Protein AF-0000000073406444 (afdb_homodimer)

Structure (mmCIF, N/CA/C/O backbone):
data_AF-0000000073406444-model_v1
#
loop_
_entity.id
_entity.type
_entity.pdbx_description
1 polymer 'S-formylglutathione hydrolase'
#
loop_
_atom_site.group_PDB
_atom_site.id
_atom_site.type_symbol
_atom_site.label_atom_id
_atom_site.label_alt_id
_atom_site.label_comp_id
_atom_site.label_asym_id
_atom_site.label_entity_id
_atom_site.label_seq_id
_atom_site.pdbx_PDB_ins_code
_atom_site.Cartn_x
_atom_site.Cartn_y
_atom_site.Cartn_z
_atom_site.occupancy
_atom_site.B_iso_or_equiv
_atom_site.auth_seq_id
_atom_site.auth_comp_id
_atom_site.auth_asym_id
_atom_site.auth_atom_id
_atom_site.pdbx_PDB_model_num
ATOM 1 N N . MET A 1 1 ? -14.93 -16.562 14.695 1 77.62 1 MET A N 1
ATOM 2 C CA . MET A 1 1 ? -13.734 -15.719 14.617 1 77.62 1 MET A CA 1
ATOM 3 C C . MET A 1 1 ? -12.586 -16.469 13.953 1 77.62 1 MET A C 1
ATOM 5 O O . MET A 1 1 ? -12.461 -17.688 14.102 1 77.62 1 MET A O 1
ATOM 9 N N . VAL A 1 2 ? -11.898 -15.82 13.023 1 91.31 2 VAL A N 1
ATOM 10 C CA . VAL A 1 2 ? -10.742 -16.391 12.336 1 91.31 2 VAL A CA 1
ATOM 11 C C . VAL A 1 2 ? -9.523 -16.375 13.258 1 91.31 2 VAL A C 1
ATOM 13 O O . VAL A 1 2 ? -9.234 -15.352 13.883 1 91.31 2 VAL A O 1
ATOM 16 N N . VAL A 1 3 ? -8.945 -17.469 13.469 1 94.38 3 VAL A N 1
ATOM 17 C CA . VAL A 1 3 ? -7.73 -17.578 14.273 1 94.38 3 VAL A CA 1
ATOM 18 C C . VAL A 1 3 ? -6.5 -17.406 13.391 1 94.38 3 VAL A C 1
ATOM 20 O O . VAL A 1 3 ? -6.363 -18.078 12.367 1 94.38 3 VAL A O 1
ATOM 23 N N . VAL A 1 4 ? -5.648 -16.531 13.695 1 96.12 4 VAL A N 1
ATOM 24 C CA . VAL A 1 4 ? -4.41 -16.297 12.953 1 96.12 4 VAL A CA 1
ATOM 25 C C . VAL A 1 4 ? -3.221 -16.797 13.766 1 96.12 4 VAL A C 1
ATOM 27 O O . VAL A 1 4 ? -3.057 -16.438 14.93 1 96.12 4 VAL A O 1
ATOM 30 N N . LYS A 1 5 ? -2.439 -17.656 13.188 1 97.81 5 LYS A N 1
ATOM 31 C CA . LYS A 1 5 ? -1.203 -18.172 13.758 1 97.81 5 LYS A CA 1
ATOM 32 C C . LYS A 1 5 ? -0.02 -17.938 12.828 1 97.81 5 LYS A C 1
ATOM 34 O O . LYS A 1 5 ? -0.199 -17.516 11.68 1 97.81 5 LYS A O 1
ATOM 39 N N . SER A 1 6 ? 1.121 -18.031 13.375 1 98.12 6 SER A N 1
ATOM 40 C CA . SER A 1 6 ? 2.316 -18 12.539 1 98.12 6 SER A CA 1
ATOM 41 C C . SER A 1 6 ? 3.348 -19.031 13.008 1 98.12 6 SER A C 1
ATOM 43 O O . SER A 1 6 ? 3.389 -19.375 14.188 1 98.12 6 SER A O 1
ATOM 45 N N . GLU A 1 7 ? 4.047 -19.547 12.148 1 98.38 7 GLU A N 1
ATOM 46 C CA . GLU A 1 7 ? 5.176 -20.422 12.43 1 98.38 7 GLU A CA 1
ATOM 47 C C . GLU A 1 7 ? 6.258 -20.297 11.359 1 98.38 7 GLU A C 1
ATOM 49 O O . GLU A 1 7 ? 6.059 -19.625 10.344 1 98.38 7 GLU A O 1
ATOM 54 N N . VAL A 1 8 ? 7.414 -20.812 11.648 1 98.44 8 VAL A N 1
ATOM 55 C CA . VAL A 1 8 ? 8.555 -20.766 10.742 1 98.44 8 VAL A CA 1
ATOM 56 C C . VAL A 1 8 ? 8.852 -22.156 10.203 1 98.44 8 VAL A C 1
ATOM 58 O O . VAL A 1 8 ? 8.891 -23.125 10.969 1 98.44 8 VAL A O 1
ATOM 61 N N . ILE A 1 9 ? 8.977 -22.25 8.891 1 98.31 9 ILE A N 1
ATOM 62 C CA . ILE A 1 9 ? 9.383 -23.484 8.25 1 98.31 9 ILE A CA 1
ATOM 63 C C . ILE A 1 9 ? 10.844 -23.391 7.812 1 98.31 9 ILE A C 1
ATOM 65 O O . ILE A 1 9 ? 11.203 -22.516 7.023 1 98.31 9 ILE A O 1
ATOM 69 N N . ASP A 1 10 ? 11.664 -24.297 8.336 1 98.25 10 ASP A N 1
ATOM 70 C CA . ASP A 1 10 ? 13.047 -24.406 7.879 1 98.25 10 ASP A CA 1
ATOM 71 C C . ASP A 1 10 ? 13.148 -25.297 6.645 1 98.25 10 ASP A C 1
ATOM 73 O O . ASP A 1 10 ? 13.125 -26.516 6.758 1 98.25 10 ASP A O 1
ATOM 77 N N . SER A 1 11 ? 13.344 -24.688 5.539 1 98.62 11 SER A N 1
ATOM 78 C CA . SER A 1 11 ? 13.258 -25.422 4.277 1 98.62 11 SER A CA 1
ATOM 79 C C . SER A 1 11 ? 14.594 -26.062 3.922 1 98.62 11 SER A C 1
ATOM 81 O O . SER A 1 11 ? 15.633 -25.391 3.949 1 98.62 11 SER A O 1
ATOM 83 N N . GLN A 1 12 ? 14.57 -27.312 3.5 1 98.31 12 GLN A N 1
ATOM 84 C CA . GLN A 1 12 ? 15.75 -28 2.986 1 98.31 12 GLN A CA 1
ATOM 85 C C . GLN A 1 12 ? 16.016 -27.625 1.534 1 98.31 12 GLN A C 1
ATOM 87 O O . GLN A 1 12 ? 17.172 -27.625 1.09 1 98.31 12 GLN A O 1
ATOM 92 N N . TYR A 1 13 ? 15 -27.234 0.868 1 98.44 13 TYR A N 1
ATOM 93 C CA . TYR A 1 13 ? 15.109 -26.922 -0.553 1 98.44 13 TYR A CA 1
ATOM 94 C C . TYR A 1 13 ? 15.664 -25.516 -0.764 1 98.44 13 TYR A C 1
ATOM 96 O O . TYR A 1 13 ? 16.25 -25.219 -1.806 1 98.44 13 TYR A O 1
ATOM 104 N N . LEU A 1 14 ? 15.477 -24.625 0.234 1 98.62 14 LEU A N 1
ATOM 105 C CA . LEU A 1 14 ? 15.898 -23.234 0.061 1 98.62 14 LEU A CA 1
ATOM 106 C C . LEU A 1 14 ? 17.266 -23 0.697 1 98.62 14 LEU A C 1
ATOM 108 O O . LEU A 1 14 ? 17.797 -21.891 0.628 1 98.62 14 LEU A O 1
ATOM 112 N N . LYS A 1 15 ? 17.781 -24.078 1.28 1 98.06 15 LYS A N 1
ATOM 113 C CA . LYS A 1 15 ? 19.125 -23.953 1.827 1 98.06 15 LYS A CA 1
ATOM 114 C C . LYS A 1 15 ? 20.141 -23.688 0.726 1 98.06 15 LYS A C 1
ATOM 116 O O . LYS A 1 15 ? 20.062 -24.25 -0.363 1 98.06 15 LYS A O 1
ATOM 121 N N . ASN A 1 16 ? 21.062 -22.828 1.026 1 96.56 16 ASN A N 1
ATOM 122 C CA . ASN A 1 16 ? 22.188 -22.516 0.149 1 96.56 16 ASN A CA 1
ATOM 123 C C . ASN A 1 16 ? 21.719 -22.016 -1.214 1 96.56 16 ASN A C 1
ATOM 125 O O . ASN A 1 16 ? 22.344 -22.312 -2.236 1 96.56 16 ASN A O 1
ATOM 129 N N . ASN A 1 17 ? 20.547 -21.375 -1.275 1 97.38 17 ASN A N 1
ATOM 130 C CA . ASN A 1 17 ? 20.109 -20.797 -2.543 1 97.38 17 ASN A CA 1
ATOM 131 C C . ASN A 1 17 ? 21.078 -19.734 -3.043 1 97.38 17 ASN A C 1
ATOM 133 O O . ASN A 1 17 ? 21.812 -19.141 -2.254 1 97.38 17 ASN A O 1
ATOM 137 N N . PRO A 1 18 ? 21.109 -19.5 -4.312 1 96.81 18 PRO A N 1
ATOM 138 C CA . PRO A 1 18 ? 22.141 -18.656 -4.93 1 96.81 18 PRO A CA 1
ATOM 139 C C . PRO A 1 18 ? 22.062 -17.203 -4.469 1 96.81 18 PRO A C 1
ATOM 141 O O . PRO A 1 18 ? 23.062 -16.469 -4.57 1 96.81 18 PRO A O 1
ATOM 144 N N . LEU A 1 19 ? 20.922 -16.766 -3.979 1 96.75 19 LEU A N 1
ATOM 145 C CA . LEU A 1 19 ? 20.75 -15.383 -3.549 1 96.75 19 LEU A CA 1
ATOM 146 C C . LEU A 1 19 ? 21.109 -15.219 -2.074 1 96.75 19 LEU A C 1
ATOM 148 O O . LEU A 1 19 ? 21.156 -14.102 -1.56 1 96.75 19 LEU A O 1
ATOM 152 N N . ASN A 1 20 ? 21.312 -16.328 -1.391 1 97.06 20 ASN A N 1
ATOM 153 C CA . ASN A 1 20 ? 21.562 -16.375 0.047 1 97.06 20 ASN A CA 1
ATOM 154 C C . ASN A 1 20 ? 20.375 -15.82 0.832 1 97.06 20 ASN A C 1
ATOM 156 O O . ASN A 1 20 ? 20.547 -15.133 1.84 1 97.06 20 ASN A O 1
ATOM 160 N N . ASP A 1 21 ? 19.172 -15.977 0.24 1 98.06 21 ASP A N 1
ATOM 161 C CA . ASP A 1 21 ? 17.969 -15.664 1 1 98.06 21 ASP A CA 1
ATOM 162 C C . ASP A 1 21 ? 17.797 -16.625 2.17 1 98.06 21 ASP A C 1
ATOM 164 O O . ASP A 1 21 ? 18.219 -17.781 2.104 1 98.06 21 ASP A O 1
ATOM 168 N N . PRO A 1 22 ? 17.156 -16.203 3.271 1 97.75 22 PRO A N 1
ATOM 169 C CA . PRO A 1 22 ? 16.953 -17.094 4.41 1 97.75 22 PRO A CA 1
ATOM 170 C C . PRO A 1 22 ? 16.172 -18.359 4.043 1 97.75 22 PRO A C 1
ATOM 172 O O . PRO A 1 22 ? 15.117 -18.266 3.414 1 97.75 22 PRO A O 1
ATOM 175 N N . PRO A 1 23 ? 16.672 -19.5 4.41 1 98.19 23 PRO A N 1
ATOM 176 C CA . PRO A 1 23 ? 15.914 -20.734 4.141 1 98.19 23 PRO A CA 1
ATOM 177 C C . PRO A 1 23 ? 14.695 -20.875 5.043 1 98.19 23 PRO A C 1
ATOM 179 O O . PRO A 1 23 ? 13.781 -21.641 4.723 1 98.19 23 PRO A O 1
ATOM 182 N N . SER A 1 24 ? 14.75 -20.234 6.262 1 98.31 24 SER A N 1
ATOM 183 C CA . SER A 1 24 ? 13.602 -20.219 7.156 1 98.31 24 SER A CA 1
ATOM 184 C C . SER A 1 24 ? 12.539 -19.219 6.68 1 98.31 24 SER A C 1
ATOM 186 O O . SER A 1 24 ? 12.828 -18.047 6.496 1 98.31 24 SER A O 1
ATOM 188 N N . ARG A 1 25 ? 11.398 -19.719 6.457 1 98.5 25 ARG A N 1
ATOM 189 C CA . ARG A 1 25 ? 10.32 -18.875 5.934 1 98.5 25 ARG A CA 1
ATOM 190 C C . ARG A 1 25 ? 9.141 -18.844 6.895 1 98.5 25 ARG A C 1
ATOM 192 O O . ARG A 1 25 ? 8.672 -19.891 7.355 1 98.5 25 ARG A O 1
ATOM 199 N N . LYS A 1 26 ? 8.703 -17.656 7.242 1 98.44 26 LYS A N 1
ATOM 200 C CA . LYS A 1 26 ? 7.504 -17.469 8.055 1 98.44 26 LYS A CA 1
ATOM 201 C C . LYS A 1 26 ? 6.242 -17.812 7.266 1 98.44 26 LYS A C 1
ATOM 203 O O . LYS A 1 26 ? 6.129 -17.469 6.09 1 98.44 26 LYS A O 1
ATOM 208 N N . VAL A 1 27 ? 5.277 -18.5 7.891 1 98.81 27 VAL A N 1
ATOM 209 C CA . VAL A 1 27 ? 3.973 -18.797 7.32 1 98.81 27 VAL A CA 1
ATOM 210 C C . VAL A 1 27 ? 2.871 -18.391 8.289 1 98.81 27 VAL A C 1
ATOM 212 O O . VAL A 1 27 ? 2.85 -18.844 9.438 1 98.81 27 VAL A O 1
ATOM 215 N N . TYR A 1 28 ? 2.039 -17.5 7.871 1 98.81 28 TYR A N 1
ATOM 216 C CA . TYR A 1 28 ? 0.815 -17.25 8.617 1 98.81 28 TYR A CA 1
ATOM 217 C C . TYR A 1 28 ? -0.28 -18.234 8.234 1 98.81 28 TYR A C 1
ATOM 219 O O . TYR A 1 28 ? -0.429 -18.578 7.055 1 98.81 28 TYR A O 1
ATOM 227 N N . THR A 1 29 ? -0.994 -18.703 9.203 1 98.75 29 THR A N 1
ATOM 228 C CA . THR A 1 29 ? -2.117 -19.609 9.016 1 98.75 29 THR A CA 1
ATOM 229 C C . THR A 1 29 ? -3.412 -18.984 9.531 1 98.75 29 THR A C 1
ATOM 231 O O . THR A 1 29 ? -3.486 -18.562 10.688 1 98.75 29 THR A O 1
ATOM 234 N N . LEU A 1 30 ? -4.352 -18.891 8.672 1 98.81 30 LEU A N 1
ATOM 235 C CA . LEU A 1 30 ? -5.684 -18.406 9.039 1 98.81 30 LEU A CA 1
ATOM 236 C C . LEU A 1 30 ? -6.691 -19.562 9.016 1 98.81 30 LEU A C 1
ATOM 238 O O . LEU A 1 30 ? -6.988 -20.109 7.957 1 98.81 30 LEU A O 1
ATOM 242 N N . GLU A 1 31 ? -7.242 -19.859 10.164 1 98.5 31 GLU A N 1
ATOM 243 C CA . GLU A 1 31 ? -8.156 -21 10.312 1 98.5 31 GLU A CA 1
ATOM 244 C C . GLU A 1 31 ? -9.609 -20.531 10.328 1 98.5 31 GLU A C 1
ATOM 246 O O . GLU A 1 31 ? -9.992 -19.688 11.156 1 98.5 31 GLU A O 1
ATOM 251 N N . VAL A 1 32 ? -10.352 -21 9.391 1 97.88 32 VAL A N 1
ATOM 252 C CA . VAL A 1 32 ? -11.781 -20.719 9.312 1 97.88 32 VAL A CA 1
ATOM 253 C C . VAL A 1 32 ? -12.586 -21.953 9.68 1 97.88 32 VAL A C 1
ATOM 255 O O . VAL A 1 32 ? -12.953 -22.75 8.805 1 97.88 32 VAL A O 1
ATOM 258 N N . ASN A 1 33 ? -12.922 -22.25 10.891 1 95.44 33 ASN A N 1
ATOM 259 C CA . ASN A 1 33 ? -13.719 -23.344 11.422 1 95.44 33 ASN A CA 1
ATOM 260 C C . ASN A 1 33 ? -13.219 -24.703 10.914 1 95.44 33 ASN A C 1
ATOM 262 O O . ASN A 1 33 ? -14 -25.5 10.398 1 95.44 33 ASN A O 1
ATOM 266 N N . PRO A 1 34 ? -11.898 -24.891 11.102 1 94 34 PRO A N 1
ATOM 267 C CA . PRO A 1 34 ? -11.414 -26.156 10.562 1 94 34 PRO A CA 1
ATOM 268 C C . PRO A 1 34 ? -12.016 -27.375 11.266 1 94 34 PRO A C 1
ATOM 270 O O . PRO A 1 34 ? -12.141 -27.375 12.492 1 94 34 PRO A O 1
ATOM 273 N N . SER A 1 35 ? -12.43 -28.344 10.461 1 89.06 35 SER A N 1
ATOM 274 C CA . SER A 1 35 ? -12.961 -29.609 10.93 1 89.06 35 SER A CA 1
ATOM 275 C C . SER A 1 35 ? -12.039 -30.766 10.562 1 89.06 35 SER A C 1
ATOM 277 O O . SER A 1 35 ? -10.836 -30.578 10.398 1 89.06 35 SER A O 1
ATOM 279 N N . SER A 1 36 ? -12.531 -31.969 10.391 1 87.25 36 SER A N 1
ATOM 280 C CA . SER A 1 36 ? -11.703 -33.156 10.258 1 87.25 36 SER A CA 1
ATOM 281 C C . SER A 1 36 ? -10.82 -33.094 9.016 1 87.25 36 SER A C 1
ATOM 283 O O . SER A 1 36 ? -9.648 -33.469 9.055 1 87.25 36 SER A O 1
ATOM 285 N N . SER A 1 37 ? -11.281 -32.562 7.891 1 95 37 SER A N 1
ATOM 286 C CA . SER A 1 37 ? -10.492 -32.469 6.668 1 95 37 SER A CA 1
ATOM 287 C C . SER A 1 37 ? -10.734 -31.141 5.945 1 95 37 SER A C 1
ATOM 289 O O . SER A 1 37 ? -11.375 -31.109 4.895 1 95 37 SER A O 1
ATOM 291 N N . PRO A 1 38 ? -10.102 -30.094 6.477 1 98 38 PRO A N 1
ATOM 292 C CA . PRO A 1 38 ? -10.336 -28.781 5.844 1 98 38 PRO A CA 1
ATOM 293 C C . PRO A 1 38 ? -9.648 -28.656 4.488 1 98 38 PRO A C 1
ATOM 295 O O . PRO A 1 38 ? -8.695 -29.391 4.199 1 98 38 PRO A O 1
ATOM 298 N N . THR A 1 39 ? -10.188 -27.797 3.67 1 98.31 39 THR A N 1
ATOM 299 C CA . THR A 1 39 ? -9.492 -27.406 2.445 1 98.31 39 THR A CA 1
ATOM 300 C C . THR A 1 39 ? -8.305 -26.5 2.758 1 98.31 39 THR A C 1
ATOM 302 O O . THR A 1 39 ? -8.453 -25.484 3.43 1 98.31 39 THR A O 1
ATOM 305 N N . LEU A 1 40 ? -7.152 -26.922 2.344 1 98.62 40 LEU A N 1
ATOM 306 C CA . LEU A 1 40 ? -5.953 -26.109 2.488 1 98.62 40 LEU A CA 1
ATOM 307 C C . LEU A 1 40 ? -5.797 -25.156 1.308 1 98.62 40 LEU A C 1
ATOM 309 O O . LEU A 1 40 ? -5.762 -25.594 0.155 1 98.62 40 LEU A O 1
ATOM 313 N N . ILE A 1 41 ? -5.793 -23.859 1.564 1 98.88 41 ILE A N 1
ATOM 314 C CA . ILE A 1 41 ? -5.578 -22.859 0.532 1 98.88 41 ILE A CA 1
ATOM 315 C C . ILE A 1 41 ? -4.223 -22.172 0.741 1 98.88 41 ILE A C 1
ATOM 317 O O . ILE A 1 41 ? -3.939 -21.672 1.827 1 98.88 41 ILE A O 1
ATOM 321 N N . ILE A 1 42 ? -3.385 -22.203 -0.206 1 98.94 42 ILE A N 1
ATOM 322 C CA . ILE A 1 42 ? -2.111 -21.5 -0.164 1 98.94 42 ILE A CA 1
ATOM 323 C C . ILE A 1 42 ? -2.182 -20.266 -1.053 1 98.94 42 ILE A C 1
ATOM 325 O O . ILE A 1 42 ? -2.395 -20.359 -2.264 1 98.94 42 ILE A O 1
ATOM 329 N N . TYR A 1 43 ? -2.004 -19.109 -0.464 1 98.94 43 TYR A N 1
ATOM 330 C CA . TYR A 1 43 ? -2.006 -17.875 -1.239 1 98.94 43 TYR A CA 1
ATOM 331 C C . TYR A 1 43 ? -0.601 -17.531 -1.714 1 98.94 43 TYR A C 1
ATOM 333 O O . TYR A 1 43 ? 0.32 -17.406 -0.904 1 98.94 43 TYR A O 1
ATOM 341 N N . LEU A 1 44 ? -0.468 -17.422 -2.994 1 98.88 44 LEU A N 1
ATOM 342 C CA . LEU A 1 44 ? 0.77 -16.984 -3.629 1 98.88 44 LEU A CA 1
ATOM 343 C C . LEU A 1 44 ? 0.685 -15.516 -4.023 1 98.88 44 LEU A C 1
ATOM 345 O O . LEU A 1 44 ? -0.142 -15.141 -4.859 1 98.88 44 LEU A O 1
ATOM 349 N N . SER A 1 45 ? 1.55 -14.766 -3.516 1 98.5 45 SER A N 1
ATOM 350 C CA . SER A 1 45 ? 1.479 -13.312 -3.621 1 98.5 45 SER A CA 1
ATOM 351 C C . SER A 1 45 ? 1.893 -12.844 -5.012 1 98.5 45 SER A C 1
ATOM 353 O O . SER A 1 45 ? 2.641 -13.531 -5.711 1 98.5 45 SER A O 1
ATOM 355 N N . GLY A 1 46 ? 1.375 -11.688 -5.355 1 98.38 46 GLY A N 1
ATOM 356 C CA . GLY A 1 46 ? 1.882 -11 -6.531 1 98.38 46 GLY A CA 1
ATOM 357 C C . GLY A 1 46 ? 3.32 -10.539 -6.383 1 98.38 46 GLY A C 1
ATOM 358 O O . GLY A 1 46 ? 3.857 -10.523 -5.273 1 98.38 46 GLY A O 1
ATOM 359 N N . PHE A 1 47 ? 3.898 -10.141 -7.484 1 98.19 47 PHE A N 1
ATOM 360 C CA . PHE A 1 47 ? 5.297 -9.727 -7.5 1 98.19 47 PHE A CA 1
ATOM 361 C C . PHE A 1 47 ? 5.488 -8.43 -6.715 1 98.19 47 PHE A C 1
ATOM 363 O O . PHE A 1 47 ? 4.547 -7.652 -6.559 1 98.19 47 PHE A O 1
ATOM 370 N N . LEU A 1 48 ? 6.719 -8.242 -6.109 1 97.94 48 LEU A N 1
ATOM 371 C CA . LEU A 1 48 ? 7.137 -7.094 -5.309 1 97.94 48 LEU A CA 1
ATOM 372 C C . LEU A 1 48 ? 6.414 -7.082 -3.965 1 97.94 48 LEU A C 1
ATOM 374 O O . LEU A 1 48 ? 6.32 -6.035 -3.316 1 97.94 48 LEU A O 1
ATOM 378 N N . SER A 1 49 ? 5.824 -8.227 -3.607 1 97.56 49 SER A N 1
ATOM 379 C CA . SER A 1 49 ? 5.086 -8.312 -2.354 1 97.56 49 SER A CA 1
ATOM 380 C C . SER A 1 49 ? 5.262 -9.68 -1.703 1 97.56 49 SER A C 1
ATOM 382 O O . SER A 1 49 ? 5.992 -10.531 -2.221 1 97.56 49 SER A O 1
ATOM 384 N N . SER A 1 50 ? 4.723 -9.828 -0.526 1 97.94 50 SER A N 1
ATOM 385 C CA . SER A 1 50 ? 4.602 -11.078 0.222 1 97.94 50 SER A CA 1
ATOM 386 C C . SER A 1 50 ? 3.156 -11.344 0.633 1 97.94 50 SER A C 1
ATOM 388 O O . SER A 1 50 ? 2.361 -10.406 0.755 1 97.94 50 SER A O 1
ATOM 390 N N . SER A 1 51 ? 2.863 -12.586 0.838 1 98.38 51 SER A N 1
ATOM 391 C CA . SER A 1 51 ? 1.508 -12.93 1.254 1 98.38 51 SER A CA 1
ATOM 392 C C . SER A 1 51 ? 1.175 -12.328 2.613 1 98.38 51 SER A C 1
ATOM 394 O O . SER A 1 51 ? 0.004 -12.125 2.939 1 98.38 51 SER A O 1
ATOM 396 N N . ILE A 1 52 ? 2.166 -11.992 3.375 1 98 52 ILE A N 1
ATOM 397 C CA . ILE A 1 52 ? 2 -11.398 4.695 1 98 52 ILE A CA 1
ATOM 398 C C . ILE A 1 52 ? 1.284 -10.055 4.562 1 98 52 ILE A C 1
ATOM 400 O O . ILE A 1 52 ? 0.514 -9.664 5.445 1 98 52 ILE A O 1
ATOM 404 N N . SER A 1 53 ? 1.478 -9.414 3.449 1 98 53 SER A N 1
ATOM 405 C CA . SER A 1 53 ? 0.92 -8.078 3.24 1 98 53 SER A CA 1
ATOM 406 C C . SER A 1 53 ? -0.604 -8.117 3.205 1 98 53 SER A C 1
ATOM 408 O O . SER A 1 53 ? -1.258 -7.078 3.32 1 98 53 SER A O 1
ATOM 410 N N . LEU A 1 54 ? -1.207 -9.297 3.033 1 98.31 54 LEU A N 1
ATOM 411 C CA . LEU A 1 54 ? -2.66 -9.43 3.045 1 98.31 54 LEU A CA 1
ATOM 412 C C . LEU A 1 54 ? -3.225 -9.086 4.422 1 98.31 54 LEU A C 1
ATOM 414 O O . LEU A 1 54 ? -4.422 -8.828 4.559 1 98.31 54 LEU A O 1
ATOM 418 N N . LEU A 1 55 ? -2.355 -9.062 5.422 1 98.12 55 LEU A N 1
ATOM 419 C CA . LEU A 1 55 ? -2.795 -8.805 6.789 1 98.12 55 LEU A CA 1
ATOM 420 C C . LEU A 1 55 ? -2.627 -7.332 7.148 1 98.12 55 LEU A C 1
ATOM 422 O O . LEU A 1 55 ? -2.984 -6.914 8.25 1 98.12 55 LEU A O 1
ATOM 426 N N . ASN A 1 56 ? -2.127 -6.535 6.23 1 98 56 ASN A N 1
ATOM 427 C CA . ASN A 1 56 ? -1.882 -5.121 6.48 1 98 56 ASN A CA 1
ATOM 428 C C . ASN A 1 56 ? -3.182 -4.363 6.738 1 98 56 ASN A C 1
ATOM 430 O O . ASN A 1 56 ? -4.207 -4.656 6.121 1 98 56 ASN A O 1
ATOM 434 N N . TYR A 1 57 ? -3.08 -3.281 7.559 1 97 57 TYR A N 1
ATOM 435 C CA . TYR A 1 57 ? -4.188 -2.377 7.855 1 97 57 TYR A CA 1
ATOM 436 C C . TYR A 1 57 ? -4.48 -1.472 6.664 1 97 57 TYR A C 1
ATOM 438 O O . TYR A 1 57 ? -3.562 -0.93 6.047 1 97 57 TYR A O 1
ATOM 446 N N . ASP A 1 58 ? -5.699 -1.39 6.312 1 96.69 58 ASP A N 1
ATOM 447 C CA . ASP A 1 58 ? -6.215 -0.441 5.328 1 96.69 58 ASP A CA 1
ATOM 448 C C . ASP A 1 58 ? -7.562 0.126 5.77 1 96.69 58 ASP A C 1
ATOM 450 O O . ASP A 1 58 ? -8.523 -0.623 5.965 1 96.69 58 ASP A O 1
ATOM 454 N N . PRO A 1 59 ? -7.652 1.401 5.895 1 96.25 59 PRO A N 1
ATOM 455 C CA . PRO A 1 59 ? -8.898 1.943 6.434 1 96.25 59 PRO A CA 1
ATOM 456 C C . PRO A 1 59 ? -10.023 1.973 5.395 1 96.25 59 PRO A C 1
ATOM 458 O O . PRO A 1 59 ? -11.188 2.205 5.746 1 96.25 59 PRO A O 1
ATOM 461 N N . LEU A 1 60 ? -9.727 1.746 4.125 1 96.75 60 LEU A N 1
ATOM 462 C CA . LEU A 1 60 ? -10.727 1.849 3.072 1 96.75 60 LEU A CA 1
ATOM 463 C C . LEU A 1 60 ? -11.336 0.485 2.77 1 96.75 60 LEU A C 1
ATOM 465 O O . LEU A 1 60 ? -12.453 0.402 2.24 1 96.75 60 LEU A O 1
ATOM 469 N N . VAL A 1 61 ? -10.5 -0.539 3.006 1 95.5 61 VAL A N 1
ATOM 470 C CA . VAL A 1 61 ? -10.969 -1.886 2.703 1 95.5 61 VAL A CA 1
ATOM 471 C C . VAL A 1 61 ? -10.57 -2.838 3.828 1 95.5 61 VAL A C 1
ATOM 473 O O . VAL A 1 61 ? -9.602 -2.586 4.547 1 95.5 61 VAL A O 1
ATOM 476 N N . GLU A 1 62 ? -11.234 -3.986 3.932 1 94.19 62 GLU A N 1
ATOM 477 C CA . GLU A 1 62 ? -10.938 -5.027 4.91 1 94.19 62 GLU A CA 1
ATOM 478 C C . GLU A 1 62 ? -9.617 -5.723 4.59 1 94.19 62 GLU A C 1
ATOM 480 O O . GLU A 1 62 ? -9.312 -5.977 3.424 1 94.19 62 GLU A O 1
ATOM 485 N N . ASN A 1 63 ? -8.852 -5.949 5.66 1 95.12 63 ASN A N 1
ATOM 486 C CA . ASN A 1 63 ? -7.734 -6.859 5.438 1 95.12 63 ASN A CA 1
ATOM 487 C C . ASN A 1 63 ? -8.203 -8.305 5.344 1 95.12 63 ASN A C 1
ATOM 489 O O . ASN A 1 63 ? -9.391 -8.594 5.516 1 95.12 63 ASN A O 1
ATOM 493 N N . PHE A 1 64 ? -7.332 -9.156 5.023 1 97.94 64 PHE A N 1
ATOM 494 C CA . PHE A 1 64 ? -7.695 -10.5 4.605 1 97.94 64 PHE A CA 1
ATOM 495 C C . PHE A 1 64 ? -8.336 -11.273 5.758 1 97.94 64 PHE A C 1
ATOM 497 O O . PHE A 1 64 ? -9.312 -12 5.559 1 97.94 64 PHE A O 1
ATOM 504 N N . ASP A 1 65 ? -7.801 -11.188 7.047 1 97.88 65 ASP A N 1
ATOM 505 C CA . ASP A 1 65 ? -8.398 -11.883 8.188 1 97.88 65 ASP A CA 1
ATOM 506 C C . ASP A 1 65 ? -9.805 -11.359 8.469 1 97.88 65 ASP A C 1
ATOM 508 O O . ASP A 1 65 ? -10.703 -12.133 8.812 1 97.88 65 ASP A O 1
ATOM 512 N N . GLN A 1 66 ? -10.031 -10.062 8.289 1 97.12 66 GLN A N 1
ATOM 513 C CA . GLN A 1 66 ? -11.367 -9.477 8.445 1 97.12 66 GLN A CA 1
ATOM 514 C C . GLN A 1 66 ? -12.32 -10.008 7.379 1 97.12 66 GLN A C 1
ATOM 516 O O . GLN A 1 66 ? -13.484 -10.297 7.672 1 97.12 66 GLN A O 1
ATOM 521 N N . LYS A 1 67 ? -11.828 -10.109 6.188 1 97.75 67 LYS A N 1
ATOM 522 C CA . LYS A 1 67 ? -12.625 -10.633 5.086 1 97.75 67 LYS A CA 1
ATOM 523 C C . LYS A 1 67 ? -13.07 -12.07 5.359 1 97.75 67 LYS A C 1
ATOM 525 O O . LYS A 1 67 ? -14.242 -12.406 5.191 1 97.75 67 LYS A O 1
ATOM 530 N N . LEU A 1 68 ? -12.133 -12.906 5.758 1 98.62 68 LEU A N 1
ATOM 531 C CA . LEU A 1 68 ? -12.461 -14.289 6.082 1 98.62 68 LEU A CA 1
ATOM 532 C C . LEU A 1 68 ? -13.484 -14.359 7.211 1 98.62 68 LEU A C 1
ATOM 534 O O . LEU A 1 68 ? -14.414 -15.172 7.164 1 98.62 68 LEU A O 1
ATOM 538 N N . THR A 1 69 ? -13.289 -13.484 8.211 1 98.19 69 THR A N 1
ATOM 539 C CA . THR A 1 69 ? -14.219 -13.453 9.336 1 98.19 69 THR A CA 1
ATOM 540 C C . THR A 1 69 ? -15.625 -13.086 8.867 1 98.19 69 THR A C 1
ATOM 542 O O . THR A 1 69 ? -16.594 -13.742 9.234 1 98.19 69 THR A O 1
ATOM 545 N N . ARG A 1 70 ? -15.688 -12.055 8.047 1 97.75 70 ARG A N 1
ATOM 546 C CA . ARG A 1 70 ? -16.984 -11.617 7.543 1 97.75 70 ARG A CA 1
ATOM 547 C C . ARG A 1 70 ? -17.641 -12.711 6.711 1 97.75 70 ARG A C 1
ATOM 549 O O . ARG A 1 70 ? -18.812 -13.039 6.922 1 97.75 70 ARG A O 1
ATOM 556 N N . LEU A 1 71 ? -16.922 -13.273 5.758 1 98.38 71 LEU A N 1
ATOM 557 C CA . LEU A 1 71 ? -17.453 -14.305 4.883 1 98.38 71 LEU A CA 1
ATOM 558 C C . LEU A 1 71 ? -17.922 -15.516 5.688 1 98.38 71 LEU A C 1
ATOM 560 O O . LEU A 1 71 ? -18.938 -16.141 5.355 1 98.38 71 LEU A O 1
ATOM 564 N N . SER A 1 72 ? -17.172 -15.891 6.719 1 98.06 72 SER A N 1
ATOM 565 C CA . SER A 1 72 ? -17.562 -17 7.594 1 98.06 72 SER A CA 1
ATOM 566 C C . SER A 1 72 ? -18.859 -16.688 8.328 1 98.06 72 SER A C 1
ATOM 568 O O . SER A 1 72 ? -19.766 -17.531 8.359 1 98.06 72 SER A O 1
ATOM 570 N N . LYS A 1 73 ? -18.969 -15.477 8.914 1 97.94 73 LYS A N 1
ATOM 571 C CA . LYS A 1 73 ? -20.172 -15.062 9.617 1 97.94 73 LYS A CA 1
ATOM 572 C C . LYS A 1 73 ? -21.391 -15.078 8.688 1 97.94 73 LYS A C 1
ATOM 574 O O . LYS A 1 73 ? -22.5 -15.383 9.117 1 97.94 73 LYS A O 1
ATOM 579 N N . GLU A 1 74 ? -21.188 -14.812 7.41 1 97.81 74 GLU A N 1
ATOM 580 C CA . GLU A 1 74 ? -22.234 -14.781 6.41 1 97.81 74 GLU A CA 1
ATOM 581 C C . GLU A 1 74 ? -22.578 -16.188 5.922 1 97.81 74 GLU A C 1
ATOM 583 O O . GLU A 1 74 ? -23.5 -16.359 5.121 1 97.81 74 GLU A O 1
ATOM 588 N N . GLY A 1 75 ? -21.812 -17.188 6.297 1 97.06 75 GLY A N 1
ATOM 589 C CA . GLY A 1 75 ? -22.047 -18.562 5.898 1 97.06 75 GLY A CA 1
ATOM 590 C C . GLY A 1 75 ? -21.531 -18.891 4.504 1 97.06 75 GLY A C 1
ATOM 591 O O . GLY A 1 75 ? -21.906 -19.906 3.924 1 97.06 75 GLY A O 1
ATOM 592 N N . LYS A 1 76 ? -20.625 -18.031 4.027 1 98.06 76 LYS A N 1
ATOM 593 C CA . LYS A 1 76 ? -20.172 -18.172 2.648 1 98.06 76 LYS A CA 1
ATOM 594 C C . LYS A 1 76 ? -18.922 -19.047 2.572 1 98.06 76 LYS A C 1
ATOM 596 O O . LYS A 1 76 ? -18.625 -19.625 1.523 1 98.06 76 LYS A O 1
ATOM 601 N N . ILE A 1 77 ? -18.203 -19.109 3.668 1 98.06 77 ILE A N 1
ATOM 602 C CA . ILE A 1 77 ? -17.031 -19.984 3.701 1 98.06 77 ILE A CA 1
ATOM 603 C C . ILE A 1 77 ? -17.016 -20.781 5.004 1 98.06 77 ILE A C 1
ATOM 605 O O . ILE A 1 77 ? -17.547 -20.328 6.02 1 98.06 77 ILE A O 1
ATOM 609 N N . ASP A 1 78 ? -16.438 -21.953 4.934 1 96.31 78 ASP A N 1
ATOM 610 C CA . ASP A 1 78 ? -16.297 -22.844 6.086 1 96.31 78 ASP A CA 1
ATOM 611 C C . ASP A 1 78 ? -15.227 -23.891 5.84 1 96.31 78 ASP A C 1
ATOM 613 O O . ASP A 1 78 ? -14.805 -24.109 4.699 1 96.31 78 ASP A O 1
ATOM 617 N N . ASN A 1 79 ? -14.711 -24.453 6.949 1 97.25 79 ASN A N 1
ATOM 618 C CA . ASN A 1 79 ? -13.828 -25.609 6.922 1 97.25 79 ASN A CA 1
ATOM 619 C C . ASN A 1 79 ? -12.648 -25.391 5.977 1 97.25 79 ASN A C 1
ATOM 621 O O . ASN A 1 79 ? -12.414 -26.203 5.07 1 97.25 79 ASN A O 1
ATOM 625 N N . MET A 1 80 ? -11.883 -24.312 6.156 1 97.88 80 MET A N 1
ATOM 626 C CA . MET A 1 80 ? -10.711 -24.031 5.332 1 97.88 80 MET A CA 1
ATOM 627 C C . MET A 1 80 ? -9.562 -23.5 6.184 1 97.88 80 MET A C 1
ATOM 629 O O . MET A 1 80 ? -9.789 -22.938 7.258 1 97.88 80 MET A O 1
ATOM 633 N N . VAL A 1 81 ? -8.375 -23.719 5.812 1 98.62 81 VAL A N 1
ATOM 634 C CA . VAL A 1 81 ? -7.133 -23.172 6.348 1 98.62 81 VAL A CA 1
ATOM 635 C C . VAL A 1 81 ? -6.359 -22.453 5.242 1 98.62 81 VAL A C 1
ATOM 637 O O . VAL A 1 81 ? -6 -23.078 4.234 1 98.62 81 VAL A O 1
ATOM 640 N N . VAL A 1 82 ? -6.164 -21.156 5.426 1 98.88 82 VAL A N 1
ATOM 641 C CA . VAL A 1 82 ? -5.441 -20.375 4.426 1 98.88 82 VAL A CA 1
ATOM 642 C C . VAL A 1 82 ? -4.008 -20.141 4.898 1 98.88 82 VAL A C 1
ATOM 644 O O . VAL A 1 82 ? -3.787 -19.672 6.02 1 98.88 82 VAL A O 1
ATOM 647 N N . LEU A 1 83 ? -3.078 -20.5 4.102 1 98.88 83 LEU A N 1
ATOM 648 C CA . LEU A 1 83 ? -1.66 -20.281 4.363 1 98.88 83 LEU A CA 1
ATOM 649 C C . LEU A 1 83 ? -1.147 -19.062 3.613 1 98.88 83 LEU A C 1
ATOM 651 O O . LEU A 1 83 ? -1.393 -18.906 2.414 1 98.88 83 LEU A O 1
ATOM 655 N N . LEU A 1 84 ? -0.462 -18.188 4.316 1 98.88 84 LEU A N 1
ATOM 656 C CA . LEU A 1 84 ? 0.236 -17.031 3.748 1 98.88 84 LEU A CA 1
ATOM 657 C C . LEU A 1 84 ? 1.744 -17.172 3.93 1 98.88 84 LEU A C 1
ATOM 659 O O . LEU A 1 84 ? 2.324 -16.547 4.816 1 98.88 84 LEU A O 1
ATOM 663 N N . PRO A 1 85 ? 2.385 -17.922 3.066 1 98.81 85 PRO A N 1
ATOM 664 C CA . PRO A 1 85 ? 3.832 -18.109 3.197 1 98.81 85 PRO A CA 1
ATOM 665 C C . PRO A 1 85 ? 4.629 -16.922 2.676 1 98.81 85 PRO A C 1
ATOM 667 O O . PRO A 1 85 ? 4.301 -16.359 1.622 1 98.81 85 PRO A O 1
ATOM 670 N N . ASP A 1 86 ? 5.594 -16.516 3.408 1 98.56 86 ASP A N 1
ATOM 671 C CA . ASP A 1 86 ? 6.531 -15.516 2.908 1 98.56 86 ASP A CA 1
ATOM 672 C C . ASP A 1 86 ? 7.512 -16.125 1.913 1 98.56 86 ASP A C 1
ATOM 674 O O . ASP A 1 86 ? 8.461 -16.812 2.311 1 98.56 86 ASP A O 1
ATOM 678 N N . THR A 1 87 ? 7.312 -15.844 0.648 1 98.5 87 THR A N 1
ATOM 679 C CA . THR A 1 87 ? 8.188 -16.391 -0.386 1 98.5 87 THR A CA 1
ATOM 680 C C . THR A 1 87 ? 8.93 -15.266 -1.107 1 98.5 87 THR A C 1
ATOM 682 O O . THR A 1 87 ? 9.367 -15.438 -2.246 1 98.5 87 THR A O 1
ATOM 685 N N . PHE A 1 88 ? 8.992 -14.094 -0.467 1 98.62 88 PHE A N 1
ATOM 686 C CA . PHE A 1 88 ? 9.711 -12.969 -1.049 1 98.62 88 PHE A CA 1
ATOM 687 C C . PHE A 1 88 ? 11.18 -13.305 -1.245 1 98.62 88 PHE A C 1
ATOM 689 O O . PHE A 1 88 ? 11.773 -14.039 -0.447 1 98.62 88 PHE A O 1
ATOM 696 N N . THR A 1 89 ? 11.805 -12.812 -2.33 1 98.69 89 THR A N 1
ATOM 697 C CA . THR A 1 89 ? 13.211 -13.062 -2.639 1 98.69 89 THR A CA 1
ATOM 698 C C . THR A 1 89 ? 13.961 -11.742 -2.824 1 98.69 89 THR A C 1
ATOM 700 O O . THR A 1 89 ? 13.352 -10.688 -2.99 1 98.69 89 THR A O 1
ATOM 703 N N . SER A 1 90 ? 15.258 -11.875 -2.902 1 97.88 90 SER A N 1
ATOM 704 C CA . SER A 1 90 ? 16.125 -10.711 -3.078 1 97.88 90 SER A CA 1
ATOM 705 C C . SER A 1 90 ? 16.016 -10.156 -4.492 1 97.88 90 SER A C 1
ATOM 707 O O . SER A 1 90 ? 16.5 -9.047 -4.766 1 97.88 90 SER A O 1
ATOM 709 N N . VAL A 1 91 ? 15.32 -10.859 -5.363 1 98.5 91 VAL A N 1
ATOM 710 C CA . VAL A 1 91 ? 15.07 -10.258 -6.672 1 98.5 91 VAL A CA 1
ATOM 711 C C . VAL A 1 91 ? 13.711 -9.555 -6.668 1 98.5 91 VAL A C 1
ATOM 713 O O . VAL A 1 91 ? 13.25 -9.086 -7.711 1 98.5 91 VAL A O 1
ATOM 716 N N . GLY A 1 92 ? 12.984 -9.438 -5.582 1 97.62 92 GLY A N 1
ATOM 717 C CA . GLY A 1 92 ? 11.859 -8.523 -5.449 1 97.62 92 GLY A CA 1
ATOM 718 C C . GLY A 1 92 ? 10.516 -9.227 -5.453 1 97.62 92 GLY A C 1
ATOM 719 O O . GLY A 1 92 ? 9.469 -8.578 -5.465 1 97.62 92 GLY A O 1
ATOM 720 N N . GLY A 1 93 ? 10.438 -10.555 -5.441 1 97.69 93 GLY A N 1
ATOM 721 C CA . GLY A 1 93 ? 9.234 -11.359 -5.488 1 97.69 93 GLY A CA 1
ATOM 722 C C . GLY A 1 93 ? 9.5 -12.812 -5.82 1 97.69 93 GLY A C 1
ATOM 723 O O . GLY A 1 93 ? 10.516 -13.375 -5.402 1 97.69 93 GLY A O 1
ATOM 724 N N . ASN A 1 94 ? 8.492 -13.445 -6.41 1 98.75 94 ASN A N 1
ATOM 725 C CA . ASN A 1 94 ? 8.594 -14.867 -6.715 1 98.75 94 ASN A CA 1
ATOM 726 C C . ASN A 1 94 ? 7.727 -15.25 -7.91 1 98.75 94 ASN A C 1
ATOM 728 O O . ASN A 1 94 ? 6.695 -14.625 -8.156 1 98.75 94 ASN A O 1
ATOM 732 N N . GLN A 1 95 ? 8.219 -16.172 -8.695 1 98.81 95 GLN A N 1
ATOM 733 C CA . GLN A 1 95 ? 7.395 -16.734 -9.766 1 98.81 95 GLN A CA 1
ATOM 734 C C . GLN A 1 95 ? 6.988 -18.172 -9.445 1 98.81 95 GLN A C 1
ATOM 736 O O . GLN A 1 95 ? 6.262 -18.812 -10.219 1 98.81 95 GLN A O 1
ATOM 741 N N . TYR A 1 96 ? 7.52 -18.719 -8.344 1 98.88 96 TYR A N 1
ATOM 742 C CA . TYR A 1 96 ? 7.047 -19.938 -7.715 1 98.88 96 TYR A CA 1
ATOM 743 C C . TYR A 1 96 ? 7.422 -21.156 -8.547 1 98.88 96 TYR A C 1
ATOM 745 O O . TYR A 1 96 ? 6.691 -22.156 -8.562 1 98.88 96 TYR A O 1
ATOM 753 N N . ILE A 1 97 ? 8.461 -21.016 -9.398 1 98.81 97 ILE A N 1
ATOM 754 C CA . ILE A 1 97 ? 9.102 -22.141 -10.078 1 98.81 97 ILE A CA 1
ATOM 755 C C . ILE A 1 97 ? 10.547 -22.281 -9.594 1 98.81 97 ILE A C 1
ATOM 757 O O . ILE A 1 97 ? 11.086 -21.359 -8.961 1 98.81 97 ILE A O 1
ATOM 761 N N . ASN A 1 98 ? 11.141 -23.453 -9.82 1 98.69 98 ASN A N 1
ATOM 762 C CA . ASN A 1 98 ? 12.562 -23.609 -9.508 1 98.69 98 ASN A CA 1
ATOM 763 C C . ASN A 1 98 ? 13.445 -22.797 -10.445 1 98.69 98 ASN A C 1
ATOM 765 O O . ASN A 1 98 ? 13.156 -22.688 -11.641 1 98.69 98 ASN A O 1
ATOM 769 N N . SER A 1 99 ? 14.445 -22.219 -9.938 1 98.69 99 SER A N 1
ATOM 770 C CA . SER A 1 99 ? 15.445 -21.469 -10.688 1 98.69 99 SER A CA 1
ATOM 771 C C . SER A 1 99 ? 16.844 -21.688 -10.117 1 98.69 99 SER A C 1
ATOM 773 O O . SER A 1 99 ? 17.047 -21.578 -8.906 1 98.69 99 SER A O 1
ATOM 775 N N . SER A 1 100 ? 17.812 -21.953 -10.984 1 98.44 100 SER A N 1
ATOM 776 C CA . SER A 1 100 ? 19.188 -22.141 -10.539 1 98.44 100 SER A CA 1
ATOM 777 C C . SER A 1 100 ? 19.797 -20.812 -10.07 1 98.44 100 SER A C 1
ATOM 779 O O . SER A 1 100 ? 20.828 -20.797 -9.391 1 98.44 100 SER A O 1
ATOM 781 N N . ALA A 1 101 ? 19.125 -19.688 -10.406 1 98.44 101 ALA A N 1
ATOM 782 C CA . ALA A 1 101 ? 19.641 -18.375 -10.023 1 98.44 101 ALA A CA 1
ATOM 783 C C . ALA A 1 101 ? 18.953 -17.859 -8.773 1 98.44 101 ALA A C 1
ATOM 785 O O . ALA A 1 101 ? 19.422 -16.906 -8.148 1 98.44 101 ALA A O 1
ATOM 786 N N . VAL A 1 102 ? 17.828 -18.422 -8.367 1 98.56 102 VAL A N 1
ATOM 787 C CA . VAL A 1 102 ? 17.047 -17.844 -7.277 1 98.56 102 VAL A CA 1
ATOM 788 C C . VAL A 1 102 ? 16.891 -18.859 -6.152 1 98.56 102 VAL A C 1
ATOM 790 O O . VAL A 1 102 ? 17.203 -18.578 -4.992 1 98.56 102 VAL A O 1
ATOM 793 N N . GLY A 1 103 ? 16.453 -20.047 -6.504 1 98.5 103 GLY A N 1
ATOM 794 C CA . GLY A 1 103 ? 16.188 -21.109 -5.543 1 98.5 103 GLY A CA 1
ATOM 795 C C . GLY A 1 103 ? 15.102 -22.062 -5.992 1 98.5 103 GLY A C 1
ATOM 796 O O . GLY A 1 103 ? 14.5 -21.875 -7.055 1 98.5 103 GLY A O 1
ATOM 797 N N . LEU A 1 104 ? 14.875 -23.109 -5.156 1 98.69 104 LEU A N 1
ATOM 798 C CA . LEU A 1 104 ? 13.945 -24.188 -5.504 1 98.69 104 LEU A CA 1
ATOM 799 C C . LEU A 1 104 ? 12.586 -23.953 -4.844 1 98.69 104 LEU A C 1
ATOM 801 O O . LEU A 1 104 ? 12.133 -24.797 -4.059 1 98.69 104 LEU A O 1
ATOM 805 N N . TYR A 1 105 ? 11.93 -22.953 -5.301 1 98.81 105 TYR A N 1
ATOM 806 C CA . TYR A 1 105 ? 10.703 -22.531 -4.633 1 98.81 105 TYR A CA 1
ATOM 807 C C . TYR A 1 105 ? 9.539 -23.422 -5.02 1 98.81 105 TYR A C 1
ATOM 809 O O . TYR A 1 105 ? 8.617 -23.641 -4.223 1 98.81 105 TYR A O 1
ATOM 817 N N . GLU A 1 106 ? 9.539 -23.938 -6.289 1 98.81 106 GLU A N 1
ATOM 818 C CA . GLU A 1 106 ? 8.562 -24.953 -6.656 1 98.81 106 GLU A CA 1
ATOM 819 C C . GLU A 1 106 ? 8.633 -26.156 -5.707 1 98.81 106 GLU A C 1
ATOM 821 O O . GLU A 1 106 ? 7.613 -26.578 -5.164 1 98.81 106 GLU A O 1
ATOM 826 N N . ASP A 1 107 ? 9.82 -26.625 -5.512 1 98.81 107 ASP A N 1
ATOM 827 C CA . ASP A 1 107 ? 10.023 -27.766 -4.633 1 98.81 107 ASP A CA 1
ATOM 828 C C . ASP A 1 107 ? 9.656 -27.422 -3.189 1 98.81 107 ASP A C 1
ATOM 830 O O . ASP A 1 107 ? 9.055 -28.234 -2.484 1 98.81 107 ASP A O 1
ATOM 834 N N . PHE A 1 108 ? 10.023 -26.25 -2.689 1 98.88 108 PHE A N 1
ATOM 835 C CA . PHE A 1 108 ? 9.664 -25.812 -1.345 1 98.88 108 PHE A CA 1
ATOM 836 C C . PHE A 1 108 ? 8.156 -25.891 -1.134 1 98.88 108 PHE A C 1
ATOM 838 O O . PHE A 1 108 ? 7.691 -26.422 -0.122 1 98.88 108 PHE A O 1
ATOM 845 N N . ILE A 1 109 ? 7.395 -25.406 -2.139 1 98.88 109 ILE A N 1
ATOM 846 C CA . ILE A 1 109 ? 5.941 -25.344 -2.012 1 98.88 109 ILE A CA 1
ATOM 847 C C . ILE A 1 109 ? 5.359 -26.75 -2.105 1 98.88 109 ILE A C 1
ATOM 849 O O . ILE A 1 109 ? 4.613 -27.188 -1.221 1 98.88 109 ILE A O 1
ATOM 853 N N . VAL A 1 110 ? 5.75 -27.594 -3.092 1 98.62 110 VAL A N 1
ATOM 854 C CA . VAL A 1 110 ? 5.047 -28.812 -3.447 1 98.62 110 VAL A CA 1
ATOM 855 C C . VAL A 1 110 ? 5.57 -29.969 -2.6 1 98.62 110 VAL A C 1
ATOM 857 O O . VAL A 1 110 ? 4.816 -30.875 -2.242 1 98.62 110 VAL A O 1
ATOM 860 N N . ARG A 1 111 ? 6.836 -29.875 -2.182 1 98.38 111 ARG A N 1
ATOM 861 C CA . ARG A 1 111 ? 7.438 -31.047 -1.549 1 98.38 111 ARG A CA 1
ATOM 862 C C . ARG A 1 111 ? 7.637 -30.828 -0.053 1 98.38 111 ARG A C 1
ATOM 864 O O . ARG A 1 111 ? 7.891 -31.766 0.695 1 98.38 111 ARG A O 1
ATOM 871 N N . GLU A 1 112 ? 7.5 -29.594 0.357 1 98.56 112 GLU A N 1
ATOM 872 C CA . GLU A 1 112 ? 7.742 -29.328 1.773 1 98.56 112 GLU A CA 1
ATOM 873 C C . GLU A 1 112 ? 6.547 -28.641 2.424 1 98.56 112 GLU A C 1
ATOM 875 O O . GLU A 1 112 ? 5.93 -29.188 3.34 1 98.56 112 GLU A O 1
ATOM 880 N N . LEU A 1 113 ? 6.133 -27.531 1.919 1 98.75 113 LEU A N 1
ATOM 881 C CA . LEU A 1 113 ? 5.094 -26.719 2.537 1 98.75 113 LEU A CA 1
ATOM 882 C C . LEU A 1 113 ? 3.76 -27.453 2.553 1 98.75 113 LEU A C 1
ATOM 884 O O . LEU A 1 113 ? 3.129 -27.578 3.605 1 98.75 113 LEU A O 1
ATOM 888 N N . ILE A 1 114 ? 3.336 -27.953 1.379 1 98.75 114 ILE A N 1
ATOM 889 C CA . ILE A 1 114 ? 2.027 -28.594 1.24 1 98.75 114 ILE A CA 1
ATOM 890 C C . ILE A 1 114 ? 1.98 -29.875 2.074 1 98.75 114 ILE A C 1
ATOM 892 O O . ILE A 1 114 ? 1.086 -30.047 2.906 1 98.75 114 ILE A O 1
ATOM 896 N N . PRO A 1 115 ? 3.014 -30.781 1.915 1 98.5 115 PRO A N 1
ATOM 897 C CA . PRO A 1 115 ? 2.945 -32 2.729 1 98.5 115 PRO A CA 1
ATOM 898 C C . PRO A 1 115 ? 2.922 -31.719 4.227 1 98.5 115 PRO A C 1
ATOM 900 O O . PRO A 1 115 ? 2.205 -32.375 4.98 1 98.5 115 PRO A O 1
ATOM 903 N N . TYR A 1 116 ? 3.664 -30.703 4.711 1 98.69 116 TYR A N 1
ATOM 904 C CA . TYR A 1 116 ? 3.715 -30.359 6.129 1 98.69 116 TYR A CA 1
ATOM 905 C C . TYR A 1 116 ? 2.336 -29.969 6.641 1 98.69 116 TYR A C 1
ATOM 907 O O . TYR A 1 116 ? 1.872 -30.484 7.66 1 98.69 116 TYR A O 1
ATOM 915 N N . PHE A 1 117 ? 1.663 -29.125 5.961 1 98.62 117 PHE A N 1
ATOM 916 C CA . PHE A 1 117 ? 0.398 -28.594 6.453 1 98.62 117 PHE A CA 1
ATOM 917 C C . PHE A 1 117 ? -0.74 -29.562 6.191 1 98.62 117 PHE A C 1
ATOM 919 O O . PHE A 1 117 ? -1.727 -29.594 6.93 1 98.62 117 PHE A O 1
ATOM 926 N N . LYS A 1 118 ? -0.651 -30.391 5.102 1 98.31 118 LYS A N 1
ATOM 927 C CA . LYS A 1 118 ? -1.632 -31.453 4.918 1 98.31 118 LYS A CA 1
ATOM 928 C C . LYS A 1 118 ? -1.636 -32.406 6.105 1 98.31 118 LYS A C 1
ATOM 930 O O . LYS A 1 118 ? -2.699 -32.812 6.574 1 98.31 118 LYS A O 1
ATOM 935 N N . GLU A 1 119 ? -0.417 -32.75 6.512 1 98.12 119 GLU A N 1
ATOM 936 C CA . GLU A 1 119 ? -0.305 -33.656 7.664 1 98.12 119 GLU A CA 1
ATOM 937 C C . GLU A 1 119 ? -0.824 -32.969 8.93 1 98.12 119 GLU A C 1
ATOM 939 O O . GLU A 1 119 ? -1.603 -33.562 9.68 1 98.12 119 GLU A O 1
ATOM 944 N N . LYS A 1 120 ? -0.496 -31.766 9.141 1 97.62 120 LYS A N 1
ATOM 945 C CA . LYS A 1 120 ? -0.85 -31.016 10.352 1 97.62 120 LYS A CA 1
ATOM 946 C C . LYS A 1 120 ? -2.363 -30.891 10.492 1 97.62 120 LYS A C 1
ATOM 948 O O . LYS A 1 120 ? -2.9 -30.969 11.594 1 97.62 120 LYS A O 1
ATOM 953 N N . TYR A 1 121 ? -3.066 -30.75 9.367 1 97.75 121 TYR A N 1
ATOM 954 C CA . TYR A 1 121 ? -4.496 -30.469 9.43 1 97.75 121 TYR A CA 1
ATOM 955 C C . TYR A 1 121 ? -5.305 -31.641 8.898 1 97.75 121 TYR A C 1
ATOM 957 O O . TYR A 1 121 ? -6.527 -31.547 8.758 1 97.75 121 TYR A O 1
ATOM 965 N N . HIS A 1 122 ? -4.566 -32.75 8.5 1 97.44 122 HIS A N 1
ATOM 966 C CA . HIS A 1 122 ? -5.215 -33.906 7.902 1 97.44 122 HIS A CA 1
ATOM 967 C C . HIS A 1 122 ? -6.047 -33.531 6.688 1 97.44 122 HIS A C 1
ATOM 969 O O . HIS A 1 122 ? -7.184 -33.969 6.535 1 97.44 122 HIS A O 1
ATOM 975 N N . ALA A 1 123 ? -5.457 -32.594 5.961 1 97.62 123 ALA A N 1
ATOM 976 C CA . ALA A 1 123 ? -6.168 -32.094 4.789 1 97.62 123 ALA A CA 1
ATOM 977 C C . ALA A 1 123 ? -5.961 -33 3.586 1 97.62 123 ALA A C 1
ATOM 979 O O . ALA A 1 123 ? -4.871 -33.531 3.389 1 97.62 123 ALA A O 1
ATOM 980 N N . GLN A 1 124 ? -6.961 -33.094 2.795 1 95.88 124 GLN A N 1
ATOM 981 C CA . GLN A 1 124 ? -6.879 -33.906 1.58 1 95.88 124 GLN A CA 1
ATOM 982 C C . GLN A 1 124 ? -6.801 -33.031 0.339 1 95.88 124 GLN A C 1
ATOM 984 O O . GLN A 1 124 ? -6.066 -33.312 -0.604 1 95.88 124 GLN A O 1
ATOM 989 N N . ASN A 1 125 ? -7.578 -31.922 0.362 1 97.56 125 ASN A N 1
ATOM 990 C CA . ASN A 1 125 ? -7.66 -31.047 -0.8 1 97.56 125 ASN A CA 1
ATOM 991 C C . ASN A 1 125 ? -6.801 -29.797 -0.62 1 97.56 125 ASN A C 1
ATOM 993 O O . ASN A 1 125 ? -6.82 -29.172 0.444 1 97.56 125 ASN A O 1
ATOM 997 N N . VAL A 1 126 ? -6.035 -29.469 -1.648 1 98.62 126 VAL A N 1
ATOM 998 C CA . VAL A 1 126 ? -5.172 -28.297 -1.673 1 98.62 126 VAL A CA 1
ATOM 999 C C . VAL A 1 126 ? -5.57 -27.391 -2.836 1 98.62 126 VAL A C 1
ATOM 1001 O O . VAL A 1 126 ? -5.711 -27.859 -3.971 1 98.62 126 VAL A O 1
ATOM 1004 N N . VAL A 1 127 ? -5.797 -26.141 -2.551 1 98.88 127 VAL A N 1
ATOM 1005 C CA . VAL A 1 127 ? -6.07 -25.125 -3.557 1 98.88 127 VAL A CA 1
ATOM 1006 C C . VAL A 1 127 ? -4.938 -24.094 -3.574 1 98.88 127 VAL A C 1
ATOM 1008 O O . VAL A 1 127 ? -4.562 -23.562 -2.531 1 98.88 127 VAL A O 1
ATOM 1011 N N . LEU A 1 128 ? -4.309 -23.875 -4.742 1 98.94 128 LEU A N 1
ATOM 1012 C CA . LEU A 1 128 ? -3.398 -22.75 -4.918 1 98.94 128 LEU A CA 1
ATOM 1013 C C . LEU A 1 128 ? -4.148 -21.516 -5.41 1 98.94 128 LEU A C 1
ATOM 1015 O O . LEU A 1 128 ? -4.844 -21.578 -6.426 1 98.94 128 LEU A O 1
ATOM 1019 N N . MET A 1 129 ? -4.07 -20.469 -4.633 1 98.88 129 MET A N 1
ATOM 1020 C CA . MET A 1 129 ? -4.691 -19.188 -4.949 1 98.88 129 MET A CA 1
ATOM 1021 C C . MET A 1 129 ? -3.639 -18.094 -5.055 1 98.88 129 MET A C 1
ATOM 1023 O O . MET A 1 129 ? -2.721 -18.016 -4.238 1 98.88 129 MET A O 1
ATOM 1027 N N . GLY A 1 130 ? -3.732 -17.297 -6.082 1 98.69 130 GLY A N 1
ATOM 1028 C CA . GLY A 1 130 ? -2.748 -16.219 -6.172 1 98.69 130 GLY A CA 1
ATOM 1029 C C . GLY A 1 130 ? -3.143 -15.125 -7.141 1 98.69 130 GLY A C 1
ATOM 1030 O O . GLY A 1 130 ? -4.141 -15.25 -7.855 1 98.69 130 GLY A O 1
ATOM 1031 N N . LYS A 1 131 ? -2.441 -14.039 -7.102 1 98.56 131 LYS A N 1
ATOM 1032 C CA . LYS A 1 131 ? -2.641 -12.867 -7.953 1 98.56 131 LYS A CA 1
ATOM 1033 C C . LYS A 1 131 ? -1.381 -12.555 -8.758 1 98.56 131 LYS A C 1
ATOM 1035 O O . LYS A 1 131 ? -0.27 -12.602 -8.219 1 98.56 131 LYS A O 1
ATOM 1040 N N . SER A 1 132 ? -1.539 -12.172 -10.055 1 98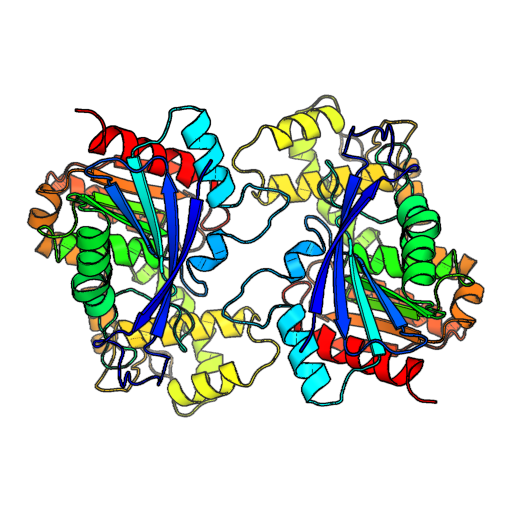.56 132 SER A N 1
ATOM 1041 C CA . SER A 1 132 ? -0.417 -11.766 -10.891 1 98.56 132 SER A CA 1
ATOM 1042 C C . SER A 1 132 ? 0.653 -12.852 -10.945 1 98.56 132 SER A C 1
ATOM 1044 O O . SER A 1 132 ? 0.374 -13.984 -11.344 1 98.56 132 SER A O 1
ATOM 1046 N N . SER A 1 133 ? 1.853 -12.633 -10.359 1 98.81 133 SER A N 1
ATOM 1047 C CA . SER A 1 133 ? 2.885 -13.656 -10.258 1 98.81 133 SER A CA 1
ATOM 1048 C C . SER A 1 133 ? 2.375 -14.875 -9.5 1 98.81 133 SER A C 1
ATOM 1050 O O . SER A 1 133 ? 2.725 -16.016 -9.836 1 98.81 133 SER A O 1
ATOM 1052 N N . GLY A 1 134 ? 1.565 -14.594 -8.5 1 98.88 134 GLY A N 1
ATOM 1053 C CA . GLY A 1 134 ? 0.997 -15.688 -7.738 1 98.88 134 GLY A CA 1
ATOM 1054 C C . GLY A 1 134 ? -0.016 -16.5 -8.523 1 98.88 134 GLY A C 1
ATOM 1055 O O . GLY A 1 134 ? -0.111 -17.719 -8.352 1 98.88 134 GLY A O 1
ATOM 1056 N N . GLY A 1 135 ? -0.796 -15.789 -9.336 1 98.94 135 GLY A N 1
ATOM 1057 C CA . GLY A 1 135 ? -1.681 -16.5 -10.242 1 98.94 135 GLY A CA 1
ATOM 1058 C C . GLY A 1 135 ? -0.936 -17.359 -11.25 1 98.94 135 GLY A C 1
ATOM 1059 O O . GLY A 1 135 ? -1.354 -18.484 -11.547 1 98.94 135 GLY A O 1
ATOM 1060 N N . TYR A 1 136 ? 0.17 -16.844 -11.781 1 98.88 136 TYR A N 1
ATOM 1061 C CA . TYR A 1 136 ? 1.063 -17.609 -12.641 1 98.88 136 TYR A CA 1
ATOM 1062 C C . TYR A 1 136 ? 1.542 -18.875 -11.945 1 98.88 136 TYR A C 1
ATOM 1064 O O . TYR A 1 136 ? 1.444 -19.969 -12.492 1 98.88 136 TYR A O 1
ATOM 1072 N N . GLY A 1 137 ? 2.043 -18.672 -10.711 1 98.88 137 GLY A N 1
ATOM 1073 C CA . GLY A 1 137 ? 2.521 -19.812 -9.945 1 98.88 137 GLY A CA 1
ATOM 1074 C C . GLY A 1 137 ? 1.453 -20.859 -9.703 1 98.88 137 GLY A C 1
ATOM 1075 O O . GLY A 1 137 ? 1.711 -22.062 -9.852 1 98.88 137 GLY A O 1
ATOM 1076 N N . ALA A 1 138 ? 0.263 -20.375 -9.344 1 98.88 138 ALA A N 1
ATOM 1077 C CA . ALA A 1 138 ? -0.845 -21.297 -9.094 1 98.88 138 ALA A CA 1
ATOM 1078 C C . ALA A 1 138 ? -1.155 -22.125 -10.336 1 98.88 138 ALA A C 1
ATOM 1080 O O . ALA A 1 138 ? -1.308 -23.344 -10.258 1 98.88 138 ALA A O 1
ATOM 1081 N N . MET A 1 139 ? -1.192 -21.469 -11.484 1 98.75 139 MET A N 1
ATOM 1082 C CA . MET A 1 139 ? -1.525 -22.141 -12.742 1 98.75 139 MET A CA 1
ATOM 1083 C C . MET A 1 139 ? -0.445 -23.141 -13.125 1 98.75 139 MET A C 1
ATOM 1085 O O . MET A 1 139 ? -0.747 -24.297 -13.43 1 98.75 139 MET A O 1
ATOM 1089 N N . VAL A 1 140 ? 0.79 -22.75 -13.078 1 98.69 140 VAL A N 1
ATOM 1090 C CA . VAL A 1 140 ? 1.903 -23.578 -13.531 1 98.69 140 VAL A CA 1
ATOM 1091 C C . VAL A 1 140 ? 2.061 -24.781 -12.609 1 98.69 140 VAL A C 1
ATOM 1093 O O . VAL A 1 140 ? 2.158 -25.922 -13.078 1 98.69 140 VAL A O 1
ATOM 1096 N N . LEU A 1 141 ? 2.062 -24.547 -11.297 1 98.56 141 LEU A N 1
ATOM 1097 C CA . LEU A 1 141 ? 2.193 -25.641 -10.352 1 98.56 141 LEU A CA 1
ATOM 1098 C C . LEU A 1 141 ? 0.996 -26.594 -10.445 1 98.56 141 LEU A C 1
ATOM 1100 O O . LEU A 1 141 ? 1.147 -27.812 -10.344 1 98.56 141 LEU A O 1
ATOM 1104 N N . GLY A 1 142 ? -0.223 -26.016 -10.641 1 97.81 142 GLY A N 1
ATOM 1105 C CA . GLY A 1 142 ? -1.401 -26.844 -10.812 1 97.81 142 GLY A CA 1
ATOM 1106 C C . GLY A 1 142 ? -1.323 -27.75 -12.031 1 97.81 142 GLY A C 1
ATOM 1107 O O . GLY A 1 142 ? -1.764 -28.891 -11.984 1 97.81 142 GLY A O 1
ATOM 1108 N N . MET A 1 143 ? -0.761 -27.25 -13.102 1 97.56 143 MET A N 1
ATOM 1109 C CA . MET A 1 143 ? -0.583 -28.031 -14.312 1 97.56 143 MET A CA 1
ATOM 1110 C C . MET A 1 143 ? 0.46 -29.125 -14.102 1 97.56 143 MET A C 1
ATOM 1112 O O . MET A 1 143 ? 0.292 -30.25 -14.578 1 97.56 143 MET A O 1
ATOM 1116 N N . LYS A 1 144 ? 1.436 -28.844 -13.359 1 97.31 144 LYS A N 1
ATOM 1117 C CA . LYS A 1 144 ? 2.572 -29.75 -13.211 1 97.31 144 LYS A CA 1
ATOM 1118 C C . LYS A 1 144 ? 2.271 -30.844 -12.195 1 97.31 144 LYS A C 1
ATOM 1120 O O . LYS A 1 144 ? 2.799 -31.953 -12.297 1 97.31 144 LYS A O 1
ATOM 1125 N N . TYR A 1 145 ? 1.427 -30.516 -11.164 1 97.56 145 TYR A N 1
ATOM 1126 C CA . TYR A 1 145 ? 1.258 -31.438 -10.055 1 97.56 145 TYR A CA 1
ATOM 1127 C C . TYR A 1 145 ? -0.218 -31.719 -9.797 1 97.56 145 TYR A C 1
ATOM 1129 O O . TYR A 1 145 ? -0.716 -31.5 -8.688 1 97.56 145 TYR A O 1
ATOM 1137 N N . PRO A 1 146 ? -0.853 -32.344 -10.727 1 94.5 146 PRO A N 1
ATOM 1138 C CA . PRO A 1 146 ? -2.295 -32.594 -10.625 1 94.5 146 PRO A CA 1
ATOM 1139 C C . PRO A 1 146 ? -2.664 -33.531 -9.5 1 94.5 146 PRO A C 1
ATOM 1141 O O . PRO A 1 146 ? -3.807 -33.531 -9.031 1 94.5 146 PRO A O 1
ATOM 1144 N N . ASN A 1 147 ? -1.695 -34.312 -9.047 1 95.5 147 ASN A N 1
ATOM 1145 C CA . ASN A 1 147 ? -1.975 -35.281 -7.98 1 95.5 147 ASN A CA 1
ATOM 1146 C C . ASN A 1 147 ? -1.854 -34.625 -6.602 1 95.5 147 ASN A C 1
ATOM 1148 O O . ASN A 1 147 ? -2.275 -35.219 -5.602 1 95.5 147 ASN A O 1
ATOM 1152 N N . ILE A 1 148 ? -1.339 -33.438 -6.57 1 97.38 148 ILE A N 1
ATOM 1153 C CA . ILE A 1 148 ? -1.133 -32.719 -5.309 1 97.38 148 ILE A CA 1
ATOM 1154 C C . ILE A 1 148 ? -2.141 -31.594 -5.184 1 97.38 148 ILE A C 1
ATOM 1156 O O . ILE A 1 148 ? -2.699 -31.359 -4.105 1 97.38 148 ILE A O 1
ATOM 1160 N N . ILE A 1 149 ? -2.426 -30.938 -6.273 1 98.31 149 ILE A N 1
ATOM 1161 C CA . ILE A 1 149 ? -3.277 -29.75 -6.297 1 98.31 149 ILE A CA 1
ATOM 1162 C C . ILE A 1 149 ? -4.684 -30.141 -6.754 1 98.31 149 ILE A C 1
ATOM 1164 O O . ILE A 1 149 ? -4.852 -30.75 -7.816 1 98.31 149 ILE A O 1
ATOM 1168 N N . SER A 1 150 ? -5.656 -29.766 -5.977 1 97.94 150 SER A N 1
ATOM 1169 C CA . SER A 1 150 ? -7.043 -30.125 -6.277 1 97.94 150 SER A CA 1
ATOM 1170 C C . SER A 1 150 ? -7.781 -28.953 -6.922 1 97.94 150 SER A C 1
ATOM 1172 O O . SER A 1 150 ? -8.836 -29.141 -7.527 1 97.94 150 SER A O 1
ATOM 1174 N N . GLY A 1 151 ? -7.297 -27.766 -6.766 1 98.62 151 GLY A N 1
ATOM 1175 C CA . GLY A 1 151 ? -7.941 -26.578 -7.309 1 98.62 151 GLY A CA 1
ATOM 1176 C C . GLY A 1 151 ? -6.98 -25.422 -7.535 1 98.62 151 GLY A C 1
ATOM 1177 O O . GLY A 1 151 ? -5.922 -25.359 -6.906 1 98.62 151 GLY A O 1
ATOM 1178 N N . ILE A 1 152 ? -7.371 -24.547 -8.445 1 98.88 152 ILE A N 1
ATOM 1179 C CA . ILE A 1 152 ? -6.586 -23.359 -8.789 1 98.88 152 ILE A CA 1
ATOM 1180 C C . ILE A 1 152 ? -7.488 -22.125 -8.805 1 98.88 152 ILE A C 1
ATOM 1182 O O . ILE A 1 152 ? -8.586 -22.156 -9.359 1 98.88 152 ILE A O 1
ATOM 1186 N N . VAL A 1 153 ? -7.078 -21.141 -8.125 1 98.94 153 VAL A N 1
ATOM 1187 C CA . VAL A 1 153 ? -7.664 -19.812 -8.227 1 98.94 153 VAL A CA 1
ATOM 1188 C C . VAL A 1 153 ? -6.625 -18.828 -8.758 1 98.94 153 VAL A C 1
ATOM 1190 O O . VAL A 1 153 ? -5.648 -18.516 -8.07 1 98.94 153 VAL A O 1
ATOM 1193 N N . ASN A 1 154 ? -6.84 -18.375 -9.93 1 98.94 154 ASN A N 1
ATOM 1194 C CA . ASN A 1 154 ? -5.91 -17.516 -10.656 1 98.94 154 ASN A CA 1
ATOM 1195 C C . ASN A 1 154 ? -6.484 -16.125 -10.852 1 98.94 154 ASN A C 1
ATOM 1197 O O . ASN A 1 154 ? -7.285 -15.898 -11.758 1 98.94 154 ASN A O 1
ATOM 1201 N N . HIS A 1 155 ? -6.066 -15.188 -10.023 1 98.88 155 HIS A N 1
ATOM 1202 C CA . HIS A 1 155 ? -6.449 -13.789 -10.18 1 98.88 155 HIS A CA 1
ATOM 1203 C C . HIS A 1 155 ? -5.422 -13.031 -11.008 1 98.88 155 HIS A C 1
ATOM 1205 O O . HIS A 1 155 ? -4.344 -12.688 -10.516 1 98.88 155 HIS A O 1
ATOM 1211 N N . SER A 1 156 ? -5.746 -12.734 -12.242 1 98.81 156 SER A N 1
ATOM 1212 C CA . SER A 1 156 ? -4.902 -11.938 -13.125 1 98.81 156 SER A CA 1
ATOM 1213 C C . SER A 1 156 ? -3.498 -12.523 -13.227 1 98.81 156 SER A C 1
ATOM 1215 O O . SER A 1 156 ? -2.508 -11.797 -13.117 1 98.81 156 SER A O 1
ATOM 1217 N N . GLY A 1 157 ? -3.375 -13.82 -13.367 1 98.88 157 GLY A N 1
ATOM 1218 C CA . GLY A 1 157 ? -2.074 -14.469 -13.453 1 98.88 157 GLY A CA 1
ATOM 1219 C C . GLY A 1 157 ? -1.327 -14.148 -14.734 1 98.88 157 GLY A C 1
ATOM 1220 O O . GLY A 1 157 ? -1.934 -14.031 -15.797 1 98.88 157 GLY A O 1
ATOM 1221 N N . ASP A 1 158 ? -0.032 -13.984 -14.664 1 98.81 158 ASP A N 1
ATOM 1222 C CA . ASP A 1 158 ? 0.799 -13.664 -15.82 1 98.81 158 ASP A CA 1
ATOM 1223 C C . ASP A 1 158 ? 0.604 -14.688 -16.938 1 98.81 158 ASP A C 1
ATOM 1225 O O . ASP A 1 158 ? 0.719 -15.891 -16.703 1 98.81 158 ASP A O 1
ATOM 1229 N N . ALA A 1 159 ? 0.328 -14.266 -18.109 1 98.81 159 ALA A N 1
ATOM 1230 C CA . ALA A 1 159 ? 0.133 -15.086 -19.297 1 98.81 159 ALA A CA 1
ATOM 1231 C C . ALA A 1 159 ? 0.344 -14.273 -20.578 1 98.81 159 ALA A C 1
ATOM 1233 O O . ALA A 1 159 ? 0.003 -13.094 -20.625 1 98.81 159 ALA A O 1
ATOM 1234 N N . TYR A 1 160 ? 0.901 -14.945 -21.547 1 98.75 160 TYR A N 1
ATOM 1235 C CA . TYR A 1 160 ? 1.237 -14.328 -22.828 1 98.75 160 TYR A CA 1
ATOM 1236 C C . TYR A 1 160 ? 2.299 -13.25 -22.641 1 98.75 160 TYR A C 1
ATOM 1238 O O . TYR A 1 160 ? 2.035 -12.07 -22.875 1 98.75 160 TYR A O 1
ATOM 1246 N N . PHE A 1 161 ? 3.479 -13.648 -22.5 1 98.81 161 PHE A N 1
ATOM 1247 C CA . PHE A 1 161 ? 4.605 -12.883 -21.969 1 98.81 161 PHE A CA 1
ATOM 1248 C C . PHE A 1 161 ? 4.973 -11.742 -22.922 1 98.81 161 PHE A C 1
ATOM 1250 O O . PHE A 1 161 ? 5.488 -10.711 -22.484 1 98.81 161 PHE A O 1
ATOM 1257 N N . GLU A 1 162 ? 4.676 -11.844 -24.234 1 98.62 162 GLU A N 1
ATOM 1258 C CA . GLU A 1 162 ? 5.012 -10.797 -25.188 1 98.62 162 GLU A CA 1
ATOM 1259 C C . GLU A 1 162 ? 4.395 -9.461 -24.781 1 98.62 162 GLU A C 1
ATOM 1261 O O . GLU A 1 162 ? 5.078 -8.438 -24.766 1 98.62 162 GLU A O 1
ATOM 1266 N N . TYR A 1 163 ? 3.154 -9.523 -24.406 1 98.25 163 TYR A N 1
ATOM 1267 C CA . TYR A 1 163 ? 2.424 -8.289 -24.141 1 98.25 163 TYR A CA 1
ATOM 1268 C C . TYR A 1 163 ? 2.791 -7.73 -22.766 1 98.25 163 TYR A C 1
ATOM 1270 O O . TYR A 1 163 ? 2.699 -6.52 -22.531 1 98.25 163 TYR A O 1
ATOM 1278 N N . ILE A 1 164 ? 3.244 -8.555 -21.891 1 98.25 164 ILE A N 1
ATOM 1279 C CA . ILE A 1 164 ? 3.59 -8.133 -20.547 1 98.25 164 ILE A CA 1
ATOM 1280 C C . ILE A 1 164 ? 4.984 -7.504 -20.547 1 98.25 164 ILE A C 1
ATOM 1282 O O . ILE A 1 164 ? 5.172 -6.398 -20.031 1 98.25 164 ILE A O 1
ATOM 1286 N N . TYR A 1 165 ? 5.945 -8.18 -21.172 1 98.44 165 TYR A N 1
ATOM 1287 C CA . TYR A 1 165 ? 7.328 -7.91 -20.812 1 98.44 165 TYR A CA 1
ATOM 1288 C C . TYR A 1 165 ? 8.055 -7.156 -21.906 1 98.44 165 TYR A C 1
ATOM 1290 O O . TYR A 1 165 ? 8.93 -6.328 -21.641 1 98.44 165 TYR A O 1
ATOM 1298 N N . ILE A 1 166 ? 7.723 -7.418 -23.203 1 98.31 166 ILE A N 1
ATOM 1299 C CA . ILE A 1 166 ? 8.469 -6.805 -24.297 1 98.31 166 ILE A CA 1
ATOM 1300 C C . ILE A 1 166 ? 8.391 -5.281 -24.188 1 98.31 166 ILE A C 1
ATOM 1302 O O . ILE A 1 166 ? 9.406 -4.59 -24.312 1 98.31 166 ILE A O 1
ATOM 1306 N N . PRO A 1 167 ? 7.207 -4.699 -23.891 1 97.31 167 PRO A N 1
ATOM 1307 C CA . PRO A 1 167 ? 7.137 -3.24 -23.75 1 97.31 167 PRO A CA 1
ATOM 1308 C C . PRO A 1 167 ? 8.039 -2.701 -22.656 1 97.31 167 PRO A C 1
ATOM 1310 O O . PRO A 1 167 ? 8.352 -1.507 -22.625 1 97.31 167 PRO A O 1
ATOM 1313 N N . MET A 1 168 ? 8.492 -3.527 -21.734 1 97.06 168 MET A N 1
ATOM 1314 C CA . MET A 1 168 ? 9.328 -3.109 -20.609 1 97.06 168 MET A CA 1
ATOM 1315 C C . MET A 1 168 ? 10.789 -3.031 -21.031 1 97.06 168 MET A C 1
ATOM 1317 O O . MET A 1 168 ? 11.586 -2.352 -20.375 1 97.06 168 MET A O 1
ATOM 1321 N N . PHE A 1 169 ? 11.156 -3.744 -22.078 1 98 169 PHE A N 1
ATOM 1322 C CA . PHE A 1 169 ? 12.562 -3.918 -22.438 1 98 169 PHE A CA 1
ATOM 1323 C C . PHE A 1 169 ? 13.234 -2.57 -22.672 1 98 169 PHE A C 1
ATOM 1325 O O . PHE A 1 169 ? 14.227 -2.244 -22.016 1 98 169 PHE A O 1
ATOM 1332 N N . PRO A 1 170 ? 12.664 -1.695 -23.547 1 96.75 170 PRO A N 1
ATOM 1333 C CA . PRO A 1 170 ? 13.359 -0.426 -23.797 1 96.75 170 PRO A CA 1
ATOM 1334 C C . PRO A 1 170 ? 13.414 0.46 -22.547 1 96.75 170 PRO A C 1
ATOM 1336 O O . PRO A 1 170 ? 14.352 1.243 -22.391 1 96.75 170 PRO A O 1
ATOM 1339 N N . LYS A 1 171 ? 12.461 0.329 -21.656 1 95.44 171 LYS A N 1
ATOM 1340 C CA . LYS A 1 171 ? 12.375 1.165 -20.469 1 95.44 171 LYS A CA 1
ATOM 1341 C C . LYS A 1 171 ? 13.5 0.841 -19.484 1 95.44 171 LYS A C 1
ATOM 1343 O O . LYS A 1 171 ? 14.055 1.739 -18.844 1 95.44 171 LYS A O 1
ATOM 1348 N N . VAL A 1 172 ? 13.836 -0.439 -19.375 1 97.5 172 VAL A N 1
ATOM 1349 C CA . VAL A 1 172 ? 14.766 -0.838 -18.328 1 97.5 172 VAL A CA 1
ATOM 1350 C C . VAL A 1 172 ? 16.188 -0.893 -18.891 1 97.5 172 VAL A C 1
ATOM 1352 O O . VAL A 1 172 ? 17.156 -0.907 -18.125 1 97.5 172 VAL A O 1
ATOM 1355 N N . LEU A 1 173 ? 16.281 -0.95 -20.203 1 96.69 173 LEU A N 1
ATOM 1356 C CA . LEU A 1 173 ? 17.562 -1.065 -20.875 1 96.69 173 LEU A CA 1
ATOM 1357 C C . LEU A 1 173 ? 18.5 0.057 -20.453 1 96.69 173 LEU A C 1
ATOM 1359 O O . LEU A 1 173 ? 19.672 -0.19 -20.141 1 96.69 173 LEU A O 1
ATOM 1363 N N . LYS A 1 174 ? 18.016 1.267 -20.438 1 94.19 174 LYS A N 1
ATOM 1364 C CA . LYS A 1 174 ? 18.828 2.436 -20.141 1 94.19 174 LYS A CA 1
ATOM 1365 C C . LYS A 1 174 ? 19.375 2.367 -18.703 1 94.19 174 LYS A C 1
ATOM 1367 O O . LYS A 1 174 ? 20.438 2.924 -18.422 1 94.19 174 LYS A O 1
ATOM 1372 N N . HIS A 1 175 ? 18.703 1.669 -17.812 1 96 175 HIS A N 1
ATOM 1373 C CA . HIS A 1 175 ? 19.109 1.551 -16.422 1 96 175 HIS A CA 1
ATOM 1374 C C . HIS A 1 175 ? 20.125 0.418 -16.234 1 96 175 HIS A C 1
ATOM 1376 O O . HIS A 1 175 ? 21.047 0.526 -15.438 1 96 175 HIS A O 1
ATOM 1382 N N . LEU A 1 176 ? 19.953 -0.617 -17.031 1 97.62 176 LEU A N 1
ATOM 1383 C CA . LEU A 1 176 ? 20.781 -1.807 -16.875 1 97.62 176 LEU A CA 1
ATOM 1384 C C . LEU A 1 176 ? 22.141 -1.62 -17.562 1 97.62 176 LEU A C 1
ATOM 1386 O O . LEU A 1 176 ? 23.141 -2.182 -17.125 1 97.62 176 LEU A O 1
ATOM 1390 N N . ARG A 1 177 ? 22.203 -0.779 -18.578 1 94.5 177 ARG A N 1
ATOM 1391 C CA . ARG A 1 177 ? 23.406 -0.587 -19.375 1 94.5 177 ARG A CA 1
ATOM 1392 C C . ARG A 1 177 ? 24.516 0.048 -18.531 1 94.5 177 ARG A C 1
ATOM 1394 O O . ARG A 1 177 ? 25.688 -0.033 -18.875 1 94.5 177 ARG A O 1
ATOM 1401 N N . LYS A 1 178 ? 24.172 0.625 -17.469 1 94.38 178 LYS A N 1
ATOM 1402 C CA . LYS A 1 178 ? 25.125 1.33 -16.609 1 94.38 178 LYS A CA 1
ATOM 1403 C C . LYS A 1 178 ? 25.875 0.359 -15.703 1 94.38 178 LYS A C 1
ATOM 1405 O O . LYS A 1 178 ? 26.781 0.759 -14.977 1 94.38 178 LYS A O 1
ATOM 1410 N N . PHE A 1 179 ? 25.516 -0.888 -15.75 1 96.19 179 PHE A N 1
ATOM 1411 C CA . PHE A 1 179 ? 26.094 -1.885 -14.859 1 96.19 179 PHE A CA 1
ATOM 1412 C C . PHE A 1 179 ? 26.703 -3.039 -15.656 1 96.19 179 PHE A C 1
ATOM 1414 O O . PHE A 1 179 ? 26.297 -3.293 -16.797 1 96.19 179 PHE A O 1
ATOM 1421 N N . SER A 1 180 ? 27.609 -3.803 -15.094 1 93.88 180 SER A N 1
ATOM 1422 C CA . SER A 1 180 ? 28.328 -4.871 -15.773 1 93.88 180 SER A CA 1
ATOM 1423 C C . SER A 1 180 ? 27.469 -6.125 -15.898 1 93.88 180 SER A C 1
ATOM 1425 O O . SER A 1 180 ? 27.688 -6.953 -16.781 1 93.88 180 SER A O 1
ATOM 1427 N N . SER A 1 181 ? 26.516 -6.254 -14.969 1 95.12 181 SER A N 1
ATOM 1428 C CA . SER A 1 181 ? 25.656 -7.422 -14.953 1 95.12 181 SER A CA 1
ATOM 1429 C C . SER A 1 181 ? 24.359 -7.141 -14.188 1 95.12 181 SER A C 1
ATOM 1431 O O . SER A 1 181 ? 24.297 -6.195 -13.398 1 95.12 181 SER A O 1
ATOM 1433 N N . PRO A 1 182 ? 23.328 -7.93 -14.477 1 96.81 182 PRO A N 1
ATOM 1434 C CA . PRO A 1 182 ? 22.109 -7.805 -13.672 1 96.81 182 PRO A CA 1
ATOM 1435 C C . PRO A 1 182 ? 22.375 -7.992 -12.172 1 96.81 182 PRO A C 1
ATOM 1437 O O . PRO A 1 182 ? 21.75 -7.332 -11.344 1 96.81 182 PRO A O 1
ATOM 1440 N N . LYS A 1 183 ? 23.328 -8.812 -11.789 1 96.25 183 LYS A N 1
ATOM 1441 C CA . LYS A 1 183 ? 23.656 -9.055 -10.383 1 96.25 183 LYS A CA 1
ATOM 1442 C C . LYS A 1 183 ? 24.25 -7.805 -9.742 1 96.25 183 LYS A C 1
ATOM 1444 O O . LYS A 1 183 ? 23.953 -7.492 -8.586 1 96.25 183 LYS A O 1
ATOM 1449 N N . GLU A 1 184 ? 25.078 -7.129 -10.492 1 97.12 184 GLU A N 1
ATOM 1450 C CA . GLU A 1 184 ? 25.625 -5.875 -9.984 1 97.12 184 GLU A CA 1
ATOM 1451 C C . GLU A 1 184 ? 24.531 -4.832 -9.781 1 97.12 184 GLU A C 1
ATOM 1453 O O . GLU A 1 184 ? 24.547 -4.109 -8.789 1 97.12 184 GLU A O 1
ATOM 1458 N N . TRP A 1 185 ? 23.672 -4.773 -10.766 1 97.88 185 TRP A N 1
ATOM 1459 C CA . TRP A 1 185 ? 22.547 -3.852 -10.633 1 97.88 185 TRP A CA 1
ATOM 1460 C C . TRP A 1 185 ? 21.719 -4.188 -9.398 1 97.88 185 TRP A C 1
ATOM 1462 O O . TRP A 1 185 ? 21.281 -3.291 -8.672 1 97.88 185 TRP A O 1
ATOM 1472 N N . LEU A 1 186 ? 21.469 -5.465 -9.203 1 98 186 LEU A N 1
ATOM 1473 C CA . LEU A 1 186 ? 20.703 -5.922 -8.055 1 98 186 LEU A CA 1
ATOM 1474 C C . LEU A 1 186 ? 21.344 -5.473 -6.75 1 98 186 LEU A C 1
ATOM 1476 O O . LEU A 1 186 ? 20.656 -5.023 -5.832 1 98 186 LEU A O 1
ATOM 1480 N N . LYS A 1 187 ? 22.641 -5.59 -6.633 1 97.06 187 LYS A N 1
ATOM 1481 C CA . LYS A 1 187 ? 23.359 -5.102 -5.461 1 97.06 187 LYS A CA 1
ATOM 1482 C C . LYS A 1 187 ? 23.141 -3.605 -5.262 1 97.06 187 LYS A C 1
ATOM 1484 O O . LYS A 1 187 ? 22.875 -3.156 -4.145 1 97.06 187 LYS A O 1
ATOM 1489 N N . HIS A 1 188 ? 23.25 -2.881 -6.363 1 97.38 188 HIS A N 1
ATOM 1490 C CA . HIS A 1 188 ? 23.016 -1.44 -6.34 1 97.38 188 HIS A CA 1
ATOM 1491 C C . HIS A 1 188 ? 21.609 -1.116 -5.867 1 97.38 188 HIS A C 1
ATOM 1493 O O . HIS A 1 188 ? 21.422 -0.201 -5.062 1 97.38 188 HIS A O 1
ATOM 1499 N N . PHE A 1 189 ? 20.641 -1.835 -6.367 1 98.06 189 PHE A N 1
ATOM 1500 C CA . PHE A 1 189 ? 19.25 -1.645 -5.996 1 98.06 189 PHE A CA 1
ATOM 1501 C C . PHE A 1 189 ? 19.078 -1.719 -4.484 1 98.06 189 PHE A C 1
ATOM 1503 O O . PHE A 1 189 ? 18.453 -0.845 -3.885 1 98.06 189 PHE A O 1
ATOM 1510 N N . TRP A 1 190 ? 19.641 -2.727 -3.824 1 97.25 190 TRP A N 1
ATOM 1511 C CA . TRP A 1 190 ? 19.391 -2.98 -2.406 1 97.25 190 TRP A CA 1
ATOM 1512 C C . TRP A 1 190 ? 20.172 -1.993 -1.54 1 97.25 190 TRP A C 1
ATOM 1514 O O . TRP A 1 190 ? 19.922 -1.884 -0.338 1 97.25 190 TRP A O 1
ATOM 1524 N N . GLU A 1 191 ? 21.047 -1.216 -2.117 1 96.38 191 GLU A N 1
ATOM 1525 C CA . GLU A 1 191 ? 21.797 -0.184 -1.4 1 96.38 191 GLU A CA 1
ATOM 1526 C C . GLU A 1 191 ? 21.047 1.145 -1.407 1 96.38 191 GLU A C 1
ATOM 1528 O O . GLU A 1 191 ? 21.375 2.059 -0.651 1 96.38 191 GLU A O 1
ATOM 1533 N N . ARG A 1 192 ? 20.016 1.178 -2.182 1 95.06 192 ARG A N 1
ATOM 1534 C CA . ARG A 1 192 ? 19.297 2.438 -2.33 1 95.06 192 ARG A CA 1
ATOM 1535 C C . ARG A 1 192 ? 18.281 2.623 -1.208 1 95.06 192 ARG A C 1
ATOM 1537 O O . ARG A 1 192 ? 17.672 1.656 -0.754 1 95.06 192 ARG A O 1
ATOM 1544 N N . SER A 1 193 ? 17.984 3.922 -0.861 1 92.12 193 SER A N 1
ATOM 1545 C CA . SER A 1 193 ? 16.953 4.246 0.115 1 92.12 193 SER A CA 1
ATOM 1546 C C . SER A 1 193 ? 15.609 4.477 -0.562 1 92.12 193 SER A C 1
ATOM 1548 O O . SER A 1 193 ? 14.562 4.312 0.061 1 92.12 193 SER A O 1
ATOM 1550 N N . ASP A 1 194 ? 15.617 4.875 -1.882 1 94.38 194 ASP A N 1
ATOM 1551 C CA . ASP A 1 194 ? 14.398 5.188 -2.619 1 94.38 194 ASP A CA 1
ATOM 1552 C C . ASP A 1 194 ? 14 4.031 -3.537 1 94.38 194 ASP A C 1
ATOM 1554 O O . ASP A 1 194 ? 13.617 4.25 -4.688 1 94.38 194 ASP A O 1
ATOM 1558 N N . ARG A 1 195 ? 14.094 2.807 -3.055 1 94.5 195 ARG A N 1
ATOM 1559 C CA . ARG A 1 195 ? 13.961 1.574 -3.826 1 94.5 195 ARG A CA 1
ATOM 1560 C C . ARG A 1 195 ? 12.586 1.48 -4.48 1 94.5 195 ARG A C 1
ATOM 1562 O O . ARG A 1 195 ? 12.406 0.752 -5.461 1 94.5 195 ARG A O 1
ATOM 1569 N N . LYS A 1 196 ? 11.641 2.184 -3.975 1 95.5 196 LYS A N 1
ATOM 1570 C CA . LYS A 1 196 ? 10.281 2.006 -4.48 1 95.5 196 LYS A CA 1
ATOM 1571 C C . LYS A 1 196 ? 10 2.959 -5.637 1 95.5 196 LYS A C 1
ATOM 1573 O O . LYS A 1 196 ? 8.852 3.094 -6.066 1 95.5 196 LYS A O 1
ATOM 1578 N N . ARG A 1 197 ? 10.992 3.641 -6.117 1 94.25 197 ARG A N 1
ATOM 1579 C CA . ARG A 1 197 ? 10.852 4.438 -7.332 1 94.25 197 ARG A CA 1
ATOM 1580 C C . ARG A 1 197 ? 10.453 3.562 -8.516 1 94.25 197 ARG A C 1
ATOM 1582 O O . ARG A 1 197 ? 10.953 2.449 -8.672 1 94.25 197 ARG A O 1
ATOM 1589 N N . LYS A 1 198 ? 9.664 4.062 -9.406 1 93.19 198 LYS A N 1
ATOM 1590 C CA . LYS A 1 198 ? 9.039 3.283 -10.469 1 93.19 198 LYS A CA 1
ATOM 1591 C C . LYS A 1 198 ? 10.094 2.666 -11.391 1 93.19 198 LYS A C 1
ATOM 1593 O O . LYS A 1 198 ? 10 1.488 -11.742 1 93.19 198 LYS A O 1
ATOM 1598 N N . ASP A 1 199 ? 11.062 3.424 -11.836 1 94.38 199 ASP A N 1
ATOM 1599 C CA . ASP A 1 199 ? 12.07 2.906 -12.758 1 94.38 199 ASP A CA 1
ATOM 1600 C C . ASP A 1 199 ? 12.883 1.785 -12.109 1 94.38 199 ASP A C 1
ATOM 1602 O O . ASP A 1 199 ? 13.266 0.826 -12.781 1 94.38 199 ASP A O 1
ATOM 1606 N N . LEU A 1 200 ? 13.141 1.912 -10.82 1 96.62 200 LEU A N 1
ATOM 1607 C CA . LEU A 1 200 ? 13.867 0.869 -10.102 1 96.62 200 LEU A CA 1
ATOM 1608 C C . LEU A 1 200 ? 13.031 -0.403 -10.008 1 96.62 200 LEU A C 1
ATOM 1610 O O . LEU A 1 200 ? 13.539 -1.503 -10.234 1 96.62 200 LEU A O 1
ATOM 1614 N N . LEU A 1 201 ? 11.766 -0.248 -9.719 1 97.56 201 LEU A N 1
ATOM 1615 C CA . LEU A 1 201 ? 10.891 -1.408 -9.562 1 97.56 201 LEU A CA 1
ATOM 1616 C C . LEU A 1 201 ? 10.664 -2.102 -10.898 1 97.56 201 LEU A C 1
ATOM 1618 O O . LEU A 1 201 ? 10.602 -3.332 -10.969 1 97.56 201 LEU A O 1
ATOM 1622 N N . ASP A 1 202 ? 10.531 -1.3 -12 1 97.38 202 ASP A N 1
ATOM 1623 C CA . ASP A 1 202 ? 10.422 -1.89 -13.328 1 97.38 202 ASP A CA 1
ATOM 1624 C C . ASP A 1 202 ? 11.664 -2.705 -13.672 1 97.38 202 ASP A C 1
ATOM 1626 O O . ASP A 1 202 ? 11.562 -3.814 -14.195 1 97.38 202 ASP A O 1
ATOM 1630 N N . THR A 1 203 ? 12.781 -2.129 -13.391 1 98.31 203 THR A N 1
ATOM 1631 C CA . THR A 1 203 ? 14.039 -2.809 -13.68 1 98.31 203 THR A CA 1
ATOM 1632 C C . THR A 1 203 ? 14.188 -4.066 -12.828 1 98.31 203 THR A C 1
ATOM 1634 O O . THR A 1 203 ? 14.57 -5.121 -13.336 1 98.31 203 THR A O 1
ATOM 1637 N N . LEU A 1 204 ? 13.812 -3.943 -11.555 1 98.62 204 LEU A N 1
ATOM 1638 C CA . LEU A 1 204 ? 13.852 -5.102 -10.664 1 98.62 204 LEU A CA 1
ATOM 1639 C C . LEU A 1 204 ? 12.969 -6.227 -11.203 1 98.62 204 LEU A C 1
ATOM 1641 O O . LEU A 1 204 ? 13.367 -7.395 -11.18 1 98.62 204 LEU A O 1
ATOM 1645 N N . THR A 1 205 ? 11.836 -5.91 -11.672 1 98.5 205 THR A N 1
ATOM 1646 C CA . THR A 1 205 ? 10.891 -6.887 -12.203 1 98.5 205 THR A CA 1
ATOM 1647 C C . THR A 1 205 ? 11.508 -7.668 -13.359 1 98.5 205 THR A C 1
ATOM 1649 O O . THR A 1 205 ? 11.484 -8.898 -13.367 1 98.5 205 THR A O 1
ATOM 1652 N N . LEU A 1 206 ? 12.148 -6.949 -14.281 1 98.44 206 LEU A N 1
ATOM 1653 C CA . LEU A 1 206 ? 12.711 -7.621 -15.445 1 98.44 206 LEU A CA 1
ATOM 1654 C C . LEU A 1 206 ? 13.898 -8.484 -15.047 1 98.44 206 LEU A C 1
ATOM 1656 O O . LEU A 1 206 ? 14.07 -9.586 -15.578 1 98.44 206 LEU A O 1
ATOM 1660 N N . VAL A 1 207 ? 14.695 -7.98 -14.18 1 98.56 207 VAL A N 1
ATOM 1661 C CA . VAL A 1 207 ? 15.82 -8.766 -13.68 1 98.56 207 VAL A CA 1
ATOM 1662 C C . VAL A 1 207 ? 15.312 -10.031 -13 1 98.56 207 VAL A C 1
ATOM 1664 O O . VAL A 1 207 ? 15.844 -11.125 -13.227 1 98.56 207 VAL A O 1
ATOM 1667 N N . ALA A 1 208 ? 14.266 -9.867 -12.234 1 98.75 208 ALA A N 1
ATOM 1668 C CA . ALA A 1 208 ? 13.688 -10.992 -11.516 1 98.75 208 ALA A CA 1
ATOM 1669 C C . ALA A 1 208 ? 13.109 -12.023 -12.484 1 98.75 208 ALA A C 1
ATOM 1671 O O . ALA A 1 208 ? 13.344 -13.227 -12.328 1 98.75 208 ALA A O 1
ATOM 1672 N N . MET A 1 209 ? 12.352 -11.523 -13.445 1 98.81 209 MET A N 1
ATOM 1673 C CA . MET A 1 209 ? 11.797 -12.445 -14.43 1 98.81 209 MET A CA 1
ATOM 1674 C C . MET A 1 209 ? 12.914 -13.203 -15.141 1 98.81 209 MET A C 1
ATOM 1676 O O . MET A 1 209 ? 12.789 -14.406 -15.391 1 98.81 209 MET A O 1
ATOM 1680 N N . SER A 1 210 ? 13.961 -12.508 -15.453 1 98.81 210 SER A N 1
ATOM 1681 C CA . SER A 1 210 ? 15.102 -13.164 -16.094 1 98.81 210 SER A CA 1
ATOM 1682 C C . SER A 1 210 ? 15.734 -14.203 -15.172 1 98.81 210 SER A C 1
ATOM 1684 O O . SER A 1 210 ? 16.141 -15.273 -15.625 1 98.81 210 SER A O 1
ATOM 1686 N N . ALA A 1 211 ? 15.766 -13.906 -13.914 1 98.81 211 ALA A N 1
ATOM 1687 C CA . ALA A 1 211 ? 16.344 -14.844 -12.945 1 98.81 211 ALA A CA 1
ATOM 1688 C C . ALA A 1 211 ? 15.516 -16.125 -12.867 1 98.81 211 ALA A C 1
ATOM 1690 O O . ALA A 1 211 ? 16.062 -17.203 -12.617 1 98.81 211 ALA A O 1
ATOM 1691 N N . PHE A 1 212 ? 14.25 -16.016 -13.102 1 98.81 212 PHE A N 1
ATOM 1692 C CA . PHE A 1 212 ? 13.367 -17.172 -13.023 1 98.81 212 PHE A CA 1
ATOM 1693 C C . PHE A 1 212 ? 13.25 -17.859 -14.375 1 98.81 212 PHE A C 1
ATOM 1695 O O . PHE A 1 212 ? 13.18 -19.094 -14.445 1 98.81 212 PHE A O 1
ATOM 1702 N N . TYR A 1 213 ? 13.273 -17.109 -15.477 1 98.81 213 TYR A N 1
ATOM 1703 C CA . TYR A 1 213 ? 12.859 -17.672 -16.766 1 98.81 213 TYR A CA 1
ATOM 1704 C C . TYR A 1 213 ? 14.07 -18 -17.625 1 98.81 213 TYR A C 1
ATOM 1706 O O . TYR A 1 213 ? 13.992 -18.828 -18.531 1 98.81 213 TYR A O 1
ATOM 1714 N N . SER A 1 214 ? 15.195 -17.312 -17.359 1 98.69 214 SER A N 1
ATOM 1715 C CA . SER A 1 214 ? 16.375 -17.594 -18.156 1 98.69 214 SER A CA 1
ATOM 1716 C C . SER A 1 214 ? 17.641 -17.656 -17.297 1 98.69 214 SER A C 1
ATOM 1718 O O . SER A 1 214 ? 18.641 -17 -17.594 1 98.69 214 SER A O 1
ATOM 1720 N N . PRO A 1 215 ? 17.578 -18.469 -16.281 1 98.25 215 PRO A N 1
ATOM 1721 C CA . PRO A 1 215 ? 18.797 -18.688 -15.508 1 98.25 215 PRO A CA 1
ATOM 1722 C C . PRO A 1 215 ? 19.828 -19.531 -16.25 1 98.25 215 PRO A C 1
ATOM 1724 O O . PRO A 1 215 ? 19.453 -20.422 -17.016 1 98.25 215 PRO A O 1
ATOM 1727 N N . GLN A 1 216 ? 21.016 -19.25 -16.156 1 96.88 216 GLN A N 1
ATOM 1728 C CA . GLN A 1 216 ? 22.156 -20.078 -16.578 1 96.88 216 GLN A CA 1
ATOM 1729 C C . GLN A 1 216 ? 23.141 -20.281 -15.43 1 96.88 216 GLN A C 1
ATOM 1731 O O . GLN A 1 216 ? 23.953 -19.391 -15.141 1 96.88 216 GLN A O 1
ATOM 1736 N N . ASP A 1 217 ? 23.078 -21.484 -14.82 1 95.31 217 ASP A N 1
ATOM 1737 C CA . ASP A 1 217 ? 23.719 -21.688 -13.516 1 95.31 217 ASP A CA 1
ATOM 1738 C C . ASP A 1 217 ? 23.188 -20.688 -12.492 1 95.31 217 ASP A C 1
ATOM 1740 O O . ASP A 1 217 ? 21.984 -20.609 -12.25 1 95.31 217 ASP A O 1
ATOM 1744 N N . THR A 1 218 ? 24.078 -19.781 -12.047 1 96 218 THR A N 1
ATOM 1745 C CA . THR A 1 218 ? 23.594 -18.781 -11.086 1 96 218 THR A CA 1
ATOM 1746 C C . THR A 1 218 ? 23.469 -17.422 -11.742 1 96 218 THR A C 1
ATOM 1748 O O . THR A 1 218 ? 23.078 -16.438 -11.094 1 96 218 THR A O 1
ATOM 1751 N N . ASP A 1 219 ? 23.719 -17.391 -13.062 1 96.69 219 ASP A N 1
ATOM 1752 C CA . ASP A 1 219 ? 23.656 -16.125 -13.781 1 96.69 219 ASP A CA 1
ATOM 1753 C C . ASP A 1 219 ? 22.234 -15.828 -14.25 1 96.69 219 ASP A C 1
ATOM 1755 O O . ASP A 1 219 ? 21.406 -16.734 -14.305 1 96.69 219 ASP A O 1
ATOM 1759 N N . ILE A 1 220 ? 22 -14.57 -14.5 1 98.12 220 ILE A N 1
ATOM 1760 C CA . ILE A 1 220 ? 20.719 -14.07 -14.984 1 98.12 220 ILE A CA 1
ATOM 1761 C C . ILE A 1 220 ? 20.891 -13.555 -16.422 1 98.12 220 ILE A C 1
ATOM 1763 O O . ILE A 1 220 ? 21.562 -12.555 -16.656 1 98.12 220 ILE A O 1
ATOM 1767 N N . LEU A 1 221 ? 20.281 -14.234 -17.359 1 98.19 221 LEU A N 1
ATOM 1768 C CA . LEU A 1 221 ? 20.422 -13.836 -18.75 1 98.19 221 LEU A CA 1
ATOM 1769 C C . LEU A 1 221 ? 19.234 -12.953 -19.172 1 98.19 221 LEU A C 1
ATOM 1771 O O . LEU A 1 221 ? 18.078 -13.367 -19.062 1 98.19 221 LEU A O 1
ATOM 1775 N N . LEU A 1 222 ? 19.578 -11.797 -19.688 1 98.44 222 LEU A N 1
ATOM 1776 C CA . LEU A 1 222 ? 18.562 -10.875 -20.188 1 98.44 222 LEU A CA 1
ATOM 1777 C C . LEU A 1 222 ? 18.125 -11.273 -21.594 1 98.44 222 LEU A C 1
ATOM 1779 O O . LEU A 1 222 ? 18.922 -11.742 -22.391 1 98.44 222 LEU A O 1
ATOM 1783 N N . PRO A 1 223 ? 16.906 -11.031 -21.891 1 98.5 223 PRO A N 1
ATOM 1784 C CA . PRO A 1 223 ? 16.391 -11.445 -23.188 1 98.5 223 PRO A CA 1
ATOM 1785 C C . PRO A 1 223 ? 16.672 -10.422 -24.297 1 98.5 223 PRO A C 1
ATOM 1787 O O . PRO A 1 223 ? 16.062 -10.477 -25.359 1 98.5 223 PRO A O 1
ATOM 1790 N N . PHE A 1 224 ? 17.531 -9.469 -24.047 1 97.94 224 PHE A N 1
ATOM 1791 C CA . PHE A 1 224 ? 17.969 -8.477 -25.016 1 97.94 224 PHE A CA 1
ATOM 1792 C C . PHE A 1 224 ? 19.422 -8.109 -24.812 1 97.94 224 PHE A C 1
ATOM 1794 O O . PHE A 1 224 ? 19.984 -8.312 -23.734 1 97.94 224 PHE A O 1
ATOM 1801 N N . GLU A 1 225 ? 20.031 -7.582 -25.844 1 96.19 225 GLU A N 1
ATOM 1802 C CA . GLU A 1 225 ? 21.422 -7.117 -25.781 1 96.19 225 GLU A CA 1
ATOM 1803 C C . GLU A 1 225 ? 21.516 -5.73 -25.156 1 96.19 225 GLU A C 1
ATOM 1805 O O . GLU A 1 225 ? 20.797 -4.809 -25.562 1 96.19 225 GLU A O 1
ATOM 1810 N N . LEU A 1 226 ? 22.406 -5.598 -24.219 1 95.38 226 LEU A N 1
ATOM 1811 C CA . LEU A 1 226 ? 22.484 -4.359 -23.453 1 95.38 226 LEU A CA 1
ATOM 1812 C C . LEU A 1 226 ? 22.953 -3.207 -24.328 1 95.38 226 LEU A C 1
ATOM 1814 O O . LEU A 1 226 ? 22.5 -2.07 -24.172 1 95.38 226 LEU A O 1
ATOM 1818 N N . GLU A 1 227 ? 23.812 -3.471 -25.203 1 92.88 227 GLU A N 1
ATOM 1819 C CA . GLU A 1 227 ? 24.406 -2.412 -26.031 1 92.88 227 GLU A CA 1
ATOM 1820 C C . GLU A 1 227 ? 23.406 -1.911 -27.078 1 92.88 227 GLU A C 1
ATOM 1822 O O . GLU A 1 227 ? 23.188 -0.705 -27.188 1 92.88 227 GLU A O 1
ATOM 1827 N N . THR A 1 228 ? 22.688 -2.811 -27.781 1 94.81 228 THR A N 1
ATOM 1828 C CA . THR A 1 228 ? 21.875 -2.422 -28.922 1 94.81 228 THR A CA 1
ATOM 1829 C C . THR A 1 228 ? 20.391 -2.426 -28.578 1 94.81 228 THR A C 1
ATOM 1831 O O . THR A 1 228 ? 19.578 -1.764 -29.234 1 94.81 228 THR A O 1
ATOM 1834 N N . GLY A 1 229 ? 20.031 -3.32 -27.625 1 96 229 GLY A N 1
ATOM 1835 C CA . GLY A 1 229 ? 18.625 -3.488 -27.297 1 96 229 GLY A CA 1
ATOM 1836 C C . GLY A 1 229 ? 17.938 -4.574 -28.109 1 96 229 GLY A C 1
ATOM 1837 O O . GLY A 1 229 ? 16.766 -4.859 -27.906 1 96 229 GLY A O 1
ATOM 1838 N N . GLU A 1 230 ? 18.688 -5.188 -29.031 1 97.62 230 GLU A N 1
ATOM 1839 C CA . GLU A 1 230 ? 18.125 -6.25 -29.859 1 97.62 230 GLU A CA 1
ATOM 1840 C C . GLU A 1 230 ? 17.688 -7.438 -29.016 1 97.62 230 GLU A C 1
ATOM 1842 O O . GLU A 1 230 ? 18.406 -7.867 -28.109 1 97.62 230 GLU A O 1
ATOM 1847 N N . ILE A 1 231 ? 16.5 -7.914 -29.266 1 98.38 231 ILE A N 1
ATOM 1848 C CA . ILE A 1 231 ? 16 -9.07 -28.547 1 98.38 231 ILE A CA 1
ATOM 1849 C C . ILE A 1 231 ? 16.828 -10.305 -28.891 1 98.38 231 ILE A C 1
ATOM 1851 O O . ILE A 1 231 ? 17.125 -10.547 -30.062 1 98.38 231 ILE A O 1
ATOM 1855 N N . ASN A 1 232 ? 17.312 -10.992 -27.906 1 98.31 232 ASN A N 1
ATOM 1856 C CA . ASN A 1 232 ? 17.922 -12.305 -28.078 1 98.31 232 ASN A CA 1
ATOM 1857 C C . ASN A 1 232 ? 16.875 -13.414 -28.078 1 98.31 232 ASN A C 1
ATOM 1859 O O . ASN A 1 232 ? 16.453 -13.883 -27.031 1 98.31 232 ASN A O 1
ATOM 1863 N N . TYR A 1 233 ? 16.5 -13.93 -29.188 1 98.06 233 TYR A N 1
ATOM 1864 C CA . TYR A 1 233 ? 15.344 -14.82 -29.328 1 98.06 233 TYR A CA 1
ATOM 1865 C C . TYR A 1 233 ? 15.633 -16.172 -28.703 1 98.06 233 TYR A C 1
ATOM 1867 O O . TYR A 1 233 ? 14.711 -16.875 -28.266 1 98.06 233 TYR A O 1
ATOM 1875 N N . ASN A 1 234 ? 16.891 -16.594 -28.656 1 98.31 234 ASN A N 1
ATOM 1876 C CA . ASN A 1 234 ? 17.203 -17.828 -27.953 1 98.31 234 ASN A CA 1
ATOM 1877 C C . ASN A 1 234 ? 16.844 -17.734 -26.469 1 98.31 234 ASN A C 1
ATOM 1879 O O . ASN A 1 234 ? 16.219 -18.641 -25.922 1 98.31 234 ASN A O 1
ATOM 1883 N N . ILE A 1 235 ? 17.203 -16.672 -25.891 1 98.69 235 ILE A N 1
ATOM 1884 C CA . ILE A 1 235 ? 16.906 -16.469 -24.469 1 98.69 235 ILE A CA 1
ATOM 1885 C C . ILE A 1 235 ? 15.406 -16.188 -24.297 1 98.69 235 ILE A C 1
ATOM 1887 O O . ILE A 1 235 ? 14.781 -16.719 -23.375 1 98.69 235 ILE A O 1
ATOM 1891 N N . TRP A 1 236 ? 14.828 -15.375 -25.172 1 98.75 236 TRP A N 1
ATOM 1892 C CA . TRP A 1 236 ? 13.398 -15.07 -25.109 1 98.75 236 TRP A CA 1
ATOM 1893 C C . TRP A 1 236 ? 12.57 -16.344 -25.219 1 98.75 236 TRP A C 1
ATOM 1895 O O . TRP A 1 236 ? 11.547 -16.484 -24.547 1 98.75 236 TRP A O 1
ATOM 1905 N N . ASN A 1 237 ? 13.039 -17.266 -25.984 1 98.62 237 ASN A N 1
ATOM 1906 C CA . ASN A 1 237 ? 12.32 -18.516 -26.125 1 98.62 237 ASN A CA 1
ATOM 1907 C C . ASN A 1 237 ? 12.312 -19.312 -24.812 1 98.62 237 ASN A C 1
ATOM 1909 O O . ASN A 1 237 ? 11.359 -20.031 -24.531 1 98.62 237 ASN A O 1
ATOM 1913 N N . MET A 1 238 ? 13.383 -19.156 -23.984 1 98.56 238 MET A N 1
ATOM 1914 C CA . MET A 1 238 ? 13.367 -19.766 -22.656 1 98.56 238 MET A CA 1
ATOM 1915 C C . MET A 1 238 ? 12.203 -19.234 -21.828 1 98.56 238 MET A C 1
ATOM 1917 O O . MET A 1 238 ? 11.547 -20 -21.125 1 98.56 238 MET A O 1
ATOM 1921 N N . TRP A 1 239 ? 11.953 -17.906 -21.969 1 98.81 239 TRP A N 1
ATOM 1922 C CA . TRP A 1 239 ? 10.82 -17.312 -21.281 1 98.81 239 TRP A CA 1
ATOM 1923 C C . TRP A 1 239 ? 9.508 -17.906 -21.781 1 98.81 239 TRP A C 1
ATOM 1925 O O . TRP A 1 239 ? 8.648 -18.297 -20.984 1 98.81 239 TRP A O 1
ATOM 1935 N N . LEU A 1 240 ? 9.398 -17.969 -23.078 1 98.69 240 LEU A N 1
ATOM 1936 C CA . LEU A 1 240 ? 8.141 -18.375 -23.703 1 98.69 240 LEU A CA 1
ATOM 1937 C C . LEU A 1 240 ? 7.793 -19.812 -23.344 1 98.69 240 LEU A C 1
ATOM 1939 O O . LEU A 1 240 ? 6.613 -20.156 -23.219 1 98.69 240 LEU A O 1
ATOM 1943 N N . GLU A 1 241 ? 8.75 -20.625 -23.094 1 98.12 241 GLU A N 1
ATOM 1944 C CA . GLU A 1 241 ? 8.523 -22.016 -22.703 1 98.12 241 GLU A CA 1
ATOM 1945 C C . GLU A 1 241 ? 7.883 -22.109 -21.328 1 98.12 241 GLU A C 1
ATOM 1947 O O . GLU A 1 241 ? 7.336 -23.141 -20.953 1 98.12 241 GLU A O 1
ATOM 1952 N N . LYS A 1 242 ? 7.977 -21.031 -20.609 1 98.5 242 LYS A N 1
ATOM 1953 C CA . LYS A 1 242 ? 7.426 -21.016 -19.25 1 98.5 242 LYS A CA 1
ATOM 1954 C C . LYS A 1 242 ? 6.098 -20.266 -19.203 1 98.5 242 LYS A C 1
ATOM 1956 O O . LYS A 1 242 ? 5.512 -20.094 -18.141 1 98.5 242 LYS A O 1
ATOM 1961 N N . ASP A 1 243 ? 5.637 -19.812 -20.344 1 98.75 243 ASP A N 1
ATOM 1962 C CA . ASP A 1 243 ? 4.387 -19.062 -20.469 1 98.75 243 ASP A CA 1
ATOM 1963 C C . ASP A 1 243 ? 3.182 -20 -20.406 1 98.75 243 ASP A C 1
ATOM 1965 O O . ASP A 1 243 ? 3.072 -20.938 -21.203 1 98.75 243 ASP A O 1
ATOM 1969 N N . PRO A 1 244 ? 2.215 -19.688 -19.516 1 98.69 244 PRO A N 1
ATOM 1970 C CA . PRO A 1 244 ? 1.077 -20.594 -19.328 1 98.69 244 PRO A CA 1
ATOM 1971 C C . PRO A 1 244 ? 0.291 -20.844 -20.609 1 98.69 244 PRO A C 1
ATOM 1973 O O . PRO A 1 244 ? -0.256 -21.922 -20.797 1 98.69 244 PRO A O 1
ATOM 1976 N N . VAL A 1 245 ? 0.237 -19.859 -21.531 1 98.5 245 VAL A N 1
ATOM 1977 C CA . VAL A 1 245 ? -0.528 -20.031 -22.766 1 98.5 245 VAL A CA 1
ATOM 1978 C C . VAL A 1 245 ? 0.157 -21.062 -23.656 1 98.5 245 VAL A C 1
ATOM 1980 O O . VAL A 1 245 ? -0.471 -21.625 -24.562 1 98.5 245 VAL A O 1
ATOM 1983 N N . ARG A 1 246 ? 1.437 -21.281 -23.453 1 98.44 246 ARG A N 1
ATOM 1984 C CA . ARG A 1 246 ? 2.174 -22.297 -24.203 1 98.44 246 ARG A CA 1
ATOM 1985 C C . ARG A 1 246 ? 2.207 -23.625 -23.438 1 98.44 246 ARG A C 1
ATOM 1987 O O . ARG A 1 246 ? 2.004 -24.688 -24.031 1 98.44 246 ARG A O 1
ATOM 1994 N N . ILE A 1 247 ? 2.387 -23.562 -22.125 1 98 247 ILE A N 1
ATOM 1995 C CA . ILE A 1 247 ? 2.477 -24.75 -21.281 1 98 247 ILE A CA 1
ATOM 1996 C C . ILE A 1 247 ? 1.163 -25.516 -21.344 1 98 247 ILE A C 1
ATOM 1998 O O . ILE A 1 247 ? 1.164 -26.75 -21.344 1 98 247 ILE A O 1
ATOM 2002 N N . VAL A 1 248 ? 0.052 -24.875 -21.469 1 98.25 248 VAL A N 1
ATOM 2003 C CA . VAL A 1 248 ? -1.269 -25.484 -21.359 1 98.25 248 VAL A CA 1
ATOM 2004 C C . VAL A 1 248 ? -1.469 -26.5 -22.484 1 98.25 248 VAL A C 1
ATOM 2006 O O . VAL A 1 248 ? -2.123 -27.516 -22.297 1 98.25 248 VAL A O 1
ATOM 2009 N N . ASP A 1 249 ? -0.857 -26.25 -23.656 1 97.69 249 ASP A N 1
ATOM 2010 C CA . ASP A 1 249 ? -1.019 -27.156 -24.797 1 97.69 249 ASP A CA 1
ATOM 2011 C C . ASP A 1 249 ? -0.334 -28.484 -24.547 1 97.69 249 ASP A C 1
ATOM 2013 O O . ASP A 1 249 ? -0.729 -29.516 -25.109 1 97.69 249 ASP A O 1
ATOM 2017 N N . LYS A 1 250 ? 0.596 -28.438 -23.609 1 96.94 250 LYS A N 1
ATOM 2018 C CA . LYS A 1 250 ? 1.36 -29.656 -23.312 1 96.94 250 LYS A CA 1
ATOM 2019 C C . LYS A 1 250 ? 0.839 -30.344 -22.047 1 96.94 250 LYS A C 1
ATOM 2021 O O . LYS A 1 250 ? 1.101 -31.516 -21.828 1 96.94 250 LYS A O 1
ATOM 2026 N N . MET A 1 251 ? 0.084 -29.578 -21.266 1 96.62 251 MET A N 1
ATOM 2027 C CA . MET A 1 251 ? -0.202 -30.125 -19.938 1 96.62 251 MET A CA 1
ATOM 2028 C C . MET A 1 251 ? -1.694 -30.062 -19.641 1 96.62 251 MET A C 1
ATOM 2030 O O . MET A 1 251 ? -2.109 -30.281 -18.5 1 96.62 251 MET A O 1
ATOM 2034 N N . TYR A 1 252 ? -2.535 -29.781 -20.609 1 96.31 252 TYR A N 1
ATOM 2035 C CA . TYR A 1 252 ? -3.963 -29.562 -20.406 1 96.31 252 TYR A CA 1
ATOM 2036 C C . TYR A 1 252 ? -4.613 -30.766 -19.75 1 96.31 252 TYR A C 1
ATOM 2038 O O . TYR A 1 252 ? -5.562 -30.625 -18.984 1 96.31 252 TYR A O 1
ATOM 2046 N N . ASP A 1 253 ? -4.164 -31.953 -20 1 96.56 253 ASP A N 1
ATOM 2047 C CA . ASP A 1 253 ? -4.766 -33.156 -19.453 1 96.56 253 ASP A CA 1
ATOM 2048 C C . ASP A 1 253 ? -4.688 -33.188 -17.938 1 96.56 253 ASP A C 1
ATOM 2050 O O . ASP A 1 253 ? -5.586 -33.719 -17.266 1 96.56 253 ASP A O 1
ATOM 2054 N N . ASN A 1 254 ? -3.637 -32.625 -17.422 1 96.06 254 ASN A N 1
ATOM 2055 C CA . ASN A 1 254 ? -3.455 -32.562 -15.969 1 96.06 254 ASN A CA 1
ATOM 2056 C C . ASN A 1 254 ? -4.5 -31.656 -15.32 1 96.06 254 ASN A C 1
ATOM 2058 O O . ASN A 1 254 ? -4.828 -31.828 -14.148 1 96.06 254 ASN A O 1
ATOM 2062 N N . LEU A 1 255 ? -5.082 -30.734 -16.031 1 96.5 255 LEU A N 1
ATOM 2063 C CA . LEU A 1 255 ? -6.039 -29.766 -15.492 1 96.5 255 LEU A CA 1
ATOM 2064 C C . LEU A 1 255 ? -7.441 -30.359 -15.445 1 96.5 255 LEU A C 1
ATOM 2066 O O . LEU A 1 255 ? -8.312 -29.844 -14.734 1 96.5 255 LEU A O 1
ATOM 2070 N N . ARG A 1 256 ? -7.621 -31.422 -16.156 1 93.5 256 ARG A N 1
ATOM 2071 C CA . ARG A 1 256 ? -8.953 -32.031 -16.234 1 93.5 256 ARG A CA 1
ATOM 2072 C C . ARG A 1 256 ? -9.328 -32.719 -14.922 1 93.5 256 ARG A C 1
ATOM 2074 O O . ARG A 1 256 ? -10.508 -32.938 -14.641 1 93.5 256 ARG A O 1
ATOM 2081 N N . ASN A 1 257 ? -8.336 -33.031 -14.109 1 88.19 257 ASN A N 1
ATOM 2082 C CA . ASN A 1 257 ? -8.594 -33.719 -12.852 1 88.19 257 ASN A CA 1
ATOM 2083 C C . ASN A 1 257 ? -8.844 -32.719 -11.711 1 88.19 257 ASN A C 1
ATOM 2085 O O . ASN A 1 257 ? -9.164 -33.125 -10.594 1 88.19 257 ASN A O 1
ATOM 2089 N N . LEU A 1 258 ? -8.742 -31.453 -11.992 1 95.06 258 LEU A N 1
ATOM 2090 C CA . LEU A 1 258 ? -8.977 -30.438 -10.961 1 95.06 258 LEU A CA 1
ATOM 2091 C C . LEU A 1 258 ? -10.453 -30.391 -10.586 1 95.06 258 LEU A C 1
ATOM 2093 O O . LEU A 1 258 ? -11.328 -30.516 -11.445 1 95.06 258 LEU A O 1
ATOM 2097 N N . LYS A 1 259 ? -10.688 -30.219 -9.344 1 96.56 259 LYS A N 1
ATOM 2098 C CA . LYS A 1 259 ? -12.047 -29.984 -8.891 1 96.56 259 LYS A CA 1
ATOM 2099 C C . LYS A 1 259 ? -12.492 -28.547 -9.164 1 96.56 259 LYS A C 1
ATOM 2101 O O . LYS A 1 259 ? -13.688 -28.281 -9.297 1 96.56 259 LYS A O 1
ATOM 2106 N N . LEU A 1 260 ? -11.5 -27.672 -9.219 1 98.31 260 LEU A N 1
ATOM 2107 C CA . LEU A 1 260 ? -11.805 -26.266 -9.453 1 98.31 260 LEU A CA 1
ATOM 2108 C C . LEU A 1 260 ? -10.664 -25.578 -10.211 1 98.31 260 LEU A C 1
ATOM 2110 O O . LEU A 1 260 ? -9.5 -25.734 -9.852 1 98.31 260 LEU A O 1
ATOM 2114 N N . LEU A 1 261 ? -11.008 -24.953 -11.258 1 98.75 261 LEU A N 1
ATOM 2115 C CA . LEU A 1 261 ? -10.156 -24 -11.945 1 98.75 261 LEU A CA 1
ATOM 2116 C C . LEU A 1 261 ? -10.883 -22.672 -12.156 1 98.75 261 LEU A C 1
ATOM 2118 O O . LEU A 1 261 ? -11.828 -22.609 -12.945 1 98.75 261 LEU A O 1
ATOM 2122 N N . TYR A 1 262 ? -10.516 -21.672 -11.391 1 98.88 262 TYR A N 1
ATOM 2123 C CA . TYR A 1 262 ? -11.125 -20.344 -11.461 1 98.88 262 TYR A CA 1
ATOM 2124 C C . TYR A 1 262 ? -10.117 -19.312 -11.945 1 98.88 262 TYR A C 1
ATOM 2126 O O . TYR A 1 262 ? -9.016 -19.203 -11.398 1 98.88 262 TYR A O 1
ATOM 2134 N N . ILE A 1 263 ? -10.453 -18.562 -12.969 1 98.94 263 ILE A N 1
ATOM 2135 C CA . ILE A 1 263 ? -9.609 -17.531 -13.539 1 98.94 263 ILE A CA 1
ATOM 2136 C C . ILE A 1 263 ? -10.406 -16.234 -13.672 1 98.94 263 ILE A C 1
ATOM 2138 O O . ILE A 1 263 ? -11.5 -16.219 -14.234 1 98.94 263 ILE A O 1
ATOM 2142 N N . ASP A 1 264 ? -9.891 -15.117 -13.141 1 98.88 264 ASP A N 1
ATOM 2143 C CA . ASP A 1 264 ? -10.516 -13.828 -13.398 1 98.88 264 ASP A CA 1
ATOM 2144 C C . ASP A 1 264 ? -9.461 -12.758 -13.695 1 98.88 264 ASP A C 1
ATOM 2146 O O . ASP A 1 264 ? -8.273 -12.969 -13.461 1 98.88 264 ASP A O 1
ATOM 2150 N N . VAL A 1 265 ? -9.883 -11.688 -14.344 1 98.88 265 VAL A N 1
ATOM 2151 C CA . VAL A 1 265 ? -8.984 -10.602 -14.719 1 98.88 265 VAL A CA 1
ATOM 2152 C C . VAL A 1 265 ? -9.781 -9.328 -14.984 1 98.88 265 VAL A C 1
ATOM 2154 O O . VAL A 1 265 ? -10.914 -9.391 -15.461 1 98.88 265 VAL A O 1
ATOM 2157 N N . GLY A 1 266 ? -9.188 -8.188 -14.594 1 98.38 266 GLY A N 1
ATOM 2158 C CA . GLY A 1 266 ? -9.797 -6.926 -14.977 1 98.38 266 GLY A CA 1
ATOM 2159 C C . GLY A 1 266 ? -9.68 -6.641 -16.469 1 98.38 266 GLY A C 1
ATOM 2160 O O . GLY A 1 266 ? -8.641 -6.887 -17.078 1 98.38 266 GLY A O 1
ATOM 2161 N N . ASN A 1 267 ? -10.672 -6.055 -17.078 1 98.06 267 ASN A N 1
ATOM 2162 C CA . ASN A 1 267 ? -10.695 -5.816 -18.516 1 98.06 267 ASN A CA 1
ATOM 2163 C C . ASN A 1 267 ? -9.891 -4.574 -18.891 1 98.06 267 ASN A C 1
ATOM 2165 O O . ASN A 1 267 ? -9.75 -4.25 -20.062 1 98.06 267 ASN A O 1
ATOM 2169 N N . LYS A 1 268 ? -9.383 -3.865 -17.922 1 96.69 268 LYS A N 1
ATOM 2170 C CA . LYS A 1 268 ? -8.492 -2.729 -18.109 1 96.69 268 LYS A CA 1
ATOM 2171 C C . LYS A 1 268 ? -7.148 -2.961 -17.422 1 96.69 268 LYS A C 1
ATOM 2173 O O . LYS A 1 268 ? -6.559 -2.031 -16.875 1 96.69 268 LYS A O 1
ATOM 2178 N N . ASP A 1 269 ? -6.715 -4.152 -17.422 1 98.12 269 ASP A N 1
ATOM 2179 C CA . ASP A 1 269 ? -5.48 -4.52 -16.734 1 98.12 269 ASP A CA 1
ATOM 2180 C C . ASP A 1 269 ? -4.281 -3.791 -17.328 1 98.12 269 ASP A C 1
ATOM 2182 O O . ASP A 1 269 ? -4.027 -3.889 -18.531 1 98.12 269 ASP A O 1
ATOM 2186 N N . GLU A 1 270 ? -3.525 -3.139 -16.594 1 96.94 270 GLU A N 1
ATOM 2187 C CA . GLU A 1 270 ? -2.422 -2.287 -17.016 1 96.94 270 GLU A CA 1
ATOM 2188 C C . GLU A 1 270 ? -1.322 -3.107 -17.688 1 96.94 270 GLU A C 1
ATOM 2190 O O . GLU A 1 270 ? -0.521 -2.572 -18.453 1 96.94 270 GLU A O 1
ATOM 2195 N N . PHE A 1 271 ? -1.262 -4.488 -17.438 1 97.88 271 PHE A N 1
ATOM 2196 C CA . PHE A 1 271 ? -0.223 -5.344 -18 1 97.88 271 PHE A CA 1
ATOM 2197 C C . PHE A 1 271 ? -0.773 -6.176 -19.141 1 97.88 271 PHE A C 1
ATOM 2199 O O . PHE A 1 271 ? -0.111 -7.105 -19.625 1 97.88 271 PHE A O 1
ATOM 2206 N N . LYS A 1 272 ? -1.995 -5.867 -19.531 1 98.38 272 LYS A N 1
ATOM 2207 C CA . LYS A 1 272 ? -2.674 -6.527 -20.641 1 98.38 272 LYS A CA 1
ATOM 2208 C C . LYS A 1 272 ? -2.916 -8 -20.344 1 98.38 272 LYS A C 1
ATOM 2210 O O . LYS A 1 272 ? -2.928 -8.836 -21.25 1 98.38 272 LYS A O 1
ATOM 2215 N N . LEU A 1 273 ? -3.074 -8.312 -19.125 1 98.81 273 LEU A N 1
ATOM 2216 C CA . LEU A 1 273 ? -3.303 -9.703 -18.734 1 98.81 273 LEU A CA 1
ATOM 2217 C C . LEU A 1 273 ? -4.688 -10.164 -19.172 1 98.81 273 LEU A C 1
ATOM 2219 O O . LEU A 1 273 ? -4.945 -11.367 -19.266 1 98.81 273 LEU A O 1
ATOM 2223 N N . ASP A 1 274 ? -5.578 -9.156 -19.422 1 98.62 274 ASP A N 1
ATOM 2224 C CA . ASP A 1 274 ? -6.887 -9.508 -19.969 1 98.62 274 ASP A CA 1
ATOM 2225 C C . ASP A 1 274 ? -6.742 -10.219 -21.328 1 98.62 274 ASP A C 1
ATOM 2227 O O . ASP A 1 274 ? -7.469 -11.172 -21.609 1 98.62 274 ASP A O 1
ATOM 2231 N N . ILE A 1 275 ? -5.777 -9.828 -22.125 1 98.69 275 ILE A N 1
ATOM 2232 C CA . ILE A 1 275 ? -5.543 -10.453 -23.422 1 98.69 275 ILE A CA 1
ATOM 2233 C C . ILE A 1 275 ? -4.941 -11.844 -23.219 1 98.69 275 ILE A C 1
ATOM 2235 O O . ILE A 1 275 ? -5.422 -12.828 -23.781 1 98.69 275 ILE A O 1
ATOM 2239 N N . GLY A 1 276 ? -3.936 -11.953 -22.359 1 98.75 276 GLY A N 1
ATOM 2240 C CA . GLY A 1 276 ? -3.277 -13.227 -22.109 1 98.75 276 GLY A CA 1
ATOM 2241 C C . GLY A 1 276 ? -4.203 -14.273 -21.516 1 98.75 276 GLY A C 1
ATOM 2242 O O . GLY A 1 276 ? -4.184 -15.43 -21.938 1 98.75 276 GLY A O 1
ATOM 2243 N N . LEU A 1 277 ? -5 -13.906 -20.594 1 98.88 277 LEU A N 1
ATOM 2244 C CA . LEU A 1 277 ? -5.879 -14.859 -19.922 1 98.88 277 LEU A CA 1
ATOM 2245 C C . LEU A 1 277 ? -7.059 -15.227 -20.828 1 98.88 277 LEU A C 1
ATOM 2247 O O . LEU A 1 277 ? -7.613 -16.328 -20.703 1 98.88 277 LEU A O 1
ATOM 2251 N N . ARG A 1 278 ? -7.414 -14.312 -21.703 1 98.75 278 ARG A N 1
ATOM 2252 C CA . ARG A 1 278 ? -8.414 -14.68 -22.703 1 98.75 278 ARG A CA 1
ATOM 2253 C C . ARG A 1 278 ? -7.875 -15.758 -23.656 1 98.75 278 ARG A C 1
ATOM 2255 O O . ARG A 1 278 ? -8.594 -16.688 -24.016 1 98.75 278 ARG A O 1
ATOM 2262 N N . ILE A 1 279 ? -6.613 -15.609 -24.062 1 98.88 279 ILE A N 1
ATOM 2263 C CA . ILE A 1 279 ? -5.969 -16.641 -24.875 1 98.88 279 ILE A CA 1
ATOM 2264 C C . ILE A 1 279 ? -5.957 -17.953 -24.125 1 98.88 279 ILE A C 1
ATOM 2266 O O . ILE A 1 279 ? -6.309 -19 -24.688 1 98.88 279 ILE A O 1
ATOM 2270 N N . LEU A 1 280 ? -5.582 -17.906 -22.844 1 98.88 280 LEU A N 1
ATOM 2271 C CA . LEU A 1 280 ? -5.562 -19.109 -22.016 1 98.88 280 LEU A CA 1
ATOM 2272 C C . LEU A 1 280 ? -6.957 -19.719 -21.906 1 98.88 280 LEU A C 1
ATOM 2274 O O . LEU A 1 280 ? -7.117 -20.938 -22.031 1 98.88 280 LEU A O 1
ATOM 2278 N N . HIS A 1 281 ? -7.977 -18.906 -21.703 1 98.88 281 HIS A N 1
ATOM 2279 C CA . HIS A 1 281 ? -9.367 -19.344 -21.625 1 98.88 281 HIS A CA 1
ATOM 2280 C C . HIS A 1 281 ? -9.781 -20.078 -22.891 1 98.88 281 HIS A C 1
ATOM 2282 O O . HIS A 1 281 ? -10.375 -21.156 -22.828 1 98.88 281 HIS A O 1
ATOM 2288 N N . GLU A 1 282 ? -9.461 -19.516 -24.016 1 98.75 282 GLU A N 1
ATOM 2289 C CA . GLU A 1 282 ? -9.805 -20.125 -25.297 1 98.75 282 GLU A CA 1
ATOM 2290 C C . GLU A 1 282 ? -9.125 -21.469 -25.469 1 98.75 282 GLU A C 1
ATOM 2292 O O . GLU A 1 282 ? -9.734 -22.422 -25.953 1 98.75 282 GLU A O 1
ATOM 2297 N N . LYS A 1 283 ? -7.918 -21.562 -25.094 1 98.62 283 LYS A N 1
ATOM 2298 C CA . LYS A 1 283 ? -7.188 -22.812 -25.203 1 98.62 283 LYS A CA 1
ATOM 2299 C C . LYS A 1 283 ? -7.762 -23.859 -24.25 1 98.62 283 LYS A C 1
ATOM 2301 O O . LYS A 1 283 ? -7.871 -25.047 -24.609 1 98.62 283 LYS A O 1
ATOM 2306 N N . LEU A 1 284 ? -8.07 -23.453 -23.031 1 98.75 284 LEU A N 1
ATOM 2307 C CA . LEU A 1 284 ? -8.703 -24.375 -22.094 1 98.75 284 LEU A CA 1
ATOM 2308 C C . LEU A 1 284 ? -10.008 -24.922 -22.672 1 98.75 284 LEU A C 1
ATOM 2310 O O . LEU A 1 284 ? -10.289 -26.109 -22.562 1 98.75 284 LEU A O 1
ATOM 2314 N N . ASN A 1 285 ? -10.805 -24.047 -23.312 1 98.44 285 ASN A N 1
ATOM 2315 C CA . ASN A 1 285 ? -12.031 -24.484 -23.969 1 98.44 285 ASN A CA 1
ATOM 2316 C C . ASN A 1 285 ? -11.75 -25.469 -25.094 1 98.44 285 ASN A C 1
ATOM 2318 O O . ASN A 1 285 ? -12.414 -26.5 -25.203 1 98.44 285 ASN A O 1
ATOM 2322 N N . LYS A 1 286 ? -10.812 -25.125 -25.891 1 98.06 286 LYS A N 1
ATOM 2323 C CA . LYS A 1 286 ? -10.445 -25.984 -27.016 1 98.06 286 LYS A CA 1
ATOM 2324 C C . LYS A 1 286 ? -10.07 -27.375 -26.531 1 98.06 286 LYS A C 1
ATOM 2326 O O . LYS A 1 286 ? -10.352 -28.375 -27.203 1 98.06 286 LYS A O 1
ATOM 2331 N N . HIS A 1 287 ? -9.445 -27.469 -25.375 1 97.56 287 HIS A N 1
ATOM 2332 C CA . HIS A 1 287 ? -9 -28.734 -24.844 1 97.56 287 HIS A CA 1
ATOM 2333 C C . HIS A 1 287 ? -10.039 -29.344 -23.891 1 97.56 287 HIS A C 1
ATOM 2335 O O . HIS A 1 287 ? -9.758 -30.312 -23.188 1 97.56 287 HIS A O 1
ATOM 2341 N N . SER A 1 288 ? -11.195 -28.75 -23.719 1 97.19 288 SER A N 1
ATOM 2342 C CA . SER A 1 288 ? -12.328 -29.219 -22.938 1 97.19 288 SER A CA 1
ATOM 2343 C C . SER A 1 288 ? -11.977 -29.328 -21.469 1 97.19 288 SER A C 1
ATOM 2345 O O . SER A 1 288 ? -12.289 -30.328 -20.812 1 97.19 288 SER A O 1
ATOM 2347 N N . VAL A 1 289 ? -11.195 -28.391 -21 1 98.12 289 VAL A N 1
ATOM 2348 C CA . VAL A 1 289 ? -10.906 -28.281 -19.578 1 98.12 289 VAL A CA 1
ATOM 2349 C C . VAL A 1 289 ? -11.977 -27.438 -18.891 1 98.12 289 VAL A C 1
ATOM 2351 O O . VAL A 1 289 ? -12.156 -26.266 -19.234 1 98.12 289 VAL A O 1
ATOM 2354 N N . ASN A 1 290 ? -12.719 -28.016 -17.984 1 97.75 290 ASN A N 1
ATOM 2355 C CA . ASN A 1 290 ? -13.734 -27.281 -17.25 1 97.75 290 ASN A CA 1
ATOM 2356 C C . ASN A 1 290 ? -13.109 -26.203 -16.375 1 97.75 290 ASN A C 1
ATOM 2358 O O . ASN A 1 290 ? -12.148 -26.469 -15.648 1 97.75 290 ASN A O 1
ATOM 2362 N N . HIS A 1 291 ? -13.617 -24.969 -16.469 1 98.44 291 HIS A N 1
ATOM 2363 C CA . HIS A 1 291 ? -13.109 -23.875 -15.664 1 98.44 291 HIS A CA 1
ATOM 2364 C C . HIS A 1 291 ? -14.102 -22.719 -15.617 1 98.44 291 HIS A C 1
ATOM 2366 O O . HIS A 1 291 ? -15 -22.625 -16.453 1 98.44 291 HIS A O 1
ATOM 2372 N N . PHE A 1 292 ? -13.992 -21.922 -14.555 1 98.44 292 PHE A N 1
ATOM 2373 C CA . PHE A 1 292 ? -14.68 -20.641 -14.445 1 98.44 292 PHE A CA 1
ATOM 2374 C C . PHE A 1 292 ? -13.797 -19.516 -14.953 1 98.44 292 PHE A C 1
ATOM 2376 O O . PHE A 1 292 ? -12.617 -19.438 -14.617 1 98.44 292 PHE A O 1
ATOM 2383 N N . TYR A 1 293 ? -14.359 -18.688 -15.836 1 98.75 293 TYR A N 1
ATOM 2384 C CA . TYR A 1 293 ? -13.641 -17.531 -16.359 1 98.75 293 TYR A CA 1
ATOM 2385 C C . TYR A 1 293 ? -14.484 -16.266 -16.266 1 98.75 293 TYR A C 1
ATOM 2387 O O . TYR A 1 293 ? -15.648 -16.266 -16.672 1 98.75 293 TYR A O 1
ATOM 2395 N N . GLU A 1 294 ? -13.914 -15.211 -15.688 1 98.62 294 GLU A N 1
ATOM 2396 C CA . GLU A 1 294 ? -14.641 -13.953 -15.555 1 98.62 294 GLU A CA 1
ATOM 2397 C C . GLU A 1 294 ? -13.734 -12.766 -15.836 1 98.62 294 GLU A C 1
ATOM 2399 O O . GLU A 1 294 ? -12.617 -12.688 -15.32 1 98.62 294 GLU A O 1
ATOM 2404 N N . GLU A 1 295 ? -14.18 -11.844 -16.672 1 98.5 295 GLU A N 1
ATOM 2405 C CA . GLU A 1 295 ? -13.594 -10.516 -16.797 1 98.5 295 GLU A CA 1
ATOM 2406 C C . GLU A 1 295 ? -14.445 -9.469 -16.078 1 98.5 295 GLU A C 1
ATOM 2408 O O . GLU A 1 295 ? -15.664 -9.422 -16.266 1 98.5 295 GLU A O 1
ATOM 2413 N N . TYR A 1 296 ? -13.891 -8.758 -15.211 1 97.25 296 TYR A N 1
ATOM 2414 C CA . TYR A 1 296 ? -14.625 -7.738 -14.469 1 97.25 296 TYR A CA 1
ATOM 2415 C C . TYR A 1 296 ? -14.125 -6.344 -14.82 1 97.25 296 TYR A C 1
ATOM 2417 O O . TYR A 1 296 ? -13.039 -6.188 -15.383 1 97.25 296 TYR A O 1
ATOM 2425 N N . ASP A 1 297 ? -14.938 -5.34 -14.547 1 95.56 297 ASP A N 1
ATOM 2426 C CA . ASP A 1 297 ? -14.562 -3.955 -14.805 1 95.56 297 ASP A CA 1
ATOM 2427 C C . ASP A 1 297 ? -13.547 -3.453 -13.781 1 95.56 297 ASP A C 1
ATOM 2429 O O . ASP A 1 297 ? -13.914 -3.111 -12.656 1 95.56 297 ASP A O 1
ATOM 2433 N N . GLY A 1 298 ? -12.289 -3.441 -14.203 1 95.94 298 GLY A N 1
ATOM 2434 C CA . GLY A 1 298 ? -11.227 -3.016 -13.305 1 95.94 298 GLY A CA 1
ATOM 2435 C C . GLY A 1 298 ? -9.836 -3.238 -13.875 1 95.94 298 GLY A C 1
ATOM 2436 O O . GLY A 1 298 ? -9.695 -3.688 -15.016 1 95.94 298 GLY A O 1
ATOM 2437 N N . GLY A 1 299 ? -8.844 -2.797 -13.18 1 96.88 299 GLY A N 1
ATOM 2438 C CA . GLY A 1 299 ? -7.453 -2.951 -13.586 1 96.88 299 GLY A CA 1
ATOM 2439 C C . GLY A 1 299 ? -6.738 -4.066 -12.844 1 96.88 299 GLY A C 1
ATOM 2440 O O . GLY A 1 299 ? -7.363 -5.031 -12.406 1 96.88 299 GLY A O 1
ATOM 2441 N N . HIS A 1 300 ? -5.426 -3.963 -12.844 1 97.56 300 HIS A N 1
ATOM 2442 C CA . HIS A 1 300 ? -4.578 -4.984 -12.242 1 97.56 300 HIS A CA 1
ATOM 2443 C C . HIS A 1 300 ? -4.539 -4.844 -10.727 1 97.56 300 HIS A C 1
ATOM 2445 O O . HIS A 1 300 ? -4.25 -5.809 -10.016 1 97.56 300 HIS A O 1
ATOM 2451 N N . PHE A 1 301 ? -4.766 -3.654 -10.289 1 96.19 301 PHE A N 1
ATOM 2452 C CA . PHE A 1 301 ? -4.539 -3.33 -8.883 1 96.19 301 PHE A CA 1
ATOM 2453 C C . PHE A 1 301 ? -5.863 -3.191 -8.141 1 96.19 301 PHE A C 1
ATOM 2455 O O . PHE A 1 301 ? -6.914 -3.006 -8.758 1 96.19 301 PHE A O 1
ATOM 2462 N N . ASN A 1 302 ? -5.812 -3.328 -6.824 1 95 302 ASN A N 1
ATOM 2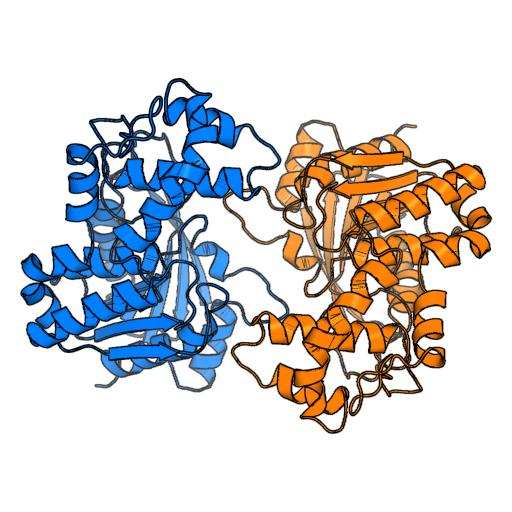463 C CA . ASN A 1 302 ? -6.938 -3.055 -5.938 1 95 302 ASN A CA 1
ATOM 2464 C C . ASN A 1 302 ? -8.125 -3.955 -6.25 1 95 302 ASN A C 1
ATOM 2466 O O . ASN A 1 302 ? -9.266 -3.482 -6.34 1 95 302 ASN A O 1
ATOM 2470 N N . MET A 1 303 ? -7.82 -5.211 -6.441 1 95.88 303 MET A N 1
ATOM 2471 C CA . MET A 1 303 ? -8.859 -6.152 -6.855 1 95.88 303 MET A CA 1
ATOM 2472 C C . MET A 1 303 ? -9.18 -7.137 -5.73 1 95.88 303 MET A C 1
ATOM 2474 O O . MET A 1 303 ? -9.711 -8.219 -5.98 1 95.88 303 MET A O 1
ATOM 2478 N N . SER A 1 304 ? -8.883 -6.801 -4.426 1 95.81 304 SER A N 1
ATOM 2479 C CA . SER A 1 304 ? -9.062 -7.734 -3.316 1 95.81 304 SER A CA 1
ATOM 2480 C C . SER A 1 304 ? -10.531 -8.094 -3.127 1 95.81 304 SER A C 1
ATOM 2482 O O . SER A 1 304 ? -10.852 -9.109 -2.502 1 95.81 304 SER A O 1
ATOM 2484 N N . PHE A 1 305 ? -11.438 -7.238 -3.619 1 96.69 305 PHE A N 1
ATOM 2485 C CA . PHE A 1 305 ? -12.859 -7.539 -3.504 1 96.69 305 PHE A CA 1
ATOM 2486 C C . PHE A 1 305 ? -13.211 -8.812 -4.266 1 96.69 305 PHE A C 1
ATOM 2488 O O . PHE A 1 305 ? -14.203 -9.469 -3.959 1 96.69 305 PHE A O 1
ATOM 2495 N N . ARG A 1 306 ? -12.375 -9.25 -5.215 1 98.06 306 ARG A N 1
ATOM 2496 C CA . ARG A 1 306 ? -12.609 -10.461 -5.984 1 98.06 306 ARG A CA 1
ATOM 2497 C C . ARG A 1 306 ? -12.422 -11.703 -5.117 1 98.06 306 ARG A C 1
ATOM 2499 O O . ARG A 1 306 ? -12.93 -12.781 -5.445 1 98.06 306 ARG A O 1
ATOM 2506 N N . TYR A 1 307 ? -11.672 -11.594 -3.998 1 98.56 307 TYR A N 1
ATOM 2507 C CA . TYR A 1 307 ? -11.43 -12.734 -3.123 1 98.56 307 TYR A CA 1
ATOM 2508 C C . TYR A 1 307 ? -12.727 -13.211 -2.477 1 98.56 307 TYR A C 1
ATOM 2510 O O . TYR A 1 307 ? -12.859 -14.383 -2.125 1 98.56 307 TYR A O 1
ATOM 2518 N N . ASP A 1 308 ? -13.734 -12.258 -2.324 1 98.19 308 ASP A N 1
ATOM 2519 C CA . ASP A 1 308 ? -15.039 -12.656 -1.812 1 98.19 308 ASP A CA 1
ATOM 2520 C C . ASP A 1 308 ? -15.656 -13.75 -2.678 1 98.19 308 ASP A C 1
ATOM 2522 O O . ASP A 1 308 ? -16.234 -14.711 -2.156 1 98.19 308 ASP A O 1
ATOM 2526 N N . ILE A 1 309 ? -15.445 -13.562 -3.936 1 98.25 309 ILE A N 1
ATOM 2527 C CA . ILE A 1 309 ? -16.047 -14.469 -4.902 1 98.25 309 ILE A CA 1
ATOM 2528 C C . ILE A 1 309 ? -15.281 -15.797 -4.918 1 98.25 309 ILE A C 1
ATOM 2530 O O . ILE A 1 309 ? -15.883 -16.859 -4.789 1 98.25 309 ILE A O 1
ATOM 2534 N N . SER A 1 310 ? -13.992 -15.711 -5.055 1 98.69 310 SER A N 1
ATOM 2535 C CA . SER A 1 310 ? -13.195 -16.922 -5.238 1 98.69 310 SER A CA 1
ATOM 2536 C C . SER A 1 310 ? -13.188 -17.781 -3.977 1 98.69 310 SER A C 1
ATOM 2538 O O . SER A 1 310 ? -13.281 -19 -4.051 1 98.69 310 SER A O 1
ATOM 2540 N N . LEU A 1 311 ? -13.086 -17.172 -2.805 1 98.69 311 LEU A N 1
ATOM 2541 C CA . LEU A 1 311 ? -13.086 -17.922 -1.556 1 98.69 311 LEU A CA 1
ATOM 2542 C C . LEU A 1 311 ? -14.422 -18.625 -1.345 1 98.69 311 LEU A C 1
ATOM 2544 O O . LEU A 1 311 ? -14.469 -19.766 -0.906 1 98.69 311 LEU A O 1
ATOM 2548 N N . SER A 1 312 ? -15.5 -17.922 -1.634 1 98.69 312 SER A N 1
ATOM 2549 C CA . SER A 1 312 ? -16.828 -18.531 -1.521 1 98.69 312 SER A CA 1
ATOM 2550 C C . SER A 1 312 ? -16.984 -19.703 -2.479 1 98.69 312 SER A C 1
ATOM 2552 O O . SER A 1 312 ? -17.562 -20.719 -2.121 1 98.69 312 SER A O 1
ATOM 2554 N N . LEU A 1 313 ? -16.469 -19.531 -3.662 1 98.56 313 LEU A N 1
ATOM 2555 C CA . LEU A 1 313 ? -16.531 -20.594 -4.652 1 98.56 313 LEU A CA 1
ATOM 2556 C C . LEU A 1 313 ? -15.734 -21.812 -4.184 1 98.56 313 LEU A C 1
ATOM 2558 O O . LEU A 1 313 ? -16.188 -22.953 -4.34 1 98.56 313 LEU A O 1
ATOM 2562 N N . VAL A 1 314 ? -14.539 -21.594 -3.625 1 98.69 314 VAL A N 1
ATOM 2563 C CA . VAL A 1 314 ? -13.719 -22.688 -3.109 1 98.69 314 VAL A CA 1
ATOM 2564 C C . VAL A 1 314 ? -14.5 -23.453 -2.035 1 98.69 314 VAL A C 1
ATOM 2566 O O . VAL A 1 314 ? -14.562 -24.688 -2.061 1 98.69 314 VAL A O 1
ATOM 2569 N N . SER A 1 315 ? -15.047 -22.734 -1.118 1 98 315 SER A N 1
ATOM 2570 C CA . SER A 1 315 ? -15.805 -23.359 -0.042 1 98 315 SER A CA 1
ATOM 2571 C C . SER A 1 315 ? -16.969 -24.188 -0.592 1 98 315 SER A C 1
ATOM 2573 O O . SER A 1 315 ? -17.188 -25.312 -0.157 1 98 315 SER A O 1
ATOM 2575 N N . ARG A 1 316 ? -17.656 -23.656 -1.544 1 97.56 316 ARG A N 1
ATOM 2576 C CA . ARG A 1 316 ? -18.812 -24.328 -2.135 1 97.56 316 ARG A CA 1
ATOM 2577 C C . ARG A 1 316 ? -18.375 -25.625 -2.816 1 97.56 316 ARG A C 1
ATOM 2579 O O . ARG A 1 316 ? -19.031 -26.656 -2.652 1 97.56 316 ARG A O 1
ATOM 2586 N N . VAL A 1 317 ? -17.312 -25.625 -3.541 1 97.62 317 VAL A N 1
ATOM 2587 C CA . VAL A 1 317 ? -16.859 -26.75 -4.34 1 97.62 317 VAL A CA 1
ATOM 2588 C C . VAL A 1 317 ? -16.297 -27.844 -3.426 1 97.62 317 VAL A C 1
ATOM 2590 O O . VAL A 1 317 ? -16.547 -29.031 -3.639 1 97.62 317 VAL A O 1
ATOM 2593 N N . PHE A 1 318 ? -15.617 -27.484 -2.342 1 96.5 318 PHE A N 1
ATOM 2594 C CA . PHE A 1 318 ? -14.836 -28.469 -1.603 1 96.5 318 PHE A CA 1
ATOM 2595 C C . PHE A 1 318 ? -15.547 -28.875 -0.323 1 96.5 318 PHE A C 1
ATOM 2597 O O . PHE A 1 318 ? -15.195 -29.891 0.293 1 96.5 318 PHE A O 1
ATOM 2604 N N . ASN A 1 319 ? -16.484 -28.078 0.184 1 89.44 319 ASN A N 1
ATOM 2605 C CA . ASN A 1 319 ? -17.25 -28.469 1.355 1 89.44 319 ASN A CA 1
ATOM 2606 C C . ASN A 1 319 ? -18.562 -29.156 0.959 1 89.44 319 ASN A C 1
ATOM 2608 O O . ASN A 1 319 ? -19.219 -29.781 1.791 1 89.44 319 ASN A O 1
ATOM 2612 N N . ASN A 1 320 ? -19.188 -28.656 -0.032 1 69.5 320 ASN A N 1
ATOM 2613 C CA . ASN A 1 320 ? -20.484 -29.234 -0.405 1 69.5 320 ASN A CA 1
ATOM 2614 C C . ASN A 1 320 ? -20.375 -30.703 -0.748 1 69.5 320 ASN A C 1
ATOM 2616 O O . ASN A 1 320 ? -19.625 -31.078 -1.661 1 69.5 320 ASN A O 1
ATOM 2620 N N . LYS A 1 321 ? -20.656 -31.594 0.469 1 46.94 321 LYS A N 1
ATOM 2621 C CA . LYS A 1 321 ? -20.906 -33.031 0.529 1 46.94 321 LYS A CA 1
ATOM 2622 C C . LYS A 1 321 ? -22.094 -33.406 -0.341 1 46.94 321 LYS A C 1
ATOM 2624 O O . LYS A 1 321 ? -23.094 -32.688 -0.401 1 46.94 321 LYS A O 1
ATOM 2629 N N . MET B 1 1 ? 15.797 -1.375 21.484 1 77.94 1 MET B N 1
ATOM 2630 C CA . MET B 1 1 ? 14.594 -1.852 20.797 1 77.94 1 MET B CA 1
ATOM 2631 C C . MET B 1 1 ? 13.438 -0.884 21 1 77.94 1 MET B C 1
ATOM 2633 O O . MET B 1 1 ? 13.32 -0.256 22.062 1 77.94 1 MET B O 1
ATOM 2637 N N . VAL B 1 2 ? 12.719 -0.56 19.938 1 91.19 2 VAL B N 1
ATOM 2638 C CA . VAL B 1 2 ? 11.555 0.322 19.984 1 91.19 2 VAL B CA 1
ATOM 2639 C C . VAL B 1 2 ? 10.359 -0.429 20.578 1 91.19 2 VAL B C 1
ATOM 2641 O O . VAL B 1 2 ? 10.07 -1.558 20.172 1 91.19 2 VAL B O 1
ATOM 2644 N N . VAL B 1 3 ? 9.805 0.076 21.578 1 94.38 3 VAL B N 1
ATOM 2645 C CA . VAL B 1 3 ? 8.617 -0.514 22.203 1 94.38 3 VAL B CA 1
ATOM 2646 C C . VAL B 1 3 ? 7.363 0.057 21.547 1 94.38 3 VAL B C 1
ATOM 2648 O O . VAL B 1 3 ? 7.207 1.276 21.438 1 94.38 3 VAL B O 1
ATOM 2651 N N . VAL B 1 4 ? 6.5 -0.741 21.094 1 96.12 4 VAL B N 1
ATOM 2652 C CA . VAL B 1 4 ? 5.242 -0.328 20.484 1 96.12 4 VAL B CA 1
ATOM 2653 C C . VAL B 1 4 ? 4.082 -0.664 21.422 1 96.12 4 VAL B C 1
ATOM 2655 O O . VAL B 1 4 ? 3.947 -1.806 21.859 1 96.12 4 VAL B O 1
ATOM 2658 N N . LYS B 1 5 ? 3.303 0.309 21.75 1 97.81 5 LYS B N 1
ATOM 2659 C CA . LYS B 1 5 ? 2.09 0.164 22.547 1 97.81 5 LYS B CA 1
ATOM 2660 C C . LYS B 1 5 ? 0.877 0.737 21.828 1 97.81 5 LYS B C 1
ATOM 2662 O O . LYS B 1 5 ? 1.018 1.365 20.766 1 97.81 5 LYS B O 1
ATOM 2667 N N . SER B 1 6 ? -0.251 0.354 22.266 1 98.12 6 SER B N 1
ATOM 2668 C CA . SER B 1 6 ? -1.471 0.967 21.75 1 98.12 6 SER B CA 1
ATOM 2669 C C . SER B 1 6 ? -2.473 1.229 22.875 1 98.12 6 SER B C 1
ATOM 2671 O O . SER B 1 6 ? -2.477 0.529 23.891 1 98.12 6 SER B O 1
ATOM 2673 N N . GLU B 1 7 ? -3.188 2.217 22.766 1 98.38 7 GLU B N 1
ATOM 2674 C CA . GLU B 1 7 ? -4.293 2.533 23.656 1 98.38 7 GLU B CA 1
ATOM 2675 C C . GLU B 1 7 ? -5.406 3.273 22.922 1 98.38 7 GLU B C 1
ATOM 2677 O O . GLU B 1 7 ? -5.242 3.662 21.766 1 98.38 7 GLU B O 1
ATOM 2682 N N . VAL B 1 8 ? -6.551 3.346 23.547 1 98.44 8 VAL B N 1
ATOM 2683 C CA . VAL B 1 8 ? -7.715 4.012 22.969 1 98.44 8 VAL B CA 1
ATOM 2684 C C . VAL B 1 8 ? -8.008 5.297 23.75 1 98.44 8 VAL B C 1
ATOM 2686 O O . VAL B 1 8 ? -8.008 5.301 24.984 1 98.44 8 VAL B O 1
ATOM 2689 N N . ILE B 1 9 ? -8.172 6.375 23 1 98.38 9 ILE B N 1
ATOM 2690 C CA . ILE B 1 9 ? -8.578 7.648 23.594 1 98.38 9 ILE B CA 1
ATOM 2691 C C . ILE B 1 9 ? -10.055 7.906 23.281 1 98.38 9 ILE B C 1
ATOM 2693 O O . ILE B 1 9 ? -10.453 7.977 22.125 1 98.38 9 ILE B O 1
ATOM 2697 N N . ASP B 1 10 ? -10.844 8.039 24.344 1 98.25 10 ASP B N 1
ATOM 2698 C CA . ASP B 1 10 ? -12.242 8.445 24.172 1 98.25 10 ASP B CA 1
ATOM 2699 C C . ASP B 1 10 ? -12.367 9.961 24.109 1 98.25 10 ASP B C 1
ATOM 2701 O O . ASP B 1 10 ? -12.328 10.641 25.141 1 98.25 10 ASP B O 1
ATOM 2705 N N . SER B 1 11 ? -12.594 10.445 22.938 1 98.62 11 SER B N 1
ATOM 2706 C CA . SER B 1 11 ? -12.539 11.891 22.719 1 98.62 11 SER B CA 1
ATOM 2707 C C . SER B 1 11 ? -13.875 12.547 23.047 1 98.62 11 SER B C 1
ATOM 2709 O O . SER B 1 11 ? -14.922 12.102 22.578 1 98.62 11 SER B O 1
ATOM 2711 N N . GLN B 1 12 ? -13.844 13.672 23.766 1 98.31 12 GLN B N 1
ATOM 2712 C CA . GLN B 1 12 ? -15.031 14.484 24.016 1 98.31 12 GLN B CA 1
ATOM 2713 C C . GLN B 1 12 ? -15.344 15.383 22.812 1 98.31 12 GLN B C 1
ATOM 2715 O O . GLN B 1 12 ? -16.5 15.719 22.578 1 98.31 12 GLN B O 1
ATOM 2720 N N . TYR B 1 13 ? -14.344 15.672 22.062 1 98.44 13 TYR B N 1
ATOM 2721 C CA . TYR B 1 13 ? -14.5 16.594 20.938 1 98.44 13 TYR B CA 1
ATOM 2722 C C . TYR B 1 13 ? -15.078 15.875 19.719 1 98.44 13 TYR B C 1
ATOM 2724 O O . TYR B 1 13 ? -15.695 16.5 18.859 1 98.44 13 TYR B O 1
ATOM 2732 N N . LEU B 1 14 ? -14.875 14.539 19.641 1 98.62 14 LEU B N 1
ATOM 2733 C CA . LEU B 1 14 ? -15.32 13.805 18.469 1 98.62 14 LEU B CA 1
ATOM 2734 C C . LEU B 1 14 ? -16.672 13.141 18.719 1 98.62 14 LEU B C 1
ATOM 2736 O O . LEU B 1 14 ? -17.219 12.5 17.828 1 98.62 14 LEU B O 1
ATOM 2740 N N . LYS B 1 15 ? -17.156 13.352 19.922 1 98.06 15 LYS B N 1
ATOM 2741 C CA . LYS B 1 15 ? -18.5 12.836 20.219 1 98.06 15 LYS B CA 1
ATOM 2742 C C . LYS B 1 15 ? -19.547 13.508 19.344 1 98.06 15 LYS B C 1
ATOM 2744 O O . LYS B 1 15 ? -19.484 14.719 19.109 1 98.06 15 LYS B O 1
ATOM 2749 N N . ASN B 1 16 ? -20.469 12.734 18.891 1 96.5 16 ASN B N 1
ATOM 2750 C CA . ASN B 1 16 ? -21.625 13.211 18.125 1 96.5 16 ASN B CA 1
ATOM 2751 C C . ASN B 1 16 ? -21.203 13.969 16.875 1 96.5 16 ASN B C 1
ATOM 2753 O O . ASN B 1 16 ? -21.844 14.945 16.484 1 96.5 16 ASN B O 1
ATOM 2757 N N . ASN B 1 17 ? -20.031 13.625 16.312 1 97.31 17 ASN B N 1
ATOM 2758 C CA . ASN B 1 17 ? -19.641 14.258 15.055 1 97.31 17 ASN B CA 1
ATOM 2759 C C . ASN B 1 17 ? -20.641 13.969 13.938 1 97.31 17 ASN B C 1
ATOM 2761 O O . ASN B 1 17 ? -21.359 12.969 13.984 1 97.31 17 ASN B O 1
ATOM 2765 N N . PRO B 1 18 ? -20.719 14.828 12.969 1 96.75 18 PRO B N 1
ATOM 2766 C CA . PRO B 1 18 ? -21.766 14.766 11.953 1 96.75 18 PRO B CA 1
ATOM 2767 C C . PRO B 1 18 ? -21.703 13.5 11.109 1 96.75 18 PRO B C 1
ATOM 2769 O O . PRO B 1 18 ? -22.703 13.102 10.5 1 96.75 18 PRO B O 1
ATOM 2772 N N . LEU B 1 19 ? -20.578 12.867 11.031 1 96.75 19 LEU B N 1
ATOM 2773 C CA . LEU B 1 19 ? -20.406 11.664 10.219 1 96.75 19 LEU B CA 1
ATOM 2774 C C . LEU B 1 19 ? -20.734 10.414 11.023 1 96.75 19 LEU B C 1
ATOM 2776 O O . LEU B 1 19 ? -20.781 9.312 10.469 1 96.75 19 LEU B O 1
ATOM 2780 N N . ASN B 1 20 ? -20.891 10.57 12.32 1 97.06 20 ASN B N 1
ATOM 2781 C CA . ASN B 1 20 ? -21.094 9.461 13.25 1 97.06 20 ASN B CA 1
ATOM 2782 C C . ASN B 1 20 ? -19.891 8.523 13.273 1 97.06 20 ASN B C 1
ATOM 2784 O O . ASN B 1 20 ? -20.047 7.301 13.367 1 97.06 20 ASN B O 1
ATOM 2788 N N . ASP B 1 21 ? -18.703 9.094 13 1 98.06 21 ASP B N 1
ATOM 2789 C CA . ASP B 1 21 ? -17.484 8.32 13.195 1 98.06 21 ASP B CA 1
ATOM 2790 C C . ASP B 1 21 ? -17.266 8.008 14.672 1 98.06 21 ASP B C 1
ATOM 2792 O O . ASP B 1 21 ? -17.688 8.766 15.547 1 98.06 21 ASP B O 1
ATOM 2796 N N . PRO B 1 22 ? -16.594 6.887 14.992 1 97.75 22 PRO B N 1
ATOM 2797 C CA . PRO B 1 22 ? -16.344 6.559 16.406 1 97.75 22 PRO B CA 1
ATOM 2798 C C . PRO B 1 22 ? -15.555 7.637 17.141 1 97.75 22 PRO B C 1
ATOM 2800 O O . PRO B 1 22 ? -14.516 8.086 16.641 1 97.75 22 PRO B O 1
ATOM 2803 N N . PRO B 1 23 ? -16.031 8.055 18.266 1 98.19 23 PRO B N 1
ATOM 2804 C CA . PRO B 1 23 ? -15.273 9.039 19.031 1 98.19 23 PRO B CA 1
ATOM 2805 C C . PRO B 1 23 ? -14.023 8.445 19.688 1 98.19 23 PRO B C 1
ATOM 2807 O O . PRO B 1 23 ? -13.109 9.188 20.062 1 98.19 23 PRO B O 1
ATOM 2810 N N . SER B 1 24 ? -14.055 7.09 19.953 1 98.25 24 SER B N 1
ATOM 2811 C CA . SER B 1 24 ? -12.875 6.398 20.469 1 98.25 24 SER B CA 1
ATOM 2812 C C . SER B 1 24 ? -11.844 6.168 19.359 1 98.25 24 SER B C 1
ATOM 2814 O O . SER B 1 24 ? -12.156 5.559 18.328 1 98.25 24 SER B O 1
ATOM 2816 N N . ARG B 1 25 ? -10.703 6.656 19.562 1 98.5 25 ARG B N 1
ATOM 2817 C CA . ARG B 1 25 ? -9.656 6.559 18.562 1 98.5 25 ARG B CA 1
ATOM 2818 C C . ARG B 1 25 ? -8.445 5.801 19.094 1 98.5 25 ARG B C 1
ATOM 2820 O O . ARG B 1 25 ? -7.957 6.098 20.188 1 98.5 25 ARG B O 1
ATOM 2827 N N . LYS B 1 26 ? -8.008 4.809 18.375 1 98.44 26 LYS B N 1
ATOM 2828 C CA . LYS B 1 26 ? -6.785 4.07 18.703 1 98.44 26 LYS B CA 1
ATOM 2829 C C . LYS B 1 26 ? -5.547 4.922 18.438 1 98.44 26 LYS B C 1
ATOM 2831 O O . LYS B 1 26 ? -5.473 5.629 17.438 1 98.44 26 LYS B O 1
ATOM 2836 N N . VAL B 1 27 ? -4.562 4.863 19.328 1 98.81 27 VAL B N 1
ATOM 2837 C CA . VAL B 1 27 ? -3.268 5.523 19.172 1 98.81 27 VAL B CA 1
ATOM 2838 C C . VAL B 1 27 ? -2.143 4.523 19.422 1 98.81 27 VAL B C 1
ATOM 2840 O O . VAL B 1 27 ? -2.084 3.906 20.5 1 98.81 27 VAL B O 1
ATOM 2843 N N . TYR B 1 28 ? -1.332 4.316 18.453 1 98.81 28 TYR B N 1
ATOM 2844 C CA . TYR B 1 28 ? -0.091 3.586 18.688 1 98.81 28 TYR B CA 1
ATOM 2845 C C . TYR B 1 28 ? 1.008 4.52 19.188 1 98.81 28 TYR B C 1
ATOM 2847 O O . TYR B 1 28 ? 1.127 5.652 18.719 1 98.81 28 TYR B O 1
ATOM 2855 N N . THR B 1 29 ? 1.757 4.051 20.141 1 98.75 29 THR B N 1
ATOM 2856 C CA . THR B 1 29 ? 2.885 4.781 20.703 1 98.75 29 THR B CA 1
ATOM 2857 C C . THR B 1 29 ? 4.188 4.012 20.5 1 98.75 29 THR B C 1
ATOM 2859 O O . THR B 1 29 ? 4.289 2.842 20.875 1 98.75 29 THR B O 1
ATOM 2862 N N . LEU B 1 30 ? 5.102 4.633 19.859 1 98.81 30 LEU B N 1
ATOM 2863 C CA . LEU B 1 30 ? 6.438 4.07 19.688 1 98.81 30 LEU B CA 1
ATOM 2864 C C . LEU B 1 30 ? 7.457 4.82 20.531 1 98.81 30 LEU B C 1
ATOM 2866 O O . LEU B 1 30 ? 7.719 6 20.297 1 98.81 30 LEU B O 1
ATOM 2870 N N . GLU B 1 31 ? 8.047 4.121 21.469 1 98.5 31 GLU B N 1
ATOM 2871 C CA . GLU B 1 31 ? 8.984 4.723 22.406 1 98.5 31 GLU B CA 1
ATOM 2872 C C . GLU B 1 31 ? 10.43 4.434 22.016 1 98.5 31 GLU B C 1
ATOM 2874 O O . GLU B 1 31 ? 10.82 3.275 21.875 1 98.5 31 GLU B O 1
ATOM 2879 N N . VAL B 1 32 ? 11.148 5.484 21.797 1 97.88 32 VAL B N 1
ATOM 2880 C CA . VAL B 1 32 ? 12.57 5.375 21.469 1 97.88 32 VAL B CA 1
ATOM 2881 C C . VAL B 1 32 ? 13.398 5.879 22.656 1 97.88 32 VAL B C 1
ATOM 2883 O O . VAL B 1 32 ? 13.75 7.059 22.703 1 97.88 32 VAL B O 1
ATOM 2886 N N . ASN B 1 33 ? 13.773 5.117 23.609 1 95.38 33 ASN B N 1
ATOM 2887 C CA . ASN B 1 33 ? 14.609 5.402 24.781 1 95.38 33 ASN B CA 1
ATOM 2888 C C . ASN B 1 33 ? 14.109 6.625 25.547 1 95.38 33 ASN B C 1
ATOM 2890 O O . ASN B 1 33 ? 14.883 7.543 25.828 1 95.38 33 ASN B O 1
ATOM 2894 N N . PRO B 1 34 ? 12.805 6.57 25.844 1 93.88 34 PRO B N 1
ATOM 2895 C CA . PRO B 1 34 ? 12.312 7.777 26.516 1 93.88 34 PRO B CA 1
ATOM 2896 C C . PRO B 1 34 ? 12.953 7.996 27.875 1 93.88 34 PRO B C 1
ATOM 2898 O O . PRO B 1 34 ? 13.102 7.043 28.656 1 93.88 34 PRO B O 1
ATOM 2901 N N . SER B 1 35 ? 13.367 9.219 28.125 1 88.81 35 SER B N 1
ATOM 2902 C CA . SER B 1 35 ? 13.93 9.656 29.391 1 88.81 35 SER B CA 1
ATOM 2903 C C . SER B 1 35 ? 13.016 10.656 30.094 1 88.81 35 SER B C 1
ATOM 2905 O O . SER B 1 35 ? 11.805 10.664 29.859 1 88.81 35 SER B O 1
ATOM 2907 N N . SER B 1 36 ? 13.5 11.539 30.906 1 87.12 36 SER B N 1
ATOM 2908 C CA . SER B 1 36 ? 12.688 12.375 31.781 1 87.12 36 SER B CA 1
ATOM 2909 C C . SER B 1 36 ? 11.773 13.297 30.969 1 87.12 36 SER B C 1
ATOM 2911 O O . SER B 1 36 ? 10.609 13.492 31.328 1 87.12 36 SER B O 1
ATOM 2913 N N . SER B 1 37 ? 12.188 13.844 29.844 1 94.94 37 SER B N 1
ATOM 2914 C CA . SER B 1 37 ? 11.367 14.742 29.031 1 94.94 37 SER B CA 1
ATOM 2915 C C . SER B 1 37 ? 11.57 14.492 27.547 1 94.94 37 SER B C 1
ATOM 2917 O O . SER B 1 37 ? 12.18 15.305 26.844 1 94.94 37 SER B O 1
ATOM 2919 N N . PRO B 1 38 ? 10.945 13.414 27.078 1 98 38 PRO B N 1
ATOM 2920 C CA . PRO B 1 38 ? 11.141 13.102 25.656 1 98 38 PRO B CA 1
ATOM 2921 C C . PRO B 1 38 ? 10.414 14.078 24.734 1 98 38 PRO B C 1
ATOM 2923 O O . PRO B 1 38 ? 9.469 14.75 25.156 1 98 38 PRO B O 1
ATOM 2926 N N . THR B 1 39 ? 10.914 14.18 23.531 1 98.31 39 THR B N 1
ATOM 2927 C CA . THR B 1 39 ? 10.18 14.891 22.484 1 98.31 39 THR B CA 1
ATOM 2928 C C . THR B 1 39 ? 8.984 14.07 22.016 1 98.31 39 THR B C 1
ATOM 2930 O O . THR B 1 39 ? 9.141 12.906 21.625 1 98.31 39 THR B O 1
ATOM 2933 N N . LEU B 1 40 ? 7.832 14.641 22.125 1 98.62 40 LEU B N 1
ATOM 2934 C CA . LEU B 1 40 ? 6.621 14 21.609 1 98.62 40 LEU B CA 1
ATOM 2935 C C . LEU B 1 40 ? 6.41 14.328 20.141 1 98.62 40 LEU B C 1
ATOM 2937 O O . LEU B 1 40 ? 6.336 15.5 19.766 1 98.62 40 LEU B O 1
ATOM 2941 N N . ILE B 1 41 ? 6.395 13.328 19.281 1 98.88 41 ILE B N 1
ATOM 2942 C CA . ILE B 1 41 ? 6.137 13.508 17.859 1 98.88 41 ILE B CA 1
ATOM 2943 C C . ILE B 1 41 ? 4.781 12.906 17.5 1 98.88 41 ILE B C 1
ATOM 2945 O O . ILE B 1 41 ? 4.52 11.734 17.797 1 98.88 41 ILE B O 1
ATOM 2949 N N . ILE B 1 42 ? 3.914 13.648 16.953 1 98.94 42 ILE B N 1
ATOM 2950 C CA . ILE B 1 42 ? 2.635 13.156 16.453 1 98.94 42 ILE B CA 1
ATOM 2951 C C . ILE B 1 42 ? 2.666 13.078 14.938 1 98.94 42 ILE B C 1
ATOM 2953 O O . ILE B 1 42 ? 2.85 14.094 14.266 1 98.94 42 ILE B O 1
ATOM 2957 N N . TYR B 1 43 ? 2.488 11.906 14.406 1 98.94 43 TYR B N 1
ATOM 2958 C CA . TYR B 1 43 ? 2.453 11.742 12.961 1 98.94 43 TYR B CA 1
ATOM 2959 C C . TYR B 1 43 ? 1.029 11.875 12.43 1 98.94 43 TYR B C 1
ATOM 2961 O O . TYR B 1 43 ? 0.132 11.148 12.852 1 98.94 43 TYR B O 1
ATOM 2969 N N . LEU B 1 44 ? 0.857 12.805 11.555 1 98.88 44 LEU B N 1
ATOM 2970 C CA . LEU B 1 44 ? -0.404 13.008 10.844 1 98.88 44 LEU B CA 1
ATOM 2971 C C . LEU B 1 44 ? -0.348 12.406 9.445 1 98.88 44 LEU B C 1
ATOM 2973 O O . LEU B 1 44 ? 0.449 12.836 8.609 1 98.88 44 LEU B O 1
ATOM 2977 N N . SER B 1 45 ? -1.212 11.523 9.195 1 98.5 45 SER B N 1
ATOM 2978 C CA . SER B 1 45 ? -1.161 10.703 7.988 1 98.5 45 SER B CA 1
ATOM 2979 C C . SER B 1 45 ? -1.625 11.484 6.766 1 98.5 45 SER B C 1
ATOM 2981 O O . SER B 1 45 ? -2.383 12.453 6.891 1 98.5 45 SER B O 1
ATOM 2983 N N . GLY B 1 46 ? -1.129 11.047 5.633 1 98.38 46 GLY B N 1
ATOM 2984 C CA . GLY B 1 46 ? -1.683 11.531 4.375 1 98.38 46 GLY B CA 1
ATOM 2985 C C . GLY B 1 46 ? -3.121 11.102 4.156 1 98.38 46 GLY B C 1
ATOM 2986 O O . GLY B 1 46 ? -3.621 10.203 4.844 1 98.38 46 GLY B O 1
ATOM 2987 N N . PHE B 1 47 ? -3.748 11.711 3.186 1 98.25 47 PHE B N 1
ATOM 2988 C CA . PHE B 1 47 ? -5.152 11.438 2.896 1 98.25 47 PHE B CA 1
ATOM 2989 C C . PHE B 1 47 ? -5.336 10.023 2.375 1 98.25 47 PHE B C 1
ATOM 2991 O O . PHE B 1 47 ? -4.406 9.43 1.816 1 98.25 47 PHE B O 1
ATOM 2998 N N . LEU B 1 48 ? -6.543 9.414 2.643 1 98 48 LEU B N 1
ATOM 2999 C CA . LEU B 1 48 ? -6.953 8.062 2.258 1 98 48 LEU B CA 1
ATOM 3000 C C . LEU B 1 48 ? -6.195 7.016 3.062 1 98 48 LEU B C 1
ATOM 3002 O O . LEU B 1 48 ? -6.113 5.855 2.654 1 98 48 LEU B O 1
ATOM 3006 N N . SER B 1 49 ? -5.57 7.461 4.16 1 97.62 49 SER B N 1
ATOM 3007 C CA . SER B 1 49 ? -4.789 6.547 4.988 1 97.62 49 SER B CA 1
ATOM 3008 C C . SER B 1 49 ? -4.934 6.887 6.469 1 97.62 49 SER B C 1
ATOM 3010 O O . SER B 1 49 ? -5.664 7.809 6.832 1 97.62 49 SER B O 1
ATOM 3012 N N . SER B 1 50 ? -4.352 6.066 7.312 1 97.94 50 SER B N 1
ATOM 3013 C CA . SER B 1 50 ? -4.195 6.262 8.75 1 97.94 50 SER B CA 1
ATOM 3014 C C . SER B 1 50 ? -2.738 6.125 9.172 1 97.94 50 SER B C 1
ATOM 3016 O O . SER B 1 50 ? -1.949 5.465 8.492 1 97.94 50 SER B O 1
ATOM 3018 N N . SER B 1 51 ? -2.418 6.742 10.258 1 98.38 51 SER B N 1
ATOM 3019 C CA . SER B 1 51 ? -1.048 6.648 10.75 1 98.38 51 SER B CA 1
ATOM 3020 C C . SER B 1 51 ? -0.687 5.215 11.117 1 98.38 51 SER B C 1
ATOM 3022 O O . SER B 1 51 ? 0.491 4.852 11.133 1 98.38 51 SER B O 1
ATOM 3024 N N . ILE B 1 52 ? -1.667 4.402 11.359 1 98 52 ILE B N 1
ATOM 3025 C CA . ILE B 1 52 ? -1.471 3 11.703 1 98 52 ILE B CA 1
ATOM 3026 C C . ILE B 1 52 ? -0.777 2.277 10.547 1 98 52 ILE B C 1
ATOM 3028 O O . ILE B 1 52 ? 0.017 1.361 10.773 1 98 52 ILE B O 1
ATOM 3032 N N . SER B 1 53 ? -1.009 2.746 9.352 1 98.06 53 SER B N 1
ATOM 3033 C CA . SER B 1 53 ? -0.477 2.088 8.164 1 98.06 53 SER B CA 1
ATOM 3034 C C . SER B 1 53 ? 1.046 2.16 8.133 1 98.06 53 SER B C 1
ATOM 3036 O O . SER B 1 53 ? 1.689 1.434 7.367 1 98.06 53 SER B O 1
ATOM 3038 N N . LEU B 1 54 ? 1.664 3.041 8.93 1 98.31 54 LEU B N 1
ATOM 3039 C CA . LEU B 1 54 ? 3.117 3.133 9 1 98.31 54 LEU B CA 1
ATOM 3040 C C . LEU B 1 54 ? 3.717 1.854 9.57 1 98.31 54 LEU B C 1
ATOM 3042 O O . LEU B 1 54 ? 4.914 1.604 9.422 1 98.31 54 LEU B O 1
ATOM 3046 N N . LEU B 1 55 ? 2.873 1.038 10.195 1 98.19 55 LEU B N 1
ATOM 3047 C CA . LEU B 1 55 ? 3.348 -0.185 10.836 1 98.19 55 LEU B CA 1
ATOM 3048 C C . LEU B 1 55 ? 3.17 -1.385 9.906 1 98.19 55 LEU B C 1
ATOM 3050 O O . LEU B 1 55 ? 3.551 -2.504 10.258 1 98.19 55 LEU B O 1
ATOM 3054 N N . ASN B 1 56 ? 2.641 -1.174 8.734 1 98 56 ASN B N 1
ATOM 3055 C CA . ASN B 1 56 ? 2.379 -2.256 7.789 1 98 56 ASN B CA 1
ATOM 3056 C C . ASN B 1 56 ? 3.672 -2.908 7.309 1 98 56 ASN B C 1
ATOM 3058 O O . ASN B 1 56 ? 4.684 -2.229 7.121 1 98 56 ASN B O 1
ATOM 3062 N N . TYR B 1 57 ? 3.582 -4.215 6.965 1 97 57 TYR B N 1
ATOM 3063 C CA . TYR B 1 57 ? 4.68 -4.996 6.41 1 97 57 TYR B CA 1
ATOM 3064 C C . TYR B 1 57 ? 4.926 -4.629 4.949 1 97 57 TYR B C 1
ATOM 3066 O O . TYR B 1 57 ? 3.98 -4.488 4.172 1 97 57 TYR B O 1
ATOM 3074 N N . ASP B 1 58 ? 6.121 -4.395 4.629 1 96.69 58 ASP B N 1
ATOM 3075 C CA . ASP B 1 58 ? 6.598 -4.215 3.262 1 96.69 58 ASP B CA 1
ATOM 3076 C C . ASP B 1 58 ? 7.953 -4.887 3.057 1 96.69 58 ASP B C 1
ATOM 3078 O O . ASP B 1 58 ? 8.922 -4.555 3.738 1 96.69 58 ASP B O 1
ATOM 3082 N N . PRO B 1 59 ? 8.039 -5.77 2.139 1 96.25 59 PRO B N 1
ATOM 3083 C CA . PRO B 1 59 ? 9.297 -6.504 2.018 1 96.25 59 PRO B CA 1
ATOM 3084 C C . PRO B 1 59 ? 10.391 -5.691 1.323 1 96.25 59 PRO B C 1
ATOM 3086 O O . PRO B 1 59 ? 11.555 -6.09 1.329 1 96.25 59 PRO B O 1
ATOM 3089 N N . LEU B 1 60 ? 10.047 -4.57 0.714 1 96.69 60 LEU B N 1
ATOM 3090 C CA . LEU B 1 60 ? 11.016 -3.791 -0.046 1 96.69 60 LEU B CA 1
ATOM 3091 C C . LEU B 1 60 ? 11.633 -2.691 0.816 1 96.69 60 LEU B C 1
ATOM 3093 O O . LEU B 1 60 ? 12.727 -2.203 0.523 1 96.69 60 LEU B O 1
ATOM 3097 N N . VAL B 1 61 ? 10.805 -2.254 1.793 1 95.5 61 VAL B N 1
ATOM 3098 C CA . VAL B 1 61 ? 11.281 -1.168 2.645 1 95.5 61 VAL B CA 1
ATOM 3099 C C . VAL B 1 61 ? 10.922 -1.46 4.102 1 95.5 61 VAL B C 1
ATOM 3101 O O . VAL B 1 61 ? 9.969 -2.188 4.379 1 95.5 61 VAL B O 1
ATOM 3104 N N . GLU B 1 62 ? 11.617 -0.827 5.047 1 94.31 62 GLU B N 1
ATOM 3105 C CA . GLU B 1 62 ? 11.367 -0.949 6.48 1 94.31 62 GLU B CA 1
ATOM 3106 C C . GLU B 1 62 ? 10.047 -0.284 6.867 1 94.31 62 GLU B C 1
ATOM 3108 O O . GLU B 1 62 ? 9.711 0.784 6.352 1 94.31 62 GLU B O 1
ATOM 3113 N N . ASN B 1 63 ? 9.32 -0.984 7.734 1 95.25 63 ASN B N 1
ATOM 3114 C CA . ASN B 1 63 ? 8.211 -0.26 8.336 1 95.25 63 ASN B CA 1
ATOM 3115 C C . ASN B 1 63 ? 8.695 0.726 9.398 1 95.25 63 ASN B C 1
ATOM 3117 O O . ASN B 1 63 ? 9.883 0.791 9.695 1 95.25 63 ASN B O 1
ATOM 3121 N N . PHE B 1 64 ? 7.828 1.498 9.883 1 98 64 PHE B N 1
ATOM 3122 C CA . PHE B 1 64 ? 8.195 2.668 10.672 1 98 64 PHE B CA 1
ATOM 3123 C C . PHE B 1 64 ? 8.883 2.256 11.969 1 98 64 PHE B C 1
ATOM 3125 O O . PHE B 1 64 ? 9.867 2.875 12.383 1 98 64 PHE B O 1
ATOM 3132 N N . ASP B 1 65 ? 8.391 1.179 12.719 1 97.88 65 ASP B N 1
ATOM 3133 C CA . ASP B 1 65 ? 9.031 0.732 13.953 1 97.88 65 ASP B CA 1
ATOM 3134 C C . ASP B 1 65 ? 10.438 0.206 13.68 1 97.88 65 ASP B C 1
ATOM 3136 O O . ASP B 1 65 ? 11.352 0.433 14.477 1 97.88 65 ASP B O 1
ATOM 3140 N N . GLN B 1 66 ? 10.641 -0.467 12.555 1 97.19 66 GLN B N 1
ATOM 3141 C CA . GLN B 1 66 ? 11.969 -0.93 12.156 1 97.19 66 GLN B CA 1
ATOM 3142 C C . GLN B 1 66 ? 12.898 0.245 11.875 1 97.19 66 GLN B C 1
ATOM 3144 O O . GLN B 1 66 ? 14.07 0.212 12.25 1 97.19 66 GLN B O 1
ATOM 3149 N N . LYS B 1 67 ? 12.375 1.227 11.219 1 97.75 67 LYS B N 1
ATOM 3150 C CA . LYS B 1 67 ? 13.148 2.428 10.922 1 97.75 67 LYS B CA 1
ATOM 3151 C C . LYS B 1 67 ? 13.617 3.113 12.203 1 97.75 67 LYS B C 1
ATOM 3153 O O . LYS B 1 67 ? 14.789 3.475 12.328 1 97.75 67 LYS B O 1
ATOM 3158 N N . LEU B 1 68 ? 12.711 3.307 13.133 1 98.62 68 LEU B N 1
ATOM 3159 C CA . LEU B 1 68 ? 13.062 3.918 14.406 1 98.62 68 LEU B CA 1
ATOM 3160 C C . LEU B 1 68 ? 14.117 3.094 15.133 1 98.62 68 LEU B C 1
ATOM 3162 O O . LEU B 1 68 ? 15.055 3.648 15.719 1 98.62 68 LEU B O 1
ATOM 3166 N N . THR B 1 69 ? 13.945 1.771 15.086 1 98.19 69 THR B N 1
ATOM 3167 C CA . THR B 1 69 ? 14.906 0.88 15.734 1 98.19 69 THR B CA 1
ATOM 3168 C C . THR B 1 69 ? 16.297 1.037 15.109 1 98.19 69 THR B C 1
ATOM 3170 O O . THR B 1 69 ? 17.281 1.179 15.828 1 98.19 69 THR B O 1
ATOM 3173 N N . ARG B 1 70 ? 16.312 1.034 13.797 1 97.75 70 ARG B N 1
ATOM 3174 C CA . ARG B 1 70 ? 17.594 1.177 13.102 1 97.75 70 ARG B CA 1
ATOM 3175 C C . ARG B 1 70 ? 18.234 2.518 13.422 1 97.75 70 ARG B C 1
ATOM 3177 O O . ARG B 1 70 ? 19.422 2.572 13.773 1 97.75 70 ARG B O 1
ATOM 3184 N N . LEU B 1 71 ? 17.484 3.604 13.289 1 98.38 71 LEU B N 1
ATOM 3185 C CA . LEU B 1 71 ? 18.016 4.941 13.531 1 98.38 71 LEU B CA 1
ATOM 3186 C C . LEU B 1 71 ? 18.516 5.07 14.969 1 98.38 71 LEU B C 1
ATOM 3188 O O . LEU B 1 71 ? 19.531 5.734 15.219 1 98.38 71 LEU B O 1
ATOM 3192 N N . SER B 1 72 ? 17.812 4.484 15.922 1 98.06 72 SER B N 1
ATOM 3193 C CA . SER B 1 72 ? 18.234 4.492 17.312 1 98.06 72 SER B CA 1
ATOM 3194 C C . SER B 1 72 ? 19.562 3.754 17.5 1 98.06 72 SER B C 1
ATOM 3196 O O . SER B 1 72 ? 20.484 4.262 18.141 1 98.06 72 SER B O 1
ATOM 3198 N N . LYS B 1 73 ? 19.672 2.543 16.922 1 97.94 73 LYS B N 1
ATOM 3199 C CA . LYS B 1 73 ? 20.891 1.75 17 1 97.94 73 LYS B CA 1
ATOM 3200 C C . LYS B 1 73 ? 22.078 2.5 16.391 1 97.94 73 LYS B C 1
ATOM 3202 O O . LYS B 1 73 ? 23.203 2.373 16.859 1 97.94 73 LYS B O 1
ATOM 3207 N N . GLU B 1 74 ? 21.828 3.334 15.391 1 97.81 74 GLU B N 1
ATOM 3208 C CA . GLU B 1 74 ? 22.844 4.109 14.703 1 97.81 74 GLU B CA 1
ATOM 3209 C C . GLU B 1 74 ? 23.203 5.371 15.484 1 97.81 74 GLU B C 1
ATOM 3211 O O . GLU B 1 74 ? 24.109 6.117 15.102 1 97.81 74 GLU B O 1
ATOM 3216 N N . GLY B 1 75 ? 22.453 5.691 16.531 1 97.06 75 GLY B N 1
ATOM 3217 C CA . GLY B 1 75 ? 22.703 6.863 17.359 1 97.06 75 GLY B CA 1
ATOM 3218 C C . GLY B 1 75 ? 22.156 8.141 16.75 1 97.06 75 GLY B C 1
ATOM 3219 O O . GLY B 1 75 ? 22.516 9.242 17.172 1 97.06 75 GLY B O 1
ATOM 3220 N N . LYS B 1 76 ? 21.219 7.98 15.812 1 98.06 76 LYS B N 1
ATOM 3221 C CA . LYS B 1 76 ? 20.719 9.148 15.086 1 98.06 76 LYS B CA 1
ATOM 3222 C C . LYS B 1 76 ? 19.484 9.734 15.758 1 98.06 76 LYS B C 1
ATOM 3224 O O . LYS B 1 76 ? 19.172 10.906 15.57 1 98.06 76 LYS B O 1
ATOM 3229 N N . ILE B 1 77 ? 18.797 8.891 16.5 1 98.06 77 ILE B N 1
ATOM 3230 C CA . ILE B 1 77 ? 17.641 9.391 17.25 1 98.06 77 ILE B CA 1
ATOM 3231 C C . ILE B 1 77 ? 17.672 8.867 18.672 1 98.06 77 ILE B C 1
ATOM 3233 O O . ILE B 1 77 ? 18.234 7.801 18.938 1 98.06 77 ILE B O 1
ATOM 3237 N N . ASP B 1 78 ? 17.125 9.641 19.578 1 96.25 78 ASP B N 1
ATOM 3238 C CA . ASP B 1 78 ? 17.031 9.289 21 1 96.25 78 ASP B CA 1
ATOM 3239 C C . ASP B 1 78 ? 15.961 10.117 21.703 1 96.25 78 ASP B C 1
ATOM 3241 O O . ASP B 1 78 ? 15.523 11.148 21.172 1 96.25 78 ASP B O 1
ATOM 3245 N N . ASN B 1 79 ? 15.477 9.594 22.828 1 97.25 79 ASN B N 1
ATOM 3246 C CA . ASN B 1 79 ? 14.609 10.32 23.75 1 97.25 79 ASN B CA 1
ATOM 3247 C C . ASN B 1 79 ? 13.398 10.914 23.031 1 97.25 79 ASN B C 1
ATOM 3249 O O . ASN B 1 79 ? 13.156 12.117 23.109 1 97.25 79 ASN B O 1
ATOM 3253 N N . MET B 1 80 ? 12.625 10.086 22.312 1 97.88 80 MET B N 1
ATOM 3254 C CA . MET B 1 80 ? 11.43 10.539 21.609 1 97.88 80 MET B CA 1
ATOM 3255 C C . MET B 1 80 ? 10.297 9.531 21.766 1 97.88 80 MET B C 1
ATOM 3257 O O . MET B 1 80 ? 10.539 8.344 21.984 1 97.88 80 MET B O 1
ATOM 3261 N N . VAL B 1 81 ? 9.102 9.945 21.734 1 98.56 81 VAL B N 1
ATOM 3262 C CA . VAL B 1 81 ? 7.867 9.172 21.688 1 98.56 81 VAL B CA 1
ATOM 3263 C C . VAL B 1 81 ? 7.055 9.586 20.453 1 98.56 81 VAL B C 1
ATOM 3265 O O . VAL B 1 81 ? 6.68 10.75 20.312 1 98.56 81 VAL B O 1
ATOM 3268 N N . VAL B 1 82 ? 6.848 8.625 19.562 1 98.88 82 VAL B N 1
ATOM 3269 C CA . VAL B 1 82 ? 6.082 8.906 18.344 1 98.88 82 VAL B CA 1
ATOM 3270 C C . VAL B 1 82 ? 4.66 8.367 18.5 1 98.88 82 VAL B C 1
ATOM 3272 O O . VAL B 1 82 ? 4.465 7.203 18.844 1 98.88 82 VAL B O 1
ATOM 3275 N N . LEU B 1 83 ? 3.713 9.211 18.297 1 98.88 83 LEU B N 1
ATOM 3276 C CA . LEU B 1 83 ? 2.301 8.844 18.344 1 98.88 83 LEU B CA 1
ATOM 3277 C C . LEU B 1 83 ? 1.752 8.664 16.922 1 98.88 83 LEU B C 1
ATOM 3279 O O . LEU B 1 83 ? 1.962 9.516 16.062 1 98.88 83 LEU B O 1
ATOM 3283 N N . LEU B 1 84 ? 1.08 7.559 16.703 1 98.88 84 LEU B N 1
ATOM 3284 C CA . LEU B 1 84 ? 0.354 7.277 15.469 1 98.88 84 LEU B CA 1
ATOM 3285 C C . LEU B 1 84 ? -1.146 7.195 15.727 1 98.88 84 LEU B C 1
ATOM 3287 O O . LEU B 1 84 ? -1.708 6.098 15.812 1 98.88 84 LEU B O 1
ATOM 3291 N N . PRO B 1 85 ? -1.805 8.328 15.797 1 98.81 85 PRO B N 1
ATOM 3292 C CA . PRO B 1 85 ? -3.246 8.32 16.062 1 98.81 85 PRO B CA 1
ATOM 3293 C C . PRO B 1 85 ? -4.07 7.969 14.828 1 98.81 85 PRO B C 1
ATOM 3295 O O . PRO B 1 85 ? -3.779 8.445 13.727 1 98.81 85 PRO B O 1
ATOM 3298 N N . ASP B 1 86 ? -5.027 7.125 14.984 1 98.56 86 ASP B N 1
ATOM 3299 C CA . ASP B 1 86 ? -5.996 6.883 13.922 1 98.56 86 ASP B CA 1
ATOM 3300 C C . ASP B 1 86 ? -6.996 8.031 13.812 1 98.56 86 ASP B C 1
ATOM 3302 O O . ASP B 1 86 ? -7.93 8.117 14.617 1 98.56 86 ASP B O 1
ATOM 3306 N N . THR B 1 87 ? -6.832 8.852 12.805 1 98.5 87 THR B N 1
ATOM 3307 C CA . THR B 1 87 ? -7.727 9.984 12.609 1 98.5 87 THR B CA 1
ATOM 3308 C C . THR B 1 87 ? -8.508 9.844 11.312 1 98.5 87 THR B C 1
ATOM 3310 O O . THR B 1 87 ? -8.984 10.836 10.75 1 98.5 87 THR B O 1
ATOM 3313 N N . PHE B 1 88 ? -8.578 8.609 10.789 1 98.62 88 PHE B N 1
ATOM 3314 C CA . PHE B 1 88 ? -9.328 8.352 9.57 1 98.62 88 PHE B CA 1
ATOM 3315 C C . PHE B 1 88 ? -10.805 8.695 9.75 1 98.62 88 PHE B C 1
ATOM 3317 O O . PHE B 1 88 ? -11.352 8.516 10.844 1 98.62 88 PHE B O 1
ATOM 3324 N N . THR B 1 89 ? -11.469 9.227 8.719 1 98.69 89 THR B N 1
ATOM 3325 C CA . THR B 1 89 ? -12.875 9.609 8.758 1 98.69 89 THR B CA 1
ATOM 3326 C C . THR B 1 89 ? -13.656 8.93 7.633 1 98.69 89 THR B C 1
ATOM 3328 O O . THR B 1 89 ? -13.062 8.414 6.688 1 98.69 89 THR B O 1
ATOM 3331 N N . SER B 1 90 ? -14.945 9.062 7.723 1 97.88 90 SER B N 1
ATOM 3332 C CA . SER B 1 90 ? -15.836 8.469 6.73 1 97.88 90 SER B CA 1
ATOM 3333 C C . SER B 1 90 ? -15.773 9.227 5.41 1 97.88 90 SER B C 1
ATOM 3335 O O . SER B 1 90 ? -16.281 8.75 4.391 1 97.88 90 SER B O 1
ATOM 3337 N N . VAL B 1 91 ? -15.086 10.352 5.395 1 98.5 91 VAL B N 1
ATOM 3338 C CA . VAL B 1 91 ? -14.875 11 4.102 1 98.5 91 VAL B CA 1
ATOM 3339 C C . VAL B 1 91 ? -13.531 10.57 3.518 1 98.5 91 VAL B C 1
ATOM 3341 O O . VAL B 1 91 ? -13.102 11.094 2.488 1 98.5 91 VAL B O 1
ATOM 3344 N N . GLY B 1 92 ? -12.781 9.664 4.09 1 97.69 92 GLY B N 1
ATOM 3345 C CA . GLY B 1 92 ? -11.672 9 3.426 1 97.69 92 GLY B CA 1
ATOM 3346 C C . GLY B 1 92 ? -10.312 9.461 3.928 1 97.69 92 GLY B C 1
ATOM 3347 O O . GLY B 1 92 ? -9.281 9.086 3.373 1 97.69 92 GLY B O 1
ATOM 3348 N N . GLY B 1 93 ? -10.227 10.281 4.98 1 97.75 93 GLY B N 1
ATOM 3349 C CA . GLY B 1 93 ? -9 10.836 5.543 1 97.75 93 GLY B CA 1
ATOM 3350 C C . GLY B 1 93 ? -9.258 12.008 6.477 1 97.75 93 GLY B C 1
ATOM 3351 O O . GLY B 1 93 ? -10.258 12.023 7.203 1 97.75 93 GLY B O 1
ATOM 3352 N N . ASN B 1 94 ? -8.25 12.867 6.574 1 98.75 94 ASN B N 1
ATOM 3353 C CA . ASN B 1 94 ? -8.344 13.992 7.496 1 98.75 94 ASN B CA 1
ATOM 3354 C C . ASN B 1 94 ? -7.5 15.18 7.027 1 98.75 94 ASN B C 1
ATOM 3356 O O . ASN B 1 94 ? -6.484 14.992 6.355 1 98.75 94 ASN B O 1
ATOM 3360 N N . GLN B 1 95 ? -8.008 16.359 7.277 1 98.81 95 GLN B N 1
ATOM 3361 C CA . GLN B 1 95 ? -7.203 17.562 7.031 1 98.81 95 GLN B CA 1
ATOM 3362 C C . GLN B 1 95 ? -6.77 18.203 8.344 1 98.81 95 GLN B C 1
ATOM 3364 O O . GLN B 1 95 ? -6.055 19.219 8.336 1 98.81 95 GLN B O 1
ATOM 3369 N N . TYR B 1 96 ? -7.262 17.672 9.453 1 98.88 96 TYR B N 1
ATOM 3370 C CA . TYR B 1 96 ? -6.758 17.953 10.797 1 98.88 96 TYR B CA 1
ATOM 3371 C C . TYR B 1 96 ? -7.141 19.359 11.242 1 98.88 96 TYR B C 1
ATOM 3373 O O . TYR B 1 96 ? -6.402 20 11.992 1 98.88 96 TYR B O 1
ATOM 3381 N N . ILE B 1 97 ? -8.195 19.922 10.633 1 98.81 97 ILE B N 1
ATOM 3382 C CA . ILE B 1 97 ? -8.844 21.141 11.094 1 98.81 97 ILE B CA 1
ATOM 3383 C C . ILE B 1 97 ? -10.266 20.828 11.547 1 98.81 97 ILE B C 1
ATOM 3385 O O . ILE B 1 97 ? -10.797 19.766 11.25 1 98.81 97 ILE B O 1
ATOM 3389 N N . ASN B 1 98 ? -10.852 21.734 12.336 1 98.69 98 ASN B N 1
ATOM 3390 C CA . ASN B 1 98 ? -12.25 21.578 12.703 1 98.69 98 ASN B CA 1
ATOM 3391 C C . ASN B 1 98 ? -13.172 21.781 11.5 1 98.69 98 ASN B C 1
ATOM 3393 O O . ASN B 1 98 ? -12.922 22.656 10.664 1 98.69 98 ASN B O 1
ATOM 3397 N N . SER B 1 99 ? -14.164 21 11.391 1 98.75 99 SER B N 1
ATOM 3398 C CA . SER B 1 99 ? -15.203 21.109 10.367 1 98.75 99 SER B CA 1
ATOM 3399 C C . SER B 1 99 ? -16.578 20.781 10.945 1 98.75 99 SER B C 1
ATOM 3401 O O . SER B 1 99 ? -16.75 19.766 11.617 1 98.75 99 SER B O 1
ATOM 3403 N N . SER B 1 100 ? -17.578 21.625 10.633 1 98.44 100 SER B N 1
ATOM 3404 C CA . SER B 1 100 ? -18.938 21.359 11.094 1 98.44 100 SER B CA 1
ATOM 3405 C C . SER B 1 100 ? -19.547 20.172 10.367 1 98.44 100 SER B C 1
ATOM 3407 O O . SER B 1 100 ? -20.547 19.609 10.812 1 98.44 100 SER B O 1
ATOM 3409 N N . ALA B 1 101 ? -18.906 19.734 9.273 1 98.44 101 ALA B N 1
ATOM 3410 C CA . ALA B 1 101 ? -19.438 18.609 8.5 1 98.44 101 ALA B CA 1
ATOM 3411 C C . ALA B 1 101 ? -18.719 17.312 8.844 1 98.44 101 ALA B C 1
ATOM 3413 O O . ALA B 1 101 ? -19.188 16.234 8.508 1 98.44 101 ALA B O 1
ATOM 3414 N N . VAL B 1 102 ? -17.578 17.359 9.516 1 98.56 102 VAL B N 1
ATOM 3415 C CA . VAL B 1 102 ? -16.766 16.172 9.719 1 98.56 102 VAL B CA 1
ATOM 3416 C C . VAL B 1 102 ? -16.562 15.922 11.211 1 98.56 102 VAL B C 1
ATOM 3418 O O . VAL B 1 102 ? -16.844 14.828 11.711 1 98.56 102 VAL B O 1
ATOM 3421 N N . GLY B 1 103 ? -16.125 16.953 11.898 1 98.5 103 GLY B N 1
ATOM 3422 C CA . GLY B 1 103 ? -15.812 16.859 13.312 1 98.5 103 GLY B CA 1
ATOM 3423 C C . GLY B 1 103 ? -14.719 17.812 13.75 1 98.5 103 GLY B C 1
ATOM 3424 O O . GLY B 1 103 ? -14.156 18.531 12.922 1 98.5 103 GLY B O 1
ATOM 3425 N N . LEU B 1 104 ? -14.453 17.828 15.086 1 98.69 104 LEU B N 1
ATOM 3426 C CA . LEU B 1 104 ? -13.523 18.766 15.68 1 98.69 104 LEU B CA 1
ATOM 3427 C C . LEU B 1 104 ? -12.156 18.141 15.883 1 98.69 104 LEU B C 1
ATOM 3429 O O . LEU B 1 104 ? -11.664 18.047 17.016 1 98.69 104 LEU B O 1
ATOM 3433 N N . TYR B 1 105 ? -11.523 17.875 14.797 1 98.81 105 TYR B N 1
ATOM 3434 C CA . TYR B 1 105 ? -10.281 17.109 14.844 1 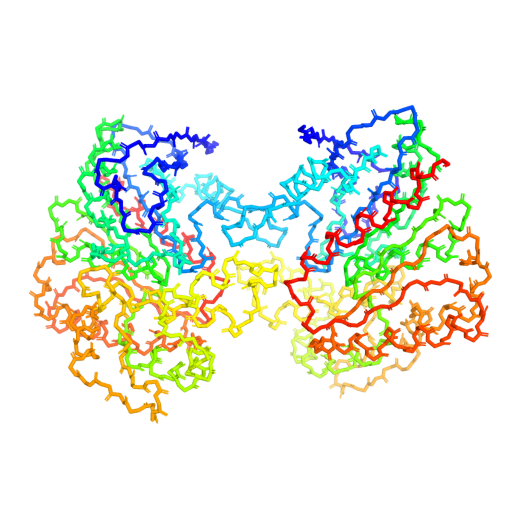98.81 105 TYR B CA 1
ATOM 3435 C C . TYR B 1 105 ? -9.109 17.984 15.273 1 98.81 105 TYR B C 1
ATOM 3437 O O . TYR B 1 105 ? -8.164 17.516 15.906 1 98.81 105 TYR B O 1
ATOM 3445 N N . GLU B 1 106 ? -9.141 19.297 14.875 1 98.81 106 GLU B N 1
ATOM 3446 C CA . GLU B 1 106 ? -8.164 20.234 15.414 1 98.81 106 GLU B CA 1
ATOM 3447 C C . GLU B 1 106 ? -8.188 20.234 16.938 1 98.81 106 GLU B C 1
ATOM 3449 O O . GLU B 1 106 ? -7.145 20.094 17.578 1 98.81 106 GLU B O 1
ATOM 3454 N N . ASP B 1 107 ? -9.359 20.359 17.469 1 98.81 107 ASP B N 1
ATOM 3455 C CA . ASP B 1 107 ? -9.523 20.375 18.922 1 98.81 107 ASP B CA 1
ATOM 3456 C C . ASP B 1 107 ? -9.117 19.047 19.531 1 98.81 107 ASP B C 1
ATOM 3458 O O . ASP B 1 107 ? -8.492 19.016 20.594 1 98.81 107 ASP B O 1
ATOM 3462 N N . PHE B 1 108 ? -9.492 17.922 18.953 1 98.88 108 PHE B N 1
ATOM 3463 C CA . PHE B 1 108 ? -9.102 16.594 19.438 1 98.88 108 PHE B CA 1
ATOM 3464 C C . PHE B 1 108 ? -7.59 16.5 19.578 1 98.88 108 PHE B C 1
ATOM 3466 O O . PHE B 1 108 ? -7.09 16.047 20.609 1 98.88 108 PHE B O 1
ATOM 3473 N N . ILE B 1 109 ? -6.859 17 18.547 1 98.88 109 ILE B N 1
ATOM 3474 C CA . ILE B 1 109 ? -5.406 16.875 18.547 1 98.88 109 ILE B CA 1
ATOM 3475 C C . ILE B 1 109 ? -4.805 17.828 19.578 1 98.88 109 ILE B C 1
ATOM 3477 O O . ILE B 1 109 ? -4.031 17.422 20.438 1 98.88 109 ILE B O 1
ATOM 3481 N N . VAL B 1 110 ? -5.211 19.125 19.609 1 98.62 110 VAL B N 1
ATOM 3482 C CA . VAL B 1 110 ? -4.504 20.172 20.328 1 98.62 110 VAL B CA 1
ATOM 3483 C C . VAL B 1 110 ? -4.988 20.219 21.781 1 98.62 110 VAL B C 1
ATOM 3485 O O . VAL B 1 110 ? -4.211 20.516 22.688 1 98.62 110 VAL B O 1
ATOM 3488 N N . ARG B 1 111 ? -6.242 19.828 22 1 98.38 111 ARG B N 1
ATOM 3489 C CA . ARG B 1 111 ? -6.809 20.047 23.328 1 98.38 111 ARG B CA 1
ATOM 3490 C C . ARG B 1 111 ? -6.969 18.734 24.094 1 98.38 111 ARG B C 1
ATOM 3492 O O . ARG B 1 111 ? -7.188 18.734 25.297 1 98.38 111 ARG B O 1
ATOM 3499 N N . GLU B 1 112 ? -6.832 17.641 23.375 1 98.56 112 GLU B N 1
ATOM 3500 C CA . GLU B 1 112 ? -7.047 16.375 24.062 1 98.56 112 GLU B CA 1
ATOM 3501 C C . GLU B 1 112 ? -5.844 15.445 23.906 1 98.56 112 GLU B C 1
ATOM 3503 O O . GLU B 1 112 ? -5.199 15.078 24.875 1 98.56 112 GLU B O 1
ATOM 3508 N N . LEU B 1 113 ? -5.457 15.164 22.719 1 98.75 113 LEU B N 1
ATOM 3509 C CA . LEU B 1 113 ? -4.414 14.18 22.422 1 98.75 113 LEU B CA 1
ATOM 3510 C C . LEU B 1 113 ? -3.068 14.648 22.969 1 98.75 113 LEU B C 1
ATOM 3512 O O . LEU B 1 113 ? -2.406 13.914 23.719 1 98.75 113 LEU B O 1
ATOM 3516 N N . ILE B 1 114 ? -2.674 15.891 22.625 1 98.75 114 ILE B N 1
ATOM 3517 C CA . ILE B 1 114 ? -1.361 16.406 22.984 1 98.75 114 ILE B CA 1
ATOM 3518 C C . ILE B 1 114 ? -1.272 16.547 24.516 1 98.75 114 ILE B C 1
ATOM 3520 O O . ILE B 1 114 ? -0.351 16.031 25.141 1 98.75 114 ILE B O 1
ATOM 3524 N N . PRO B 1 115 ? -2.291 17.219 25.156 1 98.5 115 PRO B N 1
ATOM 3525 C CA . PRO B 1 115 ? -2.18 17.344 26.609 1 98.5 115 PRO B CA 1
ATOM 3526 C C . PRO B 1 115 ? -2.119 15.992 27.328 1 98.5 115 PRO B C 1
ATOM 3528 O O . PRO B 1 115 ? -1.37 15.828 28.281 1 98.5 115 PRO B O 1
ATOM 3531 N N . TYR B 1 116 ? -2.855 14.984 26.875 1 98.69 116 TYR B N 1
ATOM 3532 C CA . TYR B 1 116 ? -2.871 13.656 27.484 1 98.69 116 TYR B CA 1
ATOM 3533 C C . TYR B 1 116 ? -1.484 13.023 27.453 1 98.69 116 TYR B C 1
ATOM 3535 O O . TYR B 1 116 ? -0.984 12.555 28.469 1 98.69 116 TYR B O 1
ATOM 3543 N N . PHE B 1 117 ? -0.85 13.047 26.344 1 98.62 117 PHE B N 1
ATOM 3544 C CA . PHE B 1 117 ? 0.421 12.344 26.188 1 98.62 117 PHE B CA 1
ATOM 3545 C C . PHE B 1 117 ? 1.565 13.172 26.766 1 98.62 117 PHE B C 1
ATOM 3547 O O . PHE B 1 117 ? 2.574 12.625 27.219 1 98.62 117 PHE B O 1
ATOM 3554 N N . LYS B 1 118 ? 1.455 14.539 26.719 1 98.25 118 LYS B N 1
ATOM 3555 C CA . LYS B 1 118 ? 2.445 15.359 27.406 1 98.25 118 LYS B CA 1
ATOM 3556 C C . LYS B 1 118 ? 2.498 15.023 28.906 1 98.25 118 LYS B C 1
ATOM 3558 O O . LYS B 1 118 ? 3.58 14.93 29.484 1 98.25 118 LYS B O 1
ATOM 3563 N N . GLU B 1 119 ? 1.301 14.914 29.469 1 98.06 119 GLU B N 1
ATOM 3564 C CA . GLU B 1 119 ? 1.236 14.562 30.875 1 98.06 119 GLU B CA 1
ATOM 3565 C C . GLU B 1 119 ? 1.78 13.156 31.125 1 98.06 119 GLU B C 1
ATOM 3567 O O . GLU B 1 119 ? 2.586 12.945 32.031 1 98.06 119 GLU B O 1
ATOM 3572 N N . LYS B 1 120 ? 1.434 12.227 30.328 1 97.62 120 LYS B N 1
ATOM 3573 C CA . LYS B 1 120 ? 1.812 10.828 30.484 1 97.62 120 LYS B CA 1
ATOM 3574 C C . LYS B 1 120 ? 3.326 10.656 30.422 1 97.62 120 LYS B C 1
ATOM 3576 O O . LYS B 1 120 ? 3.895 9.852 31.172 1 97.62 120 LYS B O 1
ATOM 3581 N N . TYR B 1 121 ? 3.992 11.453 29.594 1 97.75 121 TYR B N 1
ATOM 3582 C CA . TYR B 1 121 ? 5.422 11.25 29.375 1 97.75 121 TYR B CA 1
ATOM 3583 C C . TYR B 1 121 ? 6.23 12.414 29.938 1 97.75 121 TYR B C 1
ATOM 3585 O O . TYR B 1 121 ? 7.445 12.484 29.75 1 97.75 121 TYR B O 1
ATOM 3593 N N . HIS B 1 122 ? 5.496 13.406 30.578 1 97.44 122 HIS B N 1
ATOM 3594 C CA . HIS B 1 122 ? 6.141 14.609 31.109 1 97.44 122 HIS B CA 1
ATOM 3595 C C . HIS B 1 122 ? 6.934 15.32 30.016 1 97.44 122 HIS B C 1
ATOM 3597 O O . HIS B 1 122 ? 8.07 15.742 30.234 1 97.44 122 HIS B O 1
ATOM 3603 N N . ALA B 1 123 ? 6.312 15.305 28.844 1 97.62 123 ALA B N 1
ATOM 3604 C CA . ALA B 1 123 ? 6.977 15.914 27.688 1 97.62 123 ALA B CA 1
ATOM 3605 C C . ALA B 1 123 ? 6.758 17.422 27.672 1 97.62 123 ALA B C 1
ATOM 3607 O O . ALA B 1 123 ? 5.676 17.906 28 1 97.62 123 ALA B O 1
ATOM 3608 N N . GLN B 1 124 ? 7.734 18.125 27.234 1 95.88 124 GLN B N 1
ATOM 3609 C CA . GLN B 1 124 ? 7.637 19.562 27.109 1 95.88 124 GLN B CA 1
ATOM 3610 C C . GLN B 1 124 ? 7.512 20 25.656 1 95.88 124 GLN B C 1
ATOM 3612 O O . GLN B 1 124 ? 6.758 20.922 25.328 1 95.88 124 GLN B O 1
ATOM 3617 N N . ASN B 1 125 ? 8.266 19.312 24.781 1 97.56 125 ASN B N 1
ATOM 3618 C CA . ASN B 1 125 ? 8.297 19.672 23.375 1 97.56 125 ASN B CA 1
ATOM 3619 C C . ASN B 1 125 ? 7.426 18.734 22.531 1 97.56 125 ASN B C 1
ATOM 3621 O O . ASN B 1 125 ? 7.461 17.516 22.719 1 97.56 125 ASN B O 1
ATOM 3625 N N . VAL B 1 126 ? 6.633 19.344 21.672 1 98.62 126 VAL B N 1
ATOM 3626 C CA . VAL B 1 126 ? 5.754 18.609 20.75 1 98.62 126 VAL B CA 1
ATOM 3627 C C . VAL B 1 126 ? 6.102 18.969 19.312 1 98.62 126 VAL B C 1
ATOM 3629 O O . VAL B 1 126 ? 6.215 20.141 18.953 1 98.62 126 VAL B O 1
ATOM 3632 N N . VAL B 1 127 ? 6.316 17.969 18.5 1 98.88 127 VAL B N 1
ATOM 3633 C CA . VAL B 1 127 ? 6.547 18.125 17.062 1 98.88 127 VAL B CA 1
ATOM 3634 C C . VAL B 1 127 ? 5.398 17.484 16.281 1 98.88 127 VAL B C 1
ATOM 3636 O O . VAL B 1 127 ? 5.043 16.328 16.531 1 98.88 127 VAL B O 1
ATOM 3639 N N . LEU B 1 128 ? 4.738 18.25 15.406 1 98.94 128 LEU B N 1
ATOM 3640 C CA . LEU B 1 128 ? 3.809 17.672 14.445 1 98.94 128 LEU B CA 1
ATOM 3641 C C . LEU B 1 128 ? 4.523 17.297 13.148 1 98.94 128 LEU B C 1
ATOM 3643 O O . LEU B 1 128 ? 5.188 18.141 12.539 1 98.94 128 LEU B O 1
ATOM 3647 N N . MET B 1 129 ? 4.453 16.047 12.812 1 98.88 129 MET B N 1
ATOM 3648 C CA . MET B 1 129 ? 5.043 15.5 11.594 1 98.88 129 MET B CA 1
ATOM 3649 C C . MET B 1 129 ? 3.969 14.891 10.703 1 98.88 129 MET B C 1
ATOM 3651 O O . MET B 1 129 ? 3.068 14.203 11.18 1 98.88 129 MET B O 1
ATOM 3655 N N . GLY B 1 130 ? 4.027 15.195 9.438 1 98.75 130 GLY B N 1
ATOM 3656 C CA . GLY B 1 130 ? 3.02 14.594 8.578 1 98.75 130 GLY B CA 1
ATOM 3657 C C . GLY B 1 130 ? 3.373 14.664 7.102 1 98.75 130 GLY B C 1
ATOM 3658 O O . GLY B 1 130 ? 4.355 15.312 6.727 1 98.75 130 GLY B O 1
ATOM 3659 N N . LYS B 1 131 ? 2.656 13.953 6.297 1 98.56 131 LYS B N 1
ATOM 3660 C CA . LYS B 1 131 ? 2.814 13.883 4.848 1 98.56 131 LYS B CA 1
ATOM 3661 C C . LYS B 1 131 ? 1.529 14.289 4.137 1 98.56 131 LYS B C 1
ATOM 3663 O O . LYS B 1 131 ? 0.436 13.883 4.535 1 98.56 131 LYS B O 1
ATOM 3668 N N . SER B 1 132 ? 1.654 15.07 3.02 1 98.56 132 SER B N 1
ATOM 3669 C CA . SER B 1 132 ? 0.503 15.461 2.211 1 98.56 132 SER B CA 1
ATOM 3670 C C . SER B 1 132 ? -0.554 16.172 3.055 1 98.56 132 SER B C 1
ATOM 3672 O O . SER B 1 132 ? -0.27 17.188 3.693 1 98.56 132 SER B O 1
ATOM 3674 N N . SER B 1 133 ? -1.738 15.562 3.281 1 98.81 133 SER B N 1
ATOM 3675 C CA . SER B 1 133 ? -2.754 16.094 4.18 1 98.81 133 SER B CA 1
ATOM 3676 C C . SER B 1 133 ? -2.207 16.281 5.59 1 98.81 133 SER B C 1
ATOM 3678 O O . SER B 1 133 ? -2.551 17.234 6.281 1 98.81 133 SER B O 1
ATOM 3680 N N . GLY B 1 134 ? -1.371 15.32 5.965 1 98.88 134 GLY B N 1
ATOM 3681 C CA . GLY B 1 134 ? -0.765 15.414 7.285 1 98.88 134 GLY B CA 1
ATOM 3682 C C . GLY B 1 134 ? 0.237 16.547 7.402 1 98.88 134 GLY B C 1
ATOM 3683 O O . GLY B 1 134 ? 0.354 17.172 8.461 1 98.88 134 GLY B O 1
ATOM 3684 N N . GLY B 1 135 ? 0.981 16.766 6.316 1 98.94 135 GLY B N 1
ATOM 3685 C CA . GLY B 1 135 ? 1.849 17.922 6.285 1 98.94 135 GLY B CA 1
ATOM 3686 C C . GLY B 1 135 ? 1.088 19.234 6.352 1 98.94 135 GLY B C 1
ATOM 3687 O O . GLY B 1 135 ? 1.51 20.172 7.035 1 98.94 135 GLY B O 1
ATOM 3688 N N . TYR B 1 136 ? -0.043 19.312 5.641 1 98.94 136 TYR B N 1
ATOM 3689 C CA . TYR B 1 136 ? -0.951 20.453 5.734 1 98.94 136 TYR B CA 1
ATOM 3690 C C . TYR B 1 136 ? -1.391 20.688 7.176 1 98.94 136 TYR B C 1
ATOM 3692 O O . TYR B 1 136 ? -1.292 21.797 7.688 1 98.94 136 TYR B O 1
ATOM 3700 N N . GLY B 1 137 ? -1.852 19.594 7.797 1 98.88 137 GLY B N 1
ATOM 3701 C CA . GLY B 1 137 ? -2.291 19.688 9.18 1 98.88 137 GLY B CA 1
ATOM 3702 C C . GLY B 1 137 ? -1.202 20.172 10.117 1 98.88 137 GLY B C 1
ATOM 3703 O O . GLY B 1 137 ? -1.446 21.016 10.977 1 98.88 137 GLY B O 1
ATOM 3704 N N . ALA B 1 138 ? -0.013 19.609 9.93 1 98.88 138 ALA B N 1
ATOM 3705 C CA . ALA B 1 138 ? 1.115 20 10.773 1 98.88 138 ALA B CA 1
ATOM 3706 C C . ALA B 1 138 ? 1.401 21.484 10.641 1 98.88 138 ALA B C 1
ATOM 3708 O O . ALA B 1 138 ? 1.577 22.188 11.641 1 98.88 138 ALA B O 1
ATOM 3709 N N . MET B 1 139 ? 1.391 21.984 9.422 1 98.75 139 MET B N 1
ATOM 3710 C CA . MET B 1 139 ? 1.696 23.391 9.148 1 98.75 139 MET B CA 1
ATOM 3711 C C . MET B 1 139 ? 0.621 24.297 9.734 1 98.75 139 MET B C 1
ATOM 3713 O O . MET B 1 139 ? 0.93 25.266 10.438 1 98.75 139 MET B O 1
ATOM 3717 N N . VAL B 1 140 ? -0.616 24 9.477 1 98.69 140 VAL B N 1
ATOM 3718 C CA . VAL B 1 140 ? -1.731 24.844 9.875 1 98.69 140 VAL B CA 1
ATOM 3719 C C . VAL B 1 140 ? -1.846 24.875 11.398 1 98.69 140 VAL B C 1
ATOM 3721 O O . VAL B 1 140 ? -1.941 25.938 12.008 1 98.69 140 VAL B O 1
ATOM 3724 N N . LEU B 1 141 ? -1.81 23.703 12.023 1 98.62 141 LEU B N 1
ATOM 3725 C CA . LEU B 1 141 ? -1.898 23.641 13.477 1 98.62 141 LEU B CA 1
ATOM 3726 C C . LEU B 1 141 ? -0.691 24.328 14.125 1 98.62 141 LEU B C 1
ATOM 3728 O O . LEU B 1 141 ? -0.824 25 15.148 1 98.62 141 LEU B O 1
ATOM 3732 N N . GLY B 1 142 ? 0.513 24.125 13.523 1 97.81 142 GLY B N 1
ATOM 3733 C CA . GLY B 1 142 ? 1.697 24.797 14.039 1 97.81 142 GLY B CA 1
ATOM 3734 C C . GLY B 1 142 ? 1.6 26.312 13.984 1 97.81 142 GLY B C 1
ATOM 3735 O O . GLY B 1 142 ? 2.057 27 14.898 1 97.81 142 GLY B O 1
ATOM 3736 N N . MET B 1 143 ? 1.003 26.828 12.938 1 97.56 143 MET B N 1
ATOM 3737 C CA . MET B 1 143 ? 0.803 28.266 12.805 1 97.56 143 MET B CA 1
ATOM 3738 C C . MET B 1 143 ? -0.217 28.766 13.82 1 97.56 143 MET B C 1
ATOM 3740 O O . MET B 1 143 ? -0.045 29.844 14.398 1 97.56 143 MET B O 1
ATOM 3744 N N . LYS B 1 144 ? -1.176 28 14.094 1 97.31 144 LYS B N 1
ATOM 3745 C CA . LYS B 1 144 ? -2.293 28.438 14.93 1 97.31 144 LYS B CA 1
ATOM 3746 C C . LYS B 1 144 ? -1.95 28.328 16.406 1 97.31 144 LYS B C 1
ATOM 3748 O O . LYS B 1 144 ? -2.461 29.094 17.234 1 97.31 144 LYS B O 1
ATOM 3753 N N . TYR B 1 145 ? -1.08 27.328 16.766 1 97.5 145 TYR B N 1
ATOM 3754 C CA . TYR B 1 145 ? -0.867 27.047 18.188 1 97.5 145 TYR B CA 1
ATOM 3755 C C . TYR B 1 145 ? 0.62 27.031 18.516 1 97.5 145 TYR B C 1
ATOM 3757 O O . TYR B 1 145 ? 1.145 26.031 19.016 1 97.5 145 TYR B O 1
ATOM 3765 N N . PRO B 1 146 ? 1.237 28.156 18.406 1 94.38 146 PRO B N 1
ATOM 3766 C CA . PRO B 1 146 ? 2.686 28.234 18.609 1 94.38 146 PRO B CA 1
ATOM 3767 C C . PRO B 1 146 ? 3.1 27.953 20.062 1 94.38 146 PRO B C 1
ATOM 3769 O O . PRO B 1 146 ? 4.254 27.609 20.312 1 94.38 146 PRO B O 1
ATOM 3772 N N . ASN B 1 147 ? 2.162 28.078 20.969 1 95.5 147 ASN B N 1
ATOM 3773 C CA . ASN B 1 147 ? 2.484 27.844 22.375 1 95.5 147 ASN B CA 1
ATOM 3774 C C . ASN B 1 147 ? 2.393 26.375 22.734 1 95.5 147 ASN B C 1
ATOM 3776 O O . ASN B 1 147 ? 2.852 25.953 23.797 1 95.5 147 ASN B O 1
ATOM 3780 N N . ILE B 1 148 ? 1.859 25.594 21.828 1 97.31 148 ILE B N 1
ATOM 3781 C CA . ILE B 1 148 ? 1.678 24.156 22.078 1 97.31 148 ILE B CA 1
ATOM 3782 C C . ILE B 1 148 ? 2.672 23.359 21.234 1 97.31 148 ILE B C 1
ATOM 3784 O O . ILE B 1 148 ? 3.258 22.391 21.703 1 97.31 148 ILE B O 1
ATOM 3788 N N . ILE B 1 149 ? 2.9 23.812 20.031 1 98.31 149 ILE B N 1
ATOM 3789 C CA . ILE B 1 149 ? 3.736 23.109 19.078 1 98.31 149 ILE B CA 1
ATOM 3790 C C . ILE B 1 149 ? 5.133 23.719 19.047 1 98.31 149 ILE B C 1
ATOM 3792 O O . ILE B 1 149 ? 5.277 24.938 18.844 1 98.31 149 ILE B O 1
ATOM 3796 N N . SER B 1 150 ? 6.121 22.906 19.219 1 97.94 150 SER B N 1
ATOM 3797 C CA . SER B 1 150 ? 7.5 23.375 19.25 1 97.94 150 SER B CA 1
ATOM 3798 C C . SER B 1 150 ? 8.203 23.156 17.922 1 97.94 150 SER B C 1
ATOM 3800 O O . SER B 1 150 ? 9.242 23.766 17.656 1 97.94 150 SER B O 1
ATOM 3802 N N . GLY B 1 151 ? 7.707 22.297 17.094 1 98.62 151 GLY B N 1
ATOM 3803 C CA . GLY B 1 151 ? 8.32 21.984 15.812 1 98.62 151 GLY B CA 1
ATOM 3804 C C . GLY B 1 151 ? 7.336 21.438 14.805 1 98.62 151 GLY B C 1
ATOM 3805 O O . GLY B 1 151 ? 6.293 20.891 15.172 1 98.62 151 GLY B O 1
ATOM 3806 N N . ILE B 1 152 ? 7.695 21.609 13.539 1 98.88 152 ILE B N 1
ATOM 3807 C CA . ILE B 1 152 ? 6.883 21.141 12.422 1 98.88 152 ILE B CA 1
ATOM 3808 C C . ILE B 1 152 ? 7.766 20.391 11.422 1 98.88 152 ILE B C 1
ATOM 3810 O O . ILE B 1 152 ? 8.852 20.859 11.062 1 98.88 152 ILE B O 1
ATOM 3814 N N . VAL B 1 153 ? 7.363 19.234 11.086 1 98.94 153 VAL B N 1
ATOM 3815 C CA . VAL B 1 153 ? 7.926 18.484 9.961 1 98.94 153 VAL B CA 1
ATOM 3816 C C . VAL B 1 153 ? 6.855 18.281 8.891 1 98.94 153 VAL B C 1
ATOM 3818 O O . VAL B 1 153 ? 5.895 17.547 9.102 1 98.94 153 VAL B O 1
ATOM 3821 N N . ASN B 1 154 ? 7.039 18.922 7.809 1 98.94 154 ASN B N 1
ATOM 3822 C CA . ASN B 1 154 ? 6.078 18.938 6.707 1 98.94 154 ASN B CA 1
ATOM 3823 C C . ASN B 1 154 ? 6.625 18.234 5.473 1 98.94 154 ASN B C 1
ATOM 3825 O O . ASN B 1 154 ? 7.395 18.812 4.707 1 98.94 154 ASN B O 1
ATOM 3829 N N . HIS B 1 155 ? 6.215 16.984 5.27 1 98.88 155 HIS B N 1
ATOM 3830 C CA . HIS B 1 155 ? 6.574 16.25 4.066 1 98.88 155 HIS B CA 1
ATOM 3831 C C . HIS B 1 155 ? 5.512 16.406 2.984 1 98.88 155 HIS B C 1
ATOM 3833 O O . HIS B 1 155 ? 4.441 15.797 3.062 1 98.88 155 HIS B O 1
ATOM 3839 N N . SER B 1 156 ? 5.801 17.188 1.973 1 98.81 156 SER B N 1
ATOM 3840 C CA . SER B 1 156 ? 4.918 17.375 0.825 1 98.81 156 SER B CA 1
ATOM 3841 C C . SER B 1 156 ? 3.52 17.797 1.264 1 98.81 156 SER B C 1
ATOM 3843 O O . SER B 1 156 ? 2.523 17.25 0.794 1 98.81 156 SER B O 1
ATOM 3845 N N . GLY B 1 157 ? 3.414 18.719 2.193 1 98.88 157 GLY B N 1
ATOM 3846 C CA . GLY B 1 157 ? 2.121 19.172 2.686 1 98.88 157 GLY B CA 1
ATOM 3847 C C . GLY B 1 157 ? 1.334 19.953 1.656 1 98.88 157 GLY B C 1
ATOM 3848 O O . GLY B 1 157 ? 1.908 20.734 0.889 1 98.88 157 GLY B O 1
ATOM 3849 N N . ASP B 1 158 ? 0.044 19.781 1.609 1 98.81 158 ASP B N 1
ATOM 3850 C CA . ASP B 1 158 ? -0.824 20.484 0.662 1 98.81 158 ASP B CA 1
ATOM 3851 C C . ASP B 1 158 ? -0.647 22 0.763 1 98.81 158 ASP B C 1
ATOM 3853 O O . ASP B 1 158 ? -0.741 22.562 1.852 1 98.81 158 ASP B O 1
ATOM 3857 N N . ALA B 1 159 ? -0.418 22.656 -0.31 1 98.75 159 ALA B N 1
ATOM 3858 C CA . ALA B 1 159 ? -0.245 24.109 -0.414 1 98.75 159 ALA B CA 1
ATOM 3859 C C . ALA B 1 159 ? -0.499 24.578 -1.84 1 98.75 159 ALA B C 1
ATOM 3861 O O . ALA B 1 159 ? -0.169 23.891 -2.805 1 98.75 159 ALA B O 1
ATOM 3862 N N . TYR B 1 160 ? -1.076 25.75 -1.905 1 98.75 160 TYR B N 1
ATOM 3863 C CA . TYR B 1 160 ? -1.454 26.359 -3.178 1 98.75 160 TYR B CA 1
ATOM 3864 C C . TYR B 1 160 ? -2.525 25.531 -3.877 1 98.75 160 TYR B C 1
ATOM 3866 O O . TYR B 1 160 ? -2.285 24.969 -4.949 1 98.75 160 TYR B O 1
ATOM 3874 N N . PHE B 1 161 ? -3.693 25.656 -3.439 1 98.81 161 PHE B N 1
ATOM 3875 C CA . PHE B 1 161 ? -4.812 24.75 -3.678 1 98.81 161 PHE B CA 1
ATOM 3876 C C . PHE B 1 161 ? -5.227 24.766 -5.145 1 98.81 161 PHE B C 1
ATOM 3878 O O . PHE B 1 161 ? -5.746 23.781 -5.664 1 98.81 161 PHE B O 1
ATOM 3885 N N . GLU B 1 162 ? -4.969 25.859 -5.895 1 98.62 162 GLU B N 1
ATOM 3886 C CA . GLU B 1 162 ? -5.348 25.953 -7.301 1 98.62 162 GLU B CA 1
ATOM 3887 C C . GLU B 1 162 ? -4.738 24.812 -8.109 1 98.62 162 GLU B C 1
ATOM 3889 O O . GLU B 1 162 ? -5.438 24.156 -8.883 1 98.62 162 GLU B O 1
ATOM 3894 N N . TYR B 1 163 ? -3.482 24.578 -7.855 1 98.25 163 TYR B N 1
ATOM 3895 C CA . TYR B 1 163 ? -2.764 23.609 -8.672 1 98.25 163 TYR B CA 1
ATOM 3896 C C . TYR B 1 163 ? -3.098 22.188 -8.25 1 98.25 163 TYR B C 1
ATOM 3898 O O . TYR B 1 163 ? -3.016 21.25 -9.055 1 98.25 163 TYR B O 1
ATOM 3906 N N . ILE B 1 164 ? -3.51 22.016 -7.047 1 98.25 164 ILE B N 1
ATOM 3907 C CA . ILE B 1 164 ? -3.82 20.688 -6.523 1 98.25 164 ILE B CA 1
ATOM 3908 C C . ILE B 1 164 ? -5.223 20.281 -6.969 1 98.25 164 ILE B C 1
ATOM 3910 O O . ILE B 1 164 ? -5.41 19.188 -7.508 1 98.25 164 ILE B O 1
ATOM 3914 N N . TYR B 1 165 ? -6.191 21.188 -6.809 1 98.44 165 TYR B N 1
ATOM 3915 C CA . TYR B 1 165 ? -7.57 20.703 -6.75 1 98.44 165 TYR B CA 1
ATOM 3916 C C . TYR B 1 165 ? -8.336 21.094 -8.008 1 98.44 165 TYR B C 1
ATOM 3918 O O . TYR B 1 165 ? -9.211 20.344 -8.461 1 98.44 165 TYR B O 1
ATOM 3926 N N . ILE B 1 166 ? -8.031 22.266 -8.617 1 98.31 166 ILE B N 1
ATOM 3927 C CA . ILE B 1 166 ? -8.82 22.719 -9.75 1 98.31 166 ILE B CA 1
ATOM 3928 C C . ILE B 1 166 ? -8.758 21.688 -10.875 1 98.31 166 ILE B C 1
ATOM 3930 O O . ILE B 1 166 ? -9.781 21.344 -11.477 1 98.31 166 ILE B O 1
ATOM 3934 N N . PRO B 1 167 ? -7.574 21.109 -11.18 1 97.38 167 PRO B N 1
ATOM 3935 C CA . PRO B 1 167 ? -7.52 20.094 -12.242 1 97.38 167 PRO B CA 1
ATOM 3936 C C . PRO B 1 167 ? -8.398 18.875 -11.945 1 97.38 167 PRO B C 1
ATOM 3938 O O . PRO B 1 167 ? -8.719 18.109 -12.859 1 97.38 167 PRO B O 1
ATOM 3941 N N . MET B 1 168 ? -8.805 18.672 -10.727 1 97.12 168 MET B N 1
ATOM 3942 C CA . MET B 1 168 ? -9.609 17.516 -10.336 1 97.12 168 MET B CA 1
ATOM 3943 C C . MET B 1 168 ? -11.086 17.766 -10.609 1 97.12 168 MET B C 1
ATOM 3945 O O . MET B 1 168 ? -11.875 16.828 -10.719 1 97.12 168 MET B O 1
ATOM 3949 N N . PHE B 1 169 ? -11.477 19.031 -10.688 1 98 169 PHE B N 1
ATOM 3950 C CA . PHE B 1 169 ? -12.891 19.391 -10.742 1 98 169 PHE B CA 1
ATOM 3951 C C . PHE B 1 169 ? -13.578 18.719 -11.922 1 98 169 PHE B C 1
ATOM 3953 O O . PHE B 1 169 ? -14.562 18 -11.742 1 98 169 PHE B O 1
ATOM 3960 N N . PRO B 1 170 ? -13.047 18.875 -13.172 1 96.81 170 PRO B N 1
ATOM 3961 C CA . PRO B 1 170 ? -13.758 18.266 -14.297 1 96.81 170 PRO B CA 1
ATOM 3962 C C . PRO B 1 170 ? -13.781 16.734 -14.211 1 96.81 170 PRO B C 1
ATOM 3964 O O . PRO B 1 170 ? -14.727 16.109 -14.703 1 96.81 170 PRO B O 1
ATOM 3967 N N . LYS B 1 171 ? -12.812 16.141 -13.57 1 95.56 171 LYS B N 1
ATOM 3968 C CA . LYS B 1 171 ? -12.703 14.688 -13.484 1 95.56 171 LYS B CA 1
ATOM 3969 C C . LYS B 1 171 ? -13.797 14.102 -12.602 1 95.56 171 LYS B C 1
ATOM 3971 O O . LYS B 1 171 ? -14.32 13.023 -12.883 1 95.56 171 LYS B O 1
ATOM 3976 N N . VAL B 1 172 ? -14.133 14.812 -11.539 1 97.5 172 VAL B N 1
ATOM 3977 C CA . VAL B 1 172 ? -15.023 14.227 -10.547 1 97.5 172 VAL B CA 1
ATOM 3978 C C . VAL B 1 172 ? -16.453 14.68 -10.812 1 97.5 172 VAL B C 1
ATOM 3980 O O . VAL B 1 172 ? -17.406 14.086 -10.297 1 97.5 172 VAL B O 1
ATOM 3983 N N . LEU B 1 173 ? -16.578 15.734 -11.602 1 96.69 173 LEU B N 1
ATOM 3984 C CA . LEU B 1 173 ? -17.891 16.328 -11.891 1 96.69 173 LEU B CA 1
ATOM 3985 C C . LEU B 1 173 ? -18.844 15.281 -12.461 1 96.69 173 LEU B C 1
ATOM 3987 O O . LEU B 1 173 ? -19.984 15.18 -12.023 1 96.69 173 LEU B O 1
ATOM 3991 N N . LYS B 1 174 ? -18.375 14.508 -13.414 1 94.19 174 LYS B N 1
ATOM 3992 C CA . LYS B 1 174 ? -19.219 13.531 -14.109 1 94.19 174 LYS B CA 1
ATOM 3993 C C . LYS B 1 174 ? -19.719 12.461 -13.141 1 94.19 174 LYS B C 1
ATOM 3995 O O . LYS B 1 174 ? -20.781 11.883 -13.352 1 94.19 174 LYS B O 1
ATOM 4000 N N . HIS B 1 175 ? -18.984 12.203 -12.078 1 96.12 175 HIS B N 1
ATOM 4001 C CA . HIS B 1 175 ? -19.359 11.188 -11.102 1 96.12 175 HIS B CA 1
ATOM 4002 C C . HIS B 1 175 ? -20.344 11.742 -10.07 1 96.12 175 HIS B C 1
ATOM 4004 O O . HIS B 1 175 ? -21.234 11.031 -9.617 1 96.12 175 HIS B O 1
ATOM 4010 N N . LEU B 1 176 ? -20.188 13.016 -9.758 1 97.62 176 LEU B N 1
ATOM 4011 C CA . LEU B 1 176 ? -20.984 13.633 -8.711 1 97.62 176 LEU B CA 1
ATOM 4012 C C . LEU B 1 176 ? -22.359 14.031 -9.242 1 97.62 176 LEU B C 1
ATOM 4014 O O . LEU B 1 176 ? -23.344 14.031 -8.5 1 97.62 176 LEU B O 1
ATOM 4018 N N . ARG B 1 177 ? -22.469 14.289 -10.547 1 94.56 177 ARG B N 1
ATOM 4019 C CA . ARG B 1 177 ? -23.703 14.766 -11.156 1 94.56 177 ARG B CA 1
ATOM 4020 C C . ARG B 1 177 ? -24.797 13.695 -11.078 1 94.56 177 ARG B C 1
ATOM 4022 O O . ARG B 1 177 ? -25.984 14 -11.195 1 94.56 177 ARG B O 1
ATOM 4029 N N . LYS B 1 178 ? -24.422 12.516 -10.875 1 94.44 178 LYS B N 1
ATOM 4030 C CA . LYS B 1 178 ? -25.359 11.398 -10.859 1 94.44 178 LYS B CA 1
ATOM 4031 C C . LYS B 1 178 ? -26.078 11.289 -9.516 1 94.44 178 LYS B C 1
ATOM 4033 O O . LYS B 1 178 ? -26.969 10.461 -9.344 1 94.44 178 LYS B O 1
ATOM 4038 N N . PHE B 1 179 ? -25.703 12.117 -8.586 1 96.19 179 PHE B N 1
ATOM 4039 C CA . PHE B 1 179 ? -26.25 12.039 -7.234 1 96.19 179 PHE B CA 1
ATOM 4040 C C . PHE B 1 179 ? -26.844 13.375 -6.812 1 96.19 179 PHE B C 1
ATOM 4042 O O . PHE B 1 179 ? -26.469 14.422 -7.332 1 96.19 179 PHE B O 1
ATOM 4049 N N . SER B 1 180 ? -27.719 13.406 -5.844 1 93.81 180 SER B N 1
ATOM 4050 C CA . SER B 1 180 ? -28.453 14.602 -5.418 1 93.81 180 SER B CA 1
ATOM 4051 C C . SER B 1 180 ? -27.578 15.492 -4.535 1 93.81 180 SER B C 1
ATOM 4053 O O . SER B 1 180 ? -27.812 16.703 -4.434 1 93.81 180 SER B O 1
ATOM 4055 N N . SER B 1 181 ? -26.609 14.836 -3.875 1 95.12 181 SER B N 1
ATOM 4056 C CA . SER B 1 181 ? -25.719 15.562 -2.973 1 95.12 181 SER B CA 1
ATOM 4057 C C . SER B 1 181 ? -24.422 14.812 -2.756 1 95.12 181 SER B C 1
ATOM 4059 O O . SER B 1 181 ? -24.344 13.609 -3.004 1 95.12 181 SER B O 1
ATOM 4061 N N . PRO B 1 182 ? -23.391 15.547 -2.338 1 96.81 182 PRO B N 1
ATOM 4062 C CA . PRO B 1 182 ? -22.141 14.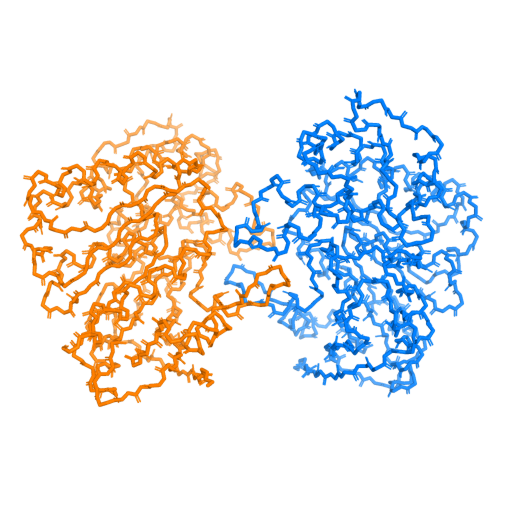852 -1.965 1 96.81 182 PRO B CA 1
ATOM 4063 C C . PRO B 1 182 ? -22.375 13.797 -0.883 1 96.81 182 PRO B C 1
ATOM 4065 O O . PRO B 1 182 ? -21.719 12.75 -0.899 1 96.81 182 PRO B O 1
ATOM 4068 N N . LYS B 1 183 ? -23.281 14 0.023 1 96.25 183 LYS B N 1
ATOM 4069 C CA . LYS B 1 183 ? -23.562 13.047 1.093 1 96.25 183 LYS B CA 1
ATOM 4070 C C . LYS B 1 183 ? -24.172 11.758 0.536 1 96.25 183 LYS B C 1
ATOM 4072 O O . LYS B 1 183 ? -23.844 10.664 1.003 1 96.25 183 LYS B O 1
ATOM 4077 N N . GLU B 1 184 ? -25.031 11.914 -0.431 1 97.06 184 GLU B N 1
ATOM 4078 C CA . GLU B 1 184 ? -25.594 10.727 -1.078 1 97.06 184 GLU B CA 1
ATOM 4079 C C . GLU B 1 184 ? -24.5 9.93 -1.798 1 97.06 184 GLU B C 1
ATOM 4081 O O . GLU B 1 184 ? -24.484 8.703 -1.74 1 97.06 184 GLU B O 1
ATOM 4086 N N . TRP B 1 185 ? -23.672 10.68 -2.488 1 97.94 185 TRP B N 1
ATOM 4087 C CA . TRP B 1 185 ? -22.562 10.016 -3.158 1 97.94 185 TRP B CA 1
ATOM 4088 C C . TRP B 1 185 ? -21.688 9.273 -2.152 1 97.94 185 TRP B C 1
ATOM 4090 O O . TRP B 1 185 ? -21.25 8.148 -2.412 1 97.94 185 TRP B O 1
ATOM 4100 N N . LEU B 1 186 ? -21.422 9.914 -1.039 1 98 186 LEU B N 1
ATOM 4101 C CA . LEU B 1 186 ? -20.609 9.305 0.011 1 98 186 LEU B CA 1
ATOM 4102 C C . LEU B 1 186 ? -21.219 7.996 0.491 1 98 186 LEU B C 1
ATOM 4104 O O . LEU B 1 186 ? -20.516 7.008 0.692 1 98 186 LEU B O 1
ATOM 4108 N N . LYS B 1 187 ? -22.5 7.965 0.697 1 97.06 187 LYS B N 1
ATOM 4109 C CA . LYS B 1 187 ? -23.203 6.738 1.065 1 97.06 187 LYS B CA 1
ATOM 4110 C C . LYS B 1 187 ? -23 5.652 0.014 1 97.06 187 LYS B C 1
ATOM 4112 O O . LYS B 1 187 ? -22.719 4.5 0.352 1 97.06 187 LYS B O 1
ATOM 4117 N N . HIS B 1 188 ? -23.156 6.055 -1.24 1 97.31 188 HIS B N 1
ATOM 4118 C CA . HIS B 1 188 ? -22.953 5.141 -2.357 1 97.31 188 HIS B CA 1
ATOM 4119 C C . HIS B 1 188 ? -21.531 4.586 -2.354 1 97.31 188 HIS B C 1
ATOM 4121 O O . HIS B 1 188 ? -21.328 3.389 -2.572 1 97.31 188 HIS B O 1
ATOM 4127 N N . PHE B 1 189 ? -20.562 5.438 -2.141 1 98.06 189 PHE B N 1
ATOM 4128 C CA . PHE B 1 189 ? -19.156 5.047 -2.1 1 98.06 189 PHE B CA 1
ATOM 4129 C C . PHE B 1 189 ? -18.938 3.916 -1.102 1 98.06 189 PHE B C 1
ATOM 4131 O O . PHE B 1 189 ? -18.312 2.908 -1.425 1 98.06 189 PHE B O 1
ATOM 4138 N N . TRP B 1 190 ? -19.469 4.02 0.115 1 97.25 190 TRP B N 1
ATOM 4139 C CA . TRP B 1 190 ? -19.188 3.076 1.191 1 97.25 190 TRP B CA 1
ATOM 4140 C C . TRP B 1 190 ? -19.953 1.773 0.987 1 97.25 190 TRP B C 1
ATOM 4142 O O . TRP B 1 190 ? -19.672 0.771 1.648 1 97.25 190 TRP B O 1
ATOM 4152 N N . GLU B 1 191 ? -20.859 1.734 0.042 1 96.31 191 GLU B N 1
ATOM 4153 C CA . GLU B 1 191 ? -21.609 0.521 -0.294 1 96.31 191 GLU B CA 1
ATOM 4154 C C . GLU B 1 191 ? -20.875 -0.295 -1.354 1 96.31 191 GLU B C 1
ATOM 4156 O O . GLU B 1 191 ? -21.203 -1.461 -1.585 1 96.31 191 GLU B O 1
ATOM 4161 N N . ARG B 1 192 ? -19.875 0.295 -1.889 1 95.06 192 ARG B N 1
ATOM 4162 C CA . ARG B 1 192 ? -19.172 -0.368 -2.984 1 95.06 192 ARG B CA 1
ATOM 4163 C C . ARG B 1 192 ? -18.125 -1.344 -2.457 1 95.06 192 ARG B C 1
ATOM 4165 O O . ARG B 1 192 ? -17.5 -1.089 -1.432 1 95.06 192 ARG B O 1
ATOM 4172 N N . SER B 1 193 ? -17.844 -2.412 -3.273 1 92.12 193 SER B N 1
ATOM 4173 C CA . SER B 1 193 ? -16.781 -3.361 -2.945 1 92.12 193 SER B CA 1
ATOM 4174 C C . SER B 1 193 ? -15.461 -2.957 -3.59 1 92.12 193 SER B C 1
ATOM 4176 O O . SER B 1 193 ? -14.391 -3.326 -3.104 1 92.12 193 SER B O 1
ATOM 4178 N N . ASP B 1 194 ? -15.516 -2.18 -4.715 1 94.44 194 ASP B N 1
ATOM 4179 C CA . ASP B 1 194 ? -14.32 -1.778 -5.453 1 94.44 194 ASP B CA 1
ATOM 4180 C C . ASP B 1 194 ? -13.938 -0.335 -5.133 1 94.44 194 ASP B C 1
ATOM 4182 O O . ASP B 1 194 ? -13.594 0.434 -6.031 1 94.44 194 ASP B O 1
ATOM 4186 N N . ARG B 1 195 ? -13.984 0.056 -3.877 1 94.62 195 ARG B N 1
ATOM 4187 C CA . ARG B 1 195 ? -13.859 1.428 -3.396 1 94.62 195 ARG B CA 1
ATOM 4188 C C . ARG B 1 195 ? -12.5 2.014 -3.77 1 94.62 195 ARG B C 1
ATOM 4190 O O . ARG B 1 195 ? -12.328 3.234 -3.805 1 94.62 195 ARG B O 1
ATOM 4197 N N . LYS B 1 196 ? -11.555 1.178 -4.039 1 95.62 196 LYS B N 1
ATOM 4198 C CA . LYS B 1 196 ? -10.203 1.697 -4.254 1 95.62 196 LYS B CA 1
ATOM 4199 C C . LYS B 1 196 ? -9.969 2.008 -5.727 1 95.62 196 LYS B C 1
ATOM 4201 O O . LYS B 1 196 ? -8.836 2.275 -6.133 1 95.62 196 LYS B O 1
ATOM 4206 N N . ARG B 1 197 ? -10.984 1.95 -6.516 1 94.31 197 ARG B N 1
ATOM 4207 C CA . ARG B 1 197 ? -10.891 2.402 -7.898 1 94.31 197 ARG B CA 1
ATOM 4208 C C . ARG B 1 197 ? -10.508 3.879 -7.969 1 94.31 197 ARG B C 1
ATOM 4210 O O . ARG B 1 197 ? -11 4.688 -7.18 1 94.31 197 ARG B O 1
ATOM 4217 N N . LYS B 1 198 ? -9.75 4.273 -8.938 1 93.25 198 LYS B N 1
ATOM 4218 C CA . LYS B 1 198 ? -9.148 5.602 -9.016 1 93.25 198 LYS B CA 1
ATOM 4219 C C . LYS B 1 198 ? -10.211 6.688 -9.07 1 93.25 198 LYS B C 1
ATOM 4221 O O . LYS B 1 198 ? -10.109 7.703 -8.375 1 93.25 198 LYS B O 1
ATOM 4226 N N . ASP B 1 199 ? -11.203 6.543 -9.922 1 94.44 199 ASP B N 1
ATOM 4227 C CA . ASP B 1 199 ? -12.227 7.578 -10.062 1 94.44 199 ASP B CA 1
ATOM 4228 C C . ASP B 1 199 ? -13.008 7.762 -8.766 1 94.44 199 ASP B C 1
ATOM 4230 O O . ASP B 1 199 ? -13.398 8.883 -8.422 1 94.44 199 ASP B O 1
ATOM 4234 N N . LEU B 1 200 ? -13.234 6.672 -8.047 1 96.62 200 LEU B N 1
ATOM 4235 C CA . LEU B 1 200 ? -13.922 6.754 -6.766 1 96.62 200 LEU B CA 1
ATOM 4236 C C . LEU B 1 200 ? -13.07 7.484 -5.734 1 96.62 200 LEU B C 1
ATOM 4238 O O . LEU B 1 200 ? -13.57 8.344 -5.008 1 96.62 200 LEU B O 1
ATOM 4242 N N . LEU B 1 201 ? -11.797 7.18 -5.715 1 97.62 201 LEU B N 1
ATOM 4243 C CA . LEU B 1 201 ? -10.906 7.793 -4.734 1 97.62 201 LEU B CA 1
ATOM 4244 C C . LEU B 1 201 ? -10.703 9.273 -5.035 1 97.62 201 LEU B C 1
ATOM 4246 O O . LEU B 1 201 ? -10.625 10.094 -4.117 1 97.62 201 LEU B O 1
ATOM 4250 N N . ASP B 1 202 ? -10.617 9.633 -6.344 1 97.38 202 ASP B N 1
ATOM 4251 C CA . ASP B 1 202 ? -10.531 11.047 -6.715 1 97.38 202 ASP B CA 1
ATOM 4252 C C . ASP B 1 202 ? -11.773 11.805 -6.262 1 97.38 202 ASP B C 1
ATOM 4254 O O . ASP B 1 202 ? -11.664 12.914 -5.727 1 97.38 202 ASP B O 1
ATOM 4258 N N . THR B 1 203 ? -12.891 11.211 -6.504 1 98.31 203 THR B N 1
ATOM 4259 C CA . THR B 1 203 ? -14.148 11.852 -6.121 1 98.31 203 THR B CA 1
ATOM 4260 C C . THR B 1 203 ? -14.25 11.969 -4.605 1 98.31 203 THR B C 1
ATOM 4262 O O . THR B 1 203 ? -14.641 13.016 -4.086 1 98.31 203 THR B O 1
ATOM 4265 N N . LEU B 1 204 ? -13.844 10.906 -3.918 1 98.62 204 LEU B N 1
ATOM 4266 C CA . LEU B 1 204 ? -13.836 10.93 -2.461 1 98.62 204 LEU B CA 1
ATOM 4267 C C . LEU B 1 204 ? -12.961 12.062 -1.94 1 98.62 204 LEU B C 1
ATOM 4269 O O . LEU B 1 204 ? -13.336 12.766 -0.997 1 98.62 204 LEU B O 1
ATOM 4273 N N . THR B 1 205 ? -11.844 12.242 -2.51 1 98.5 205 THR B N 1
ATOM 4274 C CA . THR B 1 205 ? -10.898 13.281 -2.107 1 98.5 205 THR B CA 1
ATOM 4275 C C . THR B 1 205 ? -11.539 14.664 -2.197 1 98.5 205 THR B C 1
ATOM 4277 O O . THR B 1 205 ? -11.5 15.438 -1.24 1 98.5 205 THR B O 1
ATOM 4280 N N . LEU B 1 206 ? -12.219 14.93 -3.311 1 98.44 206 LEU B N 1
ATOM 4281 C CA . LEU B 1 206 ? -12.805 16.25 -3.498 1 98.44 206 LEU B CA 1
ATOM 4282 C C . LEU B 1 206 ? -13.969 16.469 -2.543 1 98.44 206 LEU B C 1
ATOM 4284 O O . LEU B 1 206 ? -14.141 17.562 -2.006 1 98.44 206 LEU B O 1
ATOM 4288 N N . VAL B 1 207 ? -14.75 15.469 -2.377 1 98.62 207 VAL B N 1
ATOM 4289 C CA . VAL B 1 207 ? -15.852 15.555 -1.424 1 98.62 207 VAL B CA 1
ATOM 4290 C C . VAL B 1 207 ? -15.297 15.82 -0.024 1 98.62 207 VAL B C 1
ATOM 4292 O O . VAL B 1 207 ? -15.82 16.656 0.705 1 98.62 207 VAL B O 1
ATOM 4295 N N . ALA B 1 208 ? -14.234 15.125 0.292 1 98.81 208 ALA B N 1
ATOM 4296 C CA . ALA B 1 208 ? -13.617 15.273 1.606 1 98.81 208 ALA B CA 1
ATOM 4297 C C . ALA B 1 208 ? -13.055 16.688 1.796 1 98.81 208 ALA B C 1
ATOM 4299 O O . ALA B 1 208 ? -13.258 17.297 2.84 1 98.81 208 ALA B O 1
ATOM 4300 N N . MET B 1 209 ? -12.328 17.125 0.781 1 98.81 209 MET B N 1
ATOM 4301 C CA . MET B 1 209 ? -11.797 18.484 0.874 1 98.81 209 MET B CA 1
ATOM 4302 C C . MET B 1 209 ? -12.914 19.5 1.06 1 98.81 209 MET B C 1
ATOM 4304 O O . MET B 1 209 ? -12.781 20.438 1.842 1 98.81 209 MET B O 1
ATOM 4308 N N . SER B 1 210 ? -13.977 19.297 0.352 1 98.81 210 SER B N 1
ATOM 4309 C CA . SER B 1 210 ? -15.125 20.188 0.5 1 98.81 210 SER B CA 1
ATOM 4310 C C . SER B 1 210 ? -15.719 20.094 1.904 1 98.81 210 SER B C 1
ATOM 4312 O O . SER B 1 210 ? -16.125 21.109 2.475 1 98.81 210 SER B O 1
ATOM 4314 N N . ALA B 1 211 ? -15.719 18.938 2.451 1 98.81 211 ALA B N 1
ATOM 4315 C CA . ALA B 1 211 ? -16.25 18.75 3.799 1 98.81 211 ALA B CA 1
ATOM 4316 C C . ALA B 1 211 ? -15.406 19.484 4.828 1 98.81 211 ALA B C 1
ATOM 4318 O O . ALA B 1 211 ? -15.93 19.953 5.844 1 98.81 211 ALA B O 1
ATOM 4319 N N . PHE B 1 212 ? -14.148 19.625 4.559 1 98.81 212 PHE B N 1
ATOM 4320 C CA . PHE B 1 212 ? -13.25 20.297 5.492 1 98.81 212 PHE B CA 1
ATOM 4321 C C . PHE B 1 212 ? -13.156 21.781 5.188 1 98.81 212 PHE B C 1
ATOM 4323 O O . PHE B 1 212 ? -13.078 22.609 6.102 1 98.81 212 PHE B O 1
ATOM 4330 N N . TYR B 1 213 ? -13.219 22.188 3.914 1 98.81 213 TYR B N 1
ATOM 4331 C CA . TYR B 1 213 ? -12.836 23.547 3.547 1 98.81 213 TYR B CA 1
ATOM 4332 C C . TYR B 1 213 ? -14.062 24.406 3.295 1 98.81 213 TYR B C 1
ATOM 4334 O O . TYR B 1 213 ? -13.992 25.641 3.377 1 98.81 213 TYR B O 1
ATOM 4342 N N . SER B 1 214 ? -15.188 23.766 2.969 1 98.69 214 SER B N 1
ATOM 4343 C CA . SER B 1 214 ? -16.391 24.547 2.725 1 98.69 214 SER B CA 1
ATOM 4344 C C . SER B 1 214 ? -17.625 23.891 3.344 1 98.69 214 SER B C 1
ATOM 4346 O O . SER B 1 214 ? -18.641 23.703 2.67 1 98.69 214 SER B O 1
ATOM 4348 N N . PRO B 1 215 ? -17.516 23.594 4.617 1 98.25 215 PRO B N 1
ATOM 4349 C CA . PRO B 1 215 ? -18.719 23.109 5.297 1 98.25 215 PRO B CA 1
ATOM 4350 C C . PRO B 1 215 ? -19.75 24.203 5.527 1 98.25 215 PRO B C 1
ATOM 4352 O O . PRO B 1 215 ? -19.391 25.359 5.742 1 98.25 215 PRO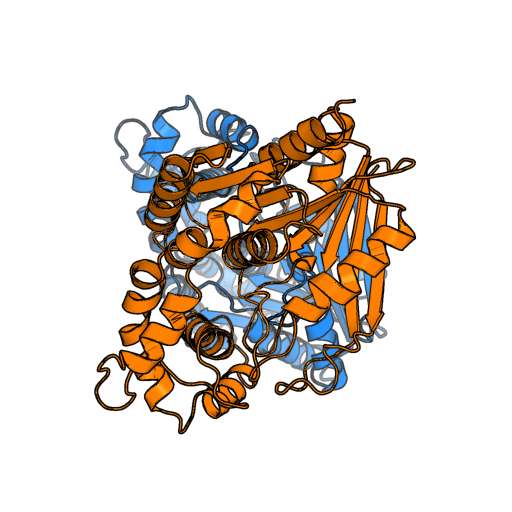 B O 1
ATOM 4355 N N . GLN B 1 216 ? -20.938 23.953 5.414 1 96.88 216 GLN B N 1
ATOM 4356 C CA . GLN B 1 216 ? -22.078 24.766 5.828 1 96.88 216 GLN B CA 1
ATOM 4357 C C . GLN B 1 216 ? -23.031 23.984 6.719 1 96.88 216 GLN B C 1
ATOM 4359 O O . GLN B 1 216 ? -23.844 23.188 6.227 1 96.88 216 GLN B O 1
ATOM 4364 N N . ASP B 1 217 ? -22.953 24.25 8.039 1 95.31 217 ASP B N 1
ATOM 4365 C CA . ASP B 1 217 ? -23.547 23.344 9.016 1 95.31 217 ASP B CA 1
ATOM 4366 C C . ASP B 1 217 ? -23 21.922 8.852 1 95.31 217 ASP B C 1
ATOM 4368 O O . ASP B 1 217 ? -21.797 21.703 8.914 1 95.31 217 ASP B O 1
ATOM 4372 N N . THR B 1 218 ? -23.906 21 8.445 1 95.94 218 THR B N 1
ATOM 4373 C CA . THR B 1 218 ? -23.406 19.641 8.25 1 95.94 218 THR B CA 1
ATOM 4374 C C . THR B 1 218 ? -23.312 19.297 6.766 1 95.94 218 THR B C 1
ATOM 4376 O O . THR B 1 218 ? -22.922 18.203 6.395 1 95.94 218 THR B O 1
ATOM 4379 N N . ASP B 1 219 ? -23.609 20.328 5.945 1 96.69 219 ASP B N 1
ATOM 4380 C CA . ASP B 1 219 ? -23.578 20.109 4.504 1 96.69 219 ASP B CA 1
ATOM 4381 C C . ASP B 1 219 ? -22.172 20.312 3.945 1 96.69 219 ASP B C 1
ATOM 4383 O O . ASP B 1 219 ? -21.312 20.922 4.598 1 96.69 219 ASP B O 1
ATOM 4387 N N . ILE B 1 220 ? -21.953 19.719 2.793 1 98.12 220 ILE B N 1
ATOM 4388 C CA . ILE B 1 220 ? -20.703 19.812 2.059 1 98.12 220 ILE B CA 1
ATOM 4389 C C . ILE B 1 220 ? -20.906 20.609 0.774 1 98.12 220 ILE B C 1
ATOM 4391 O O . ILE B 1 220 ? -21.609 20.156 -0.136 1 98.12 220 ILE B O 1
ATOM 4395 N N . LEU B 1 221 ? -20.328 21.766 0.707 1 98.25 221 LEU B N 1
ATOM 4396 C CA . LEU B 1 221 ? -20.5 22.609 -0.471 1 98.25 221 LEU B CA 1
ATOM 4397 C C . LEU B 1 221 ? -19.344 22.406 -1.455 1 98.25 221 LEU B C 1
ATOM 4399 O O . LEU B 1 221 ? -18.172 22.609 -1.104 1 98.25 221 LEU B O 1
ATOM 4403 N N . LEU B 1 222 ? -19.719 22.062 -2.67 1 98.44 222 LEU B N 1
ATOM 4404 C CA . LEU B 1 222 ? -18.719 21.906 -3.729 1 98.44 222 LEU B CA 1
ATOM 4405 C C . LEU B 1 222 ? -18.312 23.25 -4.312 1 98.44 222 LEU B C 1
ATOM 4407 O O . LEU B 1 222 ? -19.141 24.156 -4.422 1 98.44 222 LEU B O 1
ATOM 4411 N N . PRO B 1 223 ? -17.125 23.359 -4.727 1 98.5 223 PRO B N 1
ATOM 4412 C CA . PRO B 1 223 ? -16.641 24.656 -5.23 1 98.5 223 PRO B CA 1
ATOM 4413 C C . PRO B 1 223 ? -16.969 24.859 -6.707 1 98.5 223 PRO B C 1
ATOM 4415 O O . PRO B 1 223 ? -16.391 25.734 -7.355 1 98.5 223 PRO B O 1
ATOM 4418 N N . PHE B 1 224 ? -17.828 24.062 -7.266 1 97.94 224 PHE B N 1
ATOM 4419 C CA . PHE B 1 224 ? -18.297 24.203 -8.641 1 97.94 224 PHE B CA 1
ATOM 4420 C C . PHE B 1 224 ? -19.75 23.781 -8.758 1 97.94 224 PHE B C 1
ATOM 4422 O O . PHE B 1 224 ? -20.281 23.062 -7.91 1 97.94 224 PHE B O 1
ATOM 4429 N N . GLU B 1 225 ? -20.391 24.234 -9.797 1 96.25 225 GLU B N 1
ATOM 4430 C CA . GLU B 1 225 ? -21.781 23.875 -10.086 1 96.25 225 GLU B CA 1
ATOM 4431 C C . GLU B 1 225 ? -21.875 22.531 -10.781 1 96.25 225 GLU B C 1
ATOM 4433 O O . GLU B 1 225 ? -21.188 22.281 -11.773 1 96.25 225 GLU B O 1
ATOM 4438 N N . LEU B 1 226 ? -22.734 21.703 -10.273 1 95.44 226 LEU B N 1
ATOM 4439 C CA . LEU B 1 226 ? -22.812 20.328 -10.766 1 95.44 226 LEU B CA 1
ATOM 4440 C C . LEU B 1 226 ? -23.328 20.297 -12.195 1 95.44 226 LEU B C 1
ATOM 4442 O O . LEU B 1 226 ? -22.875 19.469 -13 1 95.44 226 LEU B O 1
ATOM 4446 N N . GLU B 1 227 ? -24.219 21.125 -12.523 1 92.88 227 GLU B N 1
ATOM 4447 C CA . GLU B 1 227 ? -24.844 21.094 -13.844 1 92.88 227 GLU B CA 1
ATOM 4448 C C . GLU B 1 227 ? -23.891 21.625 -14.914 1 92.88 227 GLU B C 1
ATOM 4450 O O . GLU B 1 227 ? -23.672 20.953 -15.93 1 92.88 227 GLU B O 1
ATOM 4455 N N . THR B 1 228 ? -23.172 22.75 -14.672 1 94.94 228 THR B N 1
ATOM 4456 C CA . THR B 1 228 ? -22.406 23.422 -15.711 1 94.94 228 THR B CA 1
ATOM 4457 C C . THR B 1 228 ? -20.906 23.156 -15.531 1 94.94 228 THR B C 1
ATOM 4459 O O . THR B 1 228 ? -20.141 23.281 -16.484 1 94.94 228 THR B O 1
ATOM 4462 N N . GLY B 1 229 ? -20.516 23 -14.25 1 96 229 GLY B N 1
ATOM 4463 C CA . GLY B 1 229 ? -19.094 22.859 -13.953 1 96 229 GLY B CA 1
ATOM 4464 C C . GLY B 1 229 ? -18.422 24.172 -13.633 1 96 229 GLY B C 1
ATOM 4465 O O . GLY B 1 229 ? -17.234 24.203 -13.32 1 96 229 GLY B O 1
ATOM 4466 N N . GLU B 1 230 ? -19.172 25.266 -13.703 1 97.62 230 GLU B N 1
ATOM 4467 C CA . GLU B 1 230 ? -18.625 26.594 -13.406 1 97.62 230 GLU B CA 1
ATOM 4468 C C . GLU B 1 230 ? -18.141 26.672 -11.953 1 97.62 230 GLU B C 1
ATOM 4470 O O . GLU B 1 230 ? -18.828 26.203 -11.039 1 97.62 230 GLU B O 1
ATOM 4475 N N . ILE B 1 231 ? -16.969 27.188 -11.781 1 98.44 231 ILE B N 1
ATOM 4476 C CA . ILE B 1 231 ? -16.438 27.344 -10.438 1 98.44 231 ILE B CA 1
ATOM 4477 C C . ILE B 1 231 ? -17.266 28.375 -9.664 1 98.44 231 ILE B C 1
ATOM 4479 O O . ILE B 1 231 ? -17.594 29.438 -10.188 1 98.44 231 ILE B O 1
ATOM 4483 N N . ASN B 1 232 ? -17.703 28.031 -8.5 1 98.31 232 ASN B N 1
ATOM 4484 C CA . ASN B 1 232 ? -18.297 28.969 -7.562 1 98.31 232 ASN B CA 1
ATOM 4485 C C . ASN B 1 232 ? -17.234 29.672 -6.73 1 98.31 232 ASN B C 1
ATOM 4487 O O . ASN B 1 232 ? -16.781 29.141 -5.715 1 98.31 232 ASN B O 1
ATOM 4491 N N . TYR B 1 233 ? -16.875 30.859 -7.027 1 98.06 233 TYR B N 1
ATOM 4492 C CA . TYR B 1 233 ? -15.727 31.531 -6.449 1 98.06 233 TYR B CA 1
ATOM 4493 C C . TYR B 1 233 ? -15.977 31.891 -4.988 1 98.06 233 TYR B C 1
ATOM 4495 O O . TYR B 1 233 ? -15.039 32 -4.199 1 98.06 233 TYR B O 1
ATOM 4503 N N . ASN B 1 234 ? -17.219 32.094 -4.602 1 98.31 234 ASN B N 1
ATOM 4504 C CA . ASN B 1 234 ? -17.5 32.312 -3.186 1 98.31 234 ASN B CA 1
ATOM 4505 C C . ASN B 1 234 ? -17.109 31.109 -2.344 1 98.31 234 ASN B C 1
ATOM 4507 O O . ASN B 1 234 ? -16.453 31.266 -1.309 1 98.31 234 ASN B O 1
ATOM 4511 N N . ILE B 1 235 ? -17.453 29.984 -2.803 1 98.69 235 ILE B N 1
ATOM 4512 C CA . ILE B 1 235 ? -17.109 28.766 -2.088 1 98.69 235 ILE B CA 1
ATOM 4513 C C . ILE B 1 235 ? -15.625 28.469 -2.232 1 98.69 235 ILE B C 1
ATOM 4515 O O . ILE B 1 235 ? -14.961 28.094 -1.262 1 98.69 235 ILE B O 1
ATOM 4519 N N . TRP B 1 236 ? -15.086 28.656 -3.436 1 98.75 236 TRP B N 1
ATOM 4520 C CA . TRP B 1 236 ? -13.664 28.438 -3.674 1 98.75 236 TRP B CA 1
ATOM 4521 C C . TRP B 1 236 ? -12.812 29.328 -2.77 1 98.75 236 TRP B C 1
ATOM 4523 O O . TRP B 1 236 ? -11.773 28.906 -2.27 1 98.75 236 TRP B O 1
ATOM 4533 N N . ASN B 1 237 ? -13.289 30.484 -2.518 1 98.62 237 ASN B N 1
ATOM 4534 C CA . ASN B 1 237 ? -12.562 31.391 -1.641 1 98.62 237 ASN B CA 1
ATOM 4535 C C . ASN B 1 237 ? -12.508 30.875 -0.209 1 98.62 237 ASN B C 1
ATOM 4537 O O . ASN B 1 237 ? -11.531 31.109 0.507 1 98.62 237 ASN B O 1
ATOM 4541 N N . MET B 1 238 ? -13.555 30.109 0.217 1 98.56 238 MET B N 1
ATOM 4542 C CA . MET B 1 238 ? -13.5 29.453 1.52 1 98.56 238 MET B CA 1
ATOM 4543 C C . MET B 1 238 ? -12.312 28.5 1.594 1 98.56 238 MET B C 1
ATOM 4545 O O . MET B 1 238 ? -11.633 28.422 2.617 1 98.56 238 MET B O 1
ATOM 4549 N N . TRP B 1 239 ? -12.094 27.781 0.467 1 98.88 239 TRP B N 1
ATOM 4550 C CA . TRP B 1 239 ? -10.945 26.891 0.406 1 98.88 239 TRP B CA 1
ATOM 4551 C C . TRP B 1 239 ? -9.641 27.656 0.512 1 98.88 239 TRP B C 1
ATOM 4553 O O . TRP B 1 239 ? -8.75 27.297 1.289 1 98.88 239 TRP B O 1
ATOM 4563 N N . LEU B 1 240 ? -9.562 28.719 -0.266 1 98.69 240 LEU B N 1
ATOM 4564 C CA . LEU B 1 240 ? -8.32 29.484 -0.374 1 98.69 240 LEU B CA 1
ATOM 4565 C C . LEU B 1 240 ? -7.945 30.094 0.968 1 98.69 240 LEU B C 1
ATOM 4567 O O . LEU B 1 240 ? -6.758 30.234 1.28 1 98.69 240 LEU B O 1
ATOM 4571 N N . GLU B 1 241 ? -8.875 30.406 1.787 1 98.12 241 GLU B N 1
ATOM 4572 C CA . GLU B 1 241 ? -8.625 30.984 3.107 1 98.12 241 GLU B CA 1
ATOM 4573 C C . GLU B 1 241 ? -7.938 29.969 4.02 1 98.12 241 GLU B C 1
ATOM 4575 O O . GLU B 1 241 ? -7.359 30.344 5.043 1 98.12 241 GLU B O 1
ATOM 4580 N N . LYS B 1 242 ? -8.016 28.734 3.641 1 98.5 242 LYS B N 1
ATOM 4581 C CA . LYS B 1 242 ? -7.43 27.672 4.457 1 98.5 242 LYS B CA 1
ATOM 4582 C C . LYS B 1 242 ? -6.121 27.188 3.855 1 98.5 242 LYS B C 1
ATOM 4584 O O . LYS B 1 242 ? -5.512 26.234 4.371 1 98.5 242 LYS B O 1
ATOM 4589 N N . ASP B 1 243 ? -5.703 27.781 2.787 1 98.81 243 ASP B N 1
ATOM 4590 C CA . ASP B 1 243 ? -4.469 27.438 2.088 1 98.81 243 ASP B CA 1
ATOM 4591 C C . ASP B 1 243 ? -3.25 27.984 2.824 1 98.81 243 ASP B C 1
ATOM 4593 O O . ASP B 1 243 ? -3.145 29.203 3.053 1 98.81 243 ASP B O 1
ATOM 4597 N N . PRO B 1 244 ? -2.266 27.109 3.1 1 98.69 244 PRO B N 1
ATOM 4598 C CA . PRO B 1 244 ? -1.108 27.531 3.895 1 98.69 244 PRO B CA 1
ATOM 4599 C C . PRO B 1 244 ? -0.354 28.703 3.266 1 98.69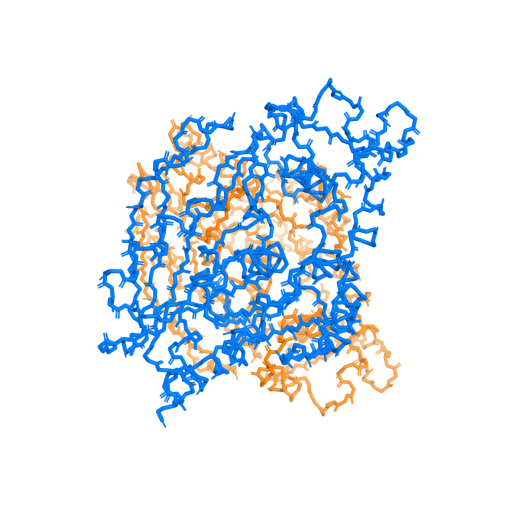 244 PRO B C 1
ATOM 4601 O O . PRO B 1 244 ? 0.206 29.531 3.982 1 98.69 244 PRO B O 1
ATOM 4604 N N . VAL B 1 245 ? -0.336 28.828 1.923 1 98.5 245 VAL B N 1
ATOM 4605 C CA . VAL B 1 245 ? 0.395 29.906 1.268 1 98.5 245 VAL B CA 1
ATOM 4606 C C . VAL B 1 245 ? -0.302 31.234 1.532 1 98.5 245 VAL B C 1
ATOM 4608 O O . VAL B 1 245 ? 0.305 32.312 1.393 1 98.5 245 VAL B O 1
ATOM 4611 N N . ARG B 1 246 ? -1.569 31.188 1.896 1 98.44 246 ARG B N 1
ATOM 4612 C CA . ARG B 1 246 ? -2.314 32.406 2.242 1 98.44 246 ARG B CA 1
ATOM 4613 C C . ARG B 1 246 ? -2.311 32.625 3.748 1 98.44 246 ARG B C 1
ATOM 4615 O O . ARG B 1 246 ? -2.113 33.75 4.207 1 98.44 246 ARG B O 1
ATOM 4622 N N . ILE B 1 247 ? -2.451 31.547 4.523 1 98 247 ILE B N 1
ATOM 4623 C CA . ILE B 1 247 ? -2.502 31.625 5.98 1 98 247 ILE B CA 1
ATOM 4624 C C . ILE B 1 247 ? -1.181 32.188 6.516 1 98 247 ILE B C 1
ATOM 4626 O O . ILE B 1 247 ? -1.166 32.938 7.48 1 98 247 ILE B O 1
ATOM 4630 N N . VAL B 1 248 ? -0.086 31.891 5.895 1 98.25 248 VAL B N 1
ATOM 4631 C CA . VAL B 1 248 ? 1.245 32.188 6.406 1 98.25 248 VAL B CA 1
ATOM 4632 C C . VAL B 1 248 ? 1.427 33.719 6.488 1 98.25 248 VAL B C 1
ATOM 4634 O O . VAL B 1 248 ? 2.1 34.219 7.395 1 98.25 248 VAL B O 1
ATOM 4637 N N . ASP B 1 249 ? 0.781 34.469 5.605 1 97.69 249 ASP B N 1
ATOM 4638 C CA . ASP B 1 249 ? 0.922 35.906 5.59 1 97.69 249 ASP B CA 1
ATOM 4639 C C . ASP B 1 249 ? 0.263 36.562 6.812 1 97.69 249 ASP B C 1
ATOM 4641 O O . ASP B 1 249 ? 0.652 37.625 7.246 1 97.69 249 ASP B O 1
ATOM 4645 N N . LYS B 1 250 ? -0.639 35.781 7.375 1 96.94 250 LYS B N 1
ATOM 4646 C CA . LYS B 1 250 ? -1.38 36.281 8.523 1 96.94 250 LYS B CA 1
ATOM 4647 C C . LYS B 1 250 ? -0.813 35.719 9.836 1 96.94 250 LYS B C 1
ATOM 4649 O O . LYS B 1 250 ? -1.049 36.281 10.906 1 96.94 250 LYS B O 1
ATOM 4654 N N . MET B 1 251 ? -0.048 34.656 9.703 1 96.69 251 MET B N 1
ATOM 4655 C CA . MET B 1 251 ? 0.283 33.969 10.945 1 96.69 251 MET B CA 1
ATOM 4656 C C . MET B 1 251 ? 1.783 33.688 11.039 1 96.69 251 MET B C 1
ATOM 4658 O O . MET B 1 251 ? 2.236 32.969 11.914 1 96.69 251 MET B O 1
ATOM 4662 N N . TYR B 1 252 ? 2.596 34.312 10.195 1 96.38 252 TYR B N 1
ATOM 4663 C CA . TYR B 1 252 ? 4.023 34.031 10.117 1 96.38 252 TYR B CA 1
ATOM 4664 C C . TYR B 1 252 ? 4.707 34.281 11.453 1 96.38 252 TYR B C 1
ATOM 4666 O O . TYR B 1 252 ? 5.68 33.625 11.797 1 96.38 252 TYR B O 1
ATOM 4674 N N . ASP B 1 253 ? 4.262 35.219 12.234 1 96.62 253 ASP B N 1
ATOM 4675 C CA . ASP B 1 253 ? 4.898 35.562 13.5 1 96.62 253 ASP B CA 1
ATOM 4676 C C . ASP B 1 253 ? 4.863 34.375 14.477 1 96.62 253 ASP B C 1
ATOM 4678 O O . ASP B 1 253 ? 5.789 34.219 15.273 1 96.62 253 ASP B O 1
ATOM 4682 N N . ASN B 1 254 ? 3.822 33.594 14.383 1 96.12 254 ASN B N 1
ATOM 4683 C CA . ASN B 1 254 ? 3.686 32.438 15.234 1 96.12 254 ASN B CA 1
ATOM 4684 C C . ASN B 1 254 ? 4.734 31.359 14.898 1 96.12 254 ASN B C 1
ATOM 4686 O O . ASN B 1 254 ? 5.113 30.562 15.758 1 96.12 254 ASN B O 1
ATOM 4690 N N . LEU B 1 255 ? 5.277 31.359 13.727 1 96.62 255 LEU B N 1
ATOM 4691 C CA . LEU B 1 255 ? 6.234 30.344 13.273 1 96.62 255 LEU B CA 1
ATOM 4692 C C . LEU B 1 255 ? 7.648 30.703 13.734 1 96.62 255 LEU B C 1
ATOM 4694 O O . LEU B 1 255 ? 8.531 29.844 13.758 1 96.62 255 LEU B O 1
ATOM 4698 N N . ARG B 1 256 ? 7.816 31.922 14.109 1 93.62 256 ARG B N 1
ATOM 4699 C CA . ARG B 1 256 ? 9.148 32.375 14.5 1 93.62 256 ARG B CA 1
ATOM 4700 C C . ARG B 1 256 ? 9.555 31.781 15.844 1 93.62 256 ARG B C 1
ATOM 4702 O O . ARG B 1 256 ? 10.75 31.719 16.156 1 93.62 256 ARG B O 1
ATOM 4709 N N . ASN B 1 257 ? 8.594 31.328 16.609 1 88.38 257 ASN B N 1
ATOM 4710 C CA . ASN B 1 257 ? 8.875 30.766 17.938 1 88.38 257 ASN B CA 1
ATOM 4711 C C . ASN B 1 257 ? 9.156 29.281 17.859 1 88.38 257 ASN B C 1
ATOM 4713 O O . ASN B 1 257 ? 9.508 28.656 18.859 1 88.38 257 ASN B O 1
ATOM 4717 N N . LEU B 1 258 ? 9.047 28.688 16.703 1 95.19 258 LEU B N 1
ATOM 4718 C CA . LEU B 1 258 ? 9.305 27.266 16.547 1 95.19 258 LEU B CA 1
ATOM 4719 C C . LEU B 1 258 ? 10.789 26.953 16.703 1 95.19 258 LEU B C 1
ATOM 4721 O O . LEU B 1 258 ? 11.641 27.719 16.234 1 95.19 258 LEU B O 1
ATOM 4725 N N . LYS B 1 259 ? 11.055 25.891 17.328 1 96.62 259 LYS B N 1
ATOM 4726 C CA . LYS B 1 259 ? 12.43 25.406 17.391 1 96.62 259 LYS B CA 1
ATOM 4727 C C . LYS B 1 259 ? 12.852 24.75 16.094 1 96.62 259 LYS B C 1
ATOM 4729 O O . LYS B 1 259 ? 14.031 24.703 15.758 1 96.62 259 LYS B O 1
ATOM 4734 N N . LEU B 1 260 ? 11.852 24.219 15.391 1 98.31 260 LEU B N 1
ATOM 4735 C CA . LEU B 1 260 ? 12.125 23.531 14.133 1 98.31 260 LEU B CA 1
ATOM 4736 C C . LEU B 1 260 ? 10.953 23.688 13.164 1 98.31 260 LEU B C 1
ATOM 4738 O O . LEU B 1 260 ? 9.797 23.484 13.547 1 98.31 260 LEU B O 1
ATOM 4742 N N . LEU B 1 261 ? 11.258 24.109 12.016 1 98.75 261 LEU B N 1
ATOM 4743 C CA . LEU B 1 261 ? 10.375 24.031 10.859 1 98.75 261 LEU B CA 1
ATOM 4744 C C . LEU B 1 261 ? 11.078 23.391 9.672 1 98.75 261 LEU B C 1
ATOM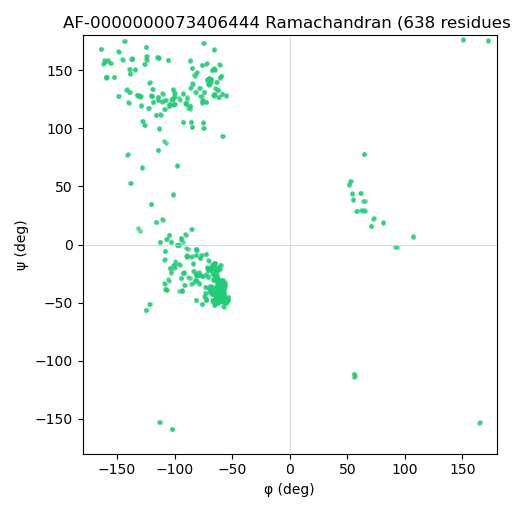 4746 O O . LEU B 1 261 ? 12 23.984 9.102 1 98.75 261 LEU B O 1
ATOM 4750 N N . TYR B 1 262 ? 10.719 22.172 9.375 1 98.88 262 TYR B N 1
ATOM 4751 C CA . TYR B 1 262 ? 11.305 21.406 8.273 1 98.88 262 TYR B CA 1
ATOM 4752 C C . TYR B 1 262 ? 10.266 21.125 7.191 1 98.88 262 TYR B C 1
ATOM 4754 O O . TYR B 1 262 ? 9.18 20.625 7.48 1 98.88 262 TYR B O 1
ATOM 4762 N N . ILE B 1 263 ? 10.57 21.469 5.969 1 98.94 263 ILE B N 1
ATOM 4763 C CA . ILE B 1 263 ? 9.688 21.25 4.82 1 98.94 263 ILE B CA 1
ATOM 4764 C C . ILE B 1 263 ? 10.469 20.562 3.703 1 98.94 263 ILE B C 1
ATOM 4766 O O . ILE B 1 263 ? 11.547 21 3.32 1 98.94 263 ILE B O 1
ATOM 4770 N N . ASP B 1 264 ? 9.945 19.453 3.174 1 98.88 264 ASP B N 1
ATOM 4771 C CA . ASP B 1 264 ? 10.547 18.859 1.983 1 98.88 264 ASP B CA 1
ATOM 4772 C C . ASP B 1 264 ? 9.477 18.406 0.992 1 98.88 264 ASP B C 1
ATOM 4774 O O . ASP B 1 264 ? 8.289 18.344 1.333 1 98.88 264 ASP B O 1
ATOM 4778 N N . VAL B 1 265 ? 9.867 18.25 -0.266 1 98.88 265 VAL B N 1
ATOM 4779 C CA . VAL B 1 265 ? 8.938 17.859 -1.321 1 98.88 265 VAL B CA 1
ATOM 4780 C C . VAL B 1 265 ? 9.719 17.281 -2.504 1 98.88 265 VAL B C 1
ATOM 4782 O O . VAL B 1 265 ? 10.836 17.703 -2.781 1 98.88 265 VAL B O 1
ATOM 4785 N N . GLY B 1 266 ? 9.109 16.266 -3.135 1 98.38 266 GLY B N 1
ATOM 4786 C CA . GLY B 1 266 ? 9.688 15.781 -4.383 1 98.38 266 GLY B CA 1
ATOM 4787 C C . GLY B 1 266 ? 9.531 16.766 -5.527 1 98.38 266 GLY B C 1
ATOM 4788 O O . GLY B 1 266 ? 8.477 17.391 -5.68 1 98.38 266 GLY B O 1
ATOM 4789 N N . ASN B 1 267 ? 10.5 16.891 -6.395 1 98 267 ASN B N 1
ATOM 4790 C CA . ASN B 1 267 ? 10.484 17.875 -7.477 1 98 267 ASN B CA 1
ATOM 4791 C C . ASN B 1 267 ? 9.656 17.375 -8.664 1 98 267 ASN B C 1
ATOM 4793 O O . ASN B 1 267 ? 9.477 18.109 -9.641 1 98 267 ASN B O 1
ATOM 4797 N N . LYS B 1 268 ? 9.164 16.172 -8.594 1 96.69 268 LYS B N 1
ATOM 4798 C CA . LYS B 1 268 ? 8.25 15.609 -9.586 1 96.69 268 LYS B CA 1
ATOM 4799 C C . LYS B 1 268 ? 6.926 15.203 -8.938 1 96.69 268 LYS B C 1
ATOM 4801 O O . LYS B 1 268 ? 6.336 14.188 -9.305 1 96.69 268 LYS B O 1
ATOM 4806 N N . ASP B 1 269 ? 6.516 15.93 -7.992 1 98.12 269 ASP B N 1
ATOM 4807 C CA . ASP B 1 269 ? 5.305 15.609 -7.242 1 98.12 269 ASP B CA 1
ATOM 4808 C C . ASP B 1 269 ? 4.078 15.609 -8.156 1 98.12 269 ASP B C 1
ATOM 4810 O O . ASP B 1 269 ? 3.793 16.609 -8.82 1 98.12 269 ASP B O 1
ATOM 4814 N N . GLU B 1 270 ? 3.336 14.609 -8.164 1 96.94 270 GLU B N 1
ATOM 4815 C CA . GLU B 1 270 ? 2.207 14.398 -9.07 1 96.94 270 GLU B CA 1
ATOM 4816 C C . GLU B 1 270 ? 1.098 15.414 -8.805 1 96.94 270 GLU B C 1
ATOM 4818 O O . GLU B 1 270 ? 0.263 15.672 -9.68 1 96.94 270 GLU B O 1
ATOM 4823 N N . PHE B 1 271 ? 1.066 16.078 -7.574 1 97.88 271 PHE B N 1
ATOM 4824 C CA . PHE B 1 271 ? 0.023 17.031 -7.223 1 97.88 271 PHE B CA 1
ATOM 4825 C C . PHE B 1 271 ? 0.547 18.453 -7.301 1 97.88 271 PHE B C 1
ATOM 4827 O O . PHE B 1 271 ? -0.115 19.391 -6.848 1 97.88 271 PHE B O 1
ATOM 4834 N N . LYS B 1 272 ? 1.755 18.594 -7.824 1 98.38 272 LYS B N 1
ATOM 4835 C CA . LYS B 1 272 ? 2.408 19.891 -8.023 1 98.38 272 LYS B CA 1
ATOM 4836 C C . LYS B 1 272 ? 2.684 20.562 -6.688 1 98.38 272 LYS B C 1
ATOM 4838 O O . LYS B 1 272 ? 2.68 21.797 -6.602 1 98.38 272 LYS B O 1
ATOM 4843 N N . LEU B 1 273 ? 2.881 19.812 -5.691 1 98.81 273 LEU B N 1
ATOM 4844 C CA . LEU B 1 273 ? 3.143 20.375 -4.371 1 98.81 273 LEU B CA 1
ATOM 4845 C C . LEU B 1 273 ? 4.523 21.016 -4.32 1 98.81 273 LEU B C 1
ATOM 4847 O O . LEU B 1 273 ? 4.801 21.844 -3.445 1 98.81 273 LEU B O 1
ATOM 4851 N N . ASP B 1 274 ? 5.395 20.594 -5.289 1 98.62 274 ASP B N 1
ATOM 4852 C CA . ASP B 1 274 ? 6.688 21.266 -5.398 1 98.62 274 ASP B CA 1
ATOM 4853 C C . ASP B 1 274 ? 6.52 22.75 -5.672 1 98.62 274 ASP B C 1
ATOM 4855 O O . ASP B 1 274 ? 7.254 23.578 -5.125 1 98.62 274 ASP B O 1
ATOM 4859 N N . ILE B 1 275 ? 5.523 23.125 -6.453 1 98.69 275 ILE B N 1
ATOM 4860 C CA . ILE B 1 275 ? 5.262 24.531 -6.758 1 98.69 275 ILE B CA 1
ATOM 4861 C C . ILE B 1 275 ? 4.684 25.219 -5.527 1 98.69 275 ILE B C 1
ATOM 4863 O O . ILE B 1 275 ? 5.156 26.281 -5.129 1 98.69 275 ILE B O 1
ATOM 4867 N N . GLY B 1 276 ? 3.703 24.594 -4.875 1 98.75 276 GLY B N 1
ATOM 4868 C CA . GLY B 1 276 ? 3.068 25.188 -3.707 1 98.75 276 GLY B CA 1
ATOM 4869 C C . GLY B 1 276 ? 4.023 25.391 -2.547 1 98.75 276 GLY B C 1
ATOM 4870 O O . GLY B 1 276 ? 4.008 26.438 -1.899 1 98.75 276 GLY B O 1
ATOM 4871 N N . LEU B 1 277 ? 4.844 24.453 -2.287 1 98.88 277 LEU B N 1
ATOM 4872 C CA . LEU B 1 277 ? 5.754 24.531 -1.148 1 98.88 277 LEU B CA 1
ATOM 4873 C C . LEU B 1 277 ? 6.914 25.484 -1.449 1 98.88 277 LEU B C 1
ATOM 4875 O O . LEU B 1 277 ? 7.492 26.078 -0.535 1 98.88 277 LEU B O 1
ATOM 4879 N N . ARG B 1 278 ? 7.23 25.625 -2.725 1 98.75 278 ARG B N 1
ATOM 4880 C CA . ARG B 1 278 ? 8.203 26.641 -3.088 1 98.75 278 ARG B CA 1
ATOM 4881 C C . ARG B 1 278 ? 7.656 28.047 -2.816 1 98.75 278 ARG B C 1
ATOM 4883 O O . ARG B 1 278 ? 8.383 28.922 -2.342 1 98.75 278 ARG B O 1
ATOM 4890 N N . ILE B 1 279 ? 6.387 28.266 -3.158 1 98.88 279 ILE B N 1
ATOM 4891 C CA . ILE B 1 279 ? 5.734 29.531 -2.84 1 98.88 279 ILE B CA 1
ATOM 4892 C C . ILE B 1 279 ? 5.766 29.75 -1.331 1 98.88 279 ILE B C 1
ATOM 4894 O O . ILE B 1 279 ? 6.117 30.844 -0.871 1 98.88 279 ILE B O 1
ATOM 4898 N N . LEU B 1 280 ? 5.422 28.719 -0.565 1 98.88 280 LEU B N 1
ATOM 4899 C CA . LEU B 1 280 ? 5.441 28.812 0.89 1 98.88 280 LEU B CA 1
ATOM 4900 C C . LEU B 1 280 ? 6.844 29.141 1.393 1 98.88 280 LEU B C 1
ATOM 4902 O O . LEU B 1 280 ? 7.016 30 2.26 1 98.88 280 LEU B O 1
ATOM 4906 N N . HIS B 1 281 ? 7.859 28.484 0.869 1 98.88 281 HIS B N 1
ATOM 4907 C CA . HIS B 1 281 ? 9.258 28.703 1.204 1 98.88 281 HIS B CA 1
ATOM 4908 C C . HIS B 1 281 ? 9.641 30.172 0.988 1 98.88 281 HIS B C 1
ATOM 4910 O O . HIS B 1 281 ? 10.258 30.781 1.857 1 98.88 281 HIS B O 1
ATOM 4916 N N . GLU B 1 282 ? 9.281 30.703 -0.149 1 98.75 282 GLU B N 1
ATOM 4917 C CA . GLU B 1 282 ? 9.602 32.094 -0.48 1 98.75 282 GLU B CA 1
ATOM 4918 C C . GLU B 1 282 ? 8.93 33.062 0.496 1 98.75 282 GLU B C 1
ATOM 4920 O O . GLU B 1 282 ? 9.547 34.031 0.92 1 98.75 282 GLU B O 1
ATOM 4925 N N . LYS B 1 283 ? 7.738 32.781 0.829 1 98.69 283 LYS B N 1
ATOM 4926 C CA . LYS B 1 283 ? 7.023 33.656 1.769 1 98.69 283 LYS B CA 1
ATOM 4927 C C . LYS B 1 283 ? 7.637 33.562 3.162 1 98.69 283 LYS B C 1
ATOM 4929 O O . LYS B 1 283 ? 7.75 34.594 3.854 1 98.69 283 LYS B O 1
ATOM 4934 N N . LEU B 1 284 ? 7.973 32.344 3.584 1 98.75 284 LEU B N 1
ATOM 4935 C CA . LEU B 1 284 ? 8.641 32.188 4.871 1 98.75 284 LEU B CA 1
ATOM 4936 C C . LEU B 1 284 ? 9.938 33 4.906 1 98.75 284 LEU B C 1
ATOM 4938 O O . LEU B 1 284 ? 10.234 33.656 5.906 1 98.75 284 LEU B O 1
ATOM 4942 N N . ASN B 1 285 ? 10.711 32.969 3.816 1 98.5 285 ASN B N 1
ATOM 4943 C CA . ASN B 1 285 ? 11.922 33.781 3.709 1 98.5 285 ASN B CA 1
ATOM 4944 C C . ASN B 1 285 ? 11.625 35.281 3.791 1 98.5 285 ASN B C 1
ATOM 4946 O O . ASN B 1 285 ? 12.297 36 4.516 1 98.5 285 ASN B O 1
ATOM 4950 N N . LYS B 1 286 ? 10.664 35.656 3.049 1 98.12 286 LYS B N 1
ATOM 4951 C CA . LYS B 1 286 ? 10.273 37.062 3.033 1 98.12 286 LYS B CA 1
ATOM 4952 C C . LYS B 1 286 ? 9.938 37.562 4.438 1 98.12 286 LYS B C 1
ATOM 4954 O O . LYS B 1 286 ? 10.211 38.719 4.781 1 98.12 286 LYS B O 1
ATOM 4959 N N . HIS B 1 287 ? 9.344 36.719 5.234 1 97.56 287 HIS B N 1
ATOM 4960 C CA . HIS B 1 287 ? 8.922 37.062 6.582 1 97.56 287 HIS B CA 1
ATOM 4961 C C . HIS B 1 287 ? 10 36.719 7.609 1 97.56 287 HIS B C 1
ATOM 4963 O O . HIS B 1 287 ? 9.758 36.781 8.812 1 97.56 287 HIS B O 1
ATOM 4969 N N . SER B 1 288 ? 11.148 36.219 7.219 1 97.25 288 SER B N 1
ATOM 4970 C CA . SER B 1 288 ? 12.312 35.938 8.047 1 97.25 288 SER B CA 1
ATOM 4971 C C . SER B 1 288 ? 12 34.844 9.055 1 97.25 288 SER B C 1
ATOM 4973 O O . SER B 1 288 ? 12.352 34.938 10.234 1 97.25 288 SER B O 1
ATOM 4975 N N . VAL B 1 289 ? 11.234 33.875 8.633 1 98.19 289 VAL B N 1
ATOM 4976 C CA . VAL B 1 289 ? 10.984 32.688 9.453 1 98.19 289 VAL B CA 1
ATOM 4977 C C . VAL B 1 289 ? 12.062 31.641 9.18 1 98.19 289 VAL B C 1
ATOM 4979 O O . VAL B 1 289 ? 12.219 31.172 8.047 1 98.19 289 VAL B O 1
ATOM 4982 N N . ASN B 1 290 ? 12.828 31.297 10.18 1 97.75 290 ASN B N 1
ATOM 4983 C CA . ASN B 1 290 ? 13.852 30.281 10.031 1 97.75 290 ASN B CA 1
ATOM 4984 C C . ASN B 1 290 ? 13.242 28.906 9.758 1 97.75 290 ASN B C 1
ATOM 4986 O O . ASN B 1 290 ? 12.297 28.484 10.43 1 97.75 290 ASN B O 1
ATOM 4990 N N . HIS B 1 291 ? 13.727 28.234 8.711 1 98.5 291 HIS B N 1
ATOM 4991 C CA . HIS B 1 291 ? 13.227 26.906 8.375 1 98.5 291 HIS B CA 1
ATOM 4992 C C . HIS B 1 291 ? 14.203 26.172 7.469 1 98.5 291 HIS B C 1
ATOM 4994 O O . HIS B 1 291 ? 15.078 26.781 6.855 1 98.5 291 HIS B O 1
ATOM 5000 N N . PHE B 1 292 ? 14.109 24.844 7.512 1 98.5 292 PHE B N 1
ATOM 5001 C CA . PHE B 1 292 ? 14.789 23.969 6.559 1 98.5 292 PHE B CA 1
ATOM 5002 C C . PHE B 1 292 ? 13.875 23.656 5.379 1 98.5 292 PHE B C 1
ATOM 5004 O O . PHE B 1 292 ? 12.695 23.328 5.57 1 98.5 292 PHE B O 1
ATOM 5011 N N . TYR B 1 293 ? 14.398 23.828 4.168 1 98.75 293 TYR B N 1
ATOM 5012 C CA . TYR B 1 293 ? 13.641 23.516 2.963 1 98.75 293 TYR B CA 1
ATOM 5013 C C . TYR B 1 293 ? 14.469 22.672 2.006 1 98.75 293 TYR B C 1
ATOM 5015 O O . TYR B 1 293 ? 15.625 23 1.709 1 98.75 293 TYR B O 1
ATOM 5023 N N . GLU B 1 294 ? 13.914 21.547 1.559 1 98.62 294 GLU B N 1
ATOM 5024 C CA . GLU B 1 294 ? 14.625 20.672 0.637 1 98.62 294 GLU B CA 1
ATOM 5025 C C . GLU B 1 294 ? 13.695 20.141 -0.447 1 98.62 294 GLU B C 1
ATOM 5027 O O . GLU B 1 294 ? 12.586 19.672 -0.153 1 98.62 294 GLU B O 1
ATOM 5032 N N . GLU B 1 295 ? 14.102 20.219 -1.695 1 98.5 295 GLU B N 1
ATOM 5033 C CA . GLU B 1 295 ? 13.492 19.484 -2.797 1 98.5 295 GLU B CA 1
ATOM 5034 C C . GLU B 1 295 ? 14.344 18.281 -3.195 1 98.5 295 GLU B C 1
ATOM 5036 O O . GLU B 1 295 ? 15.562 18.406 -3.377 1 98.5 2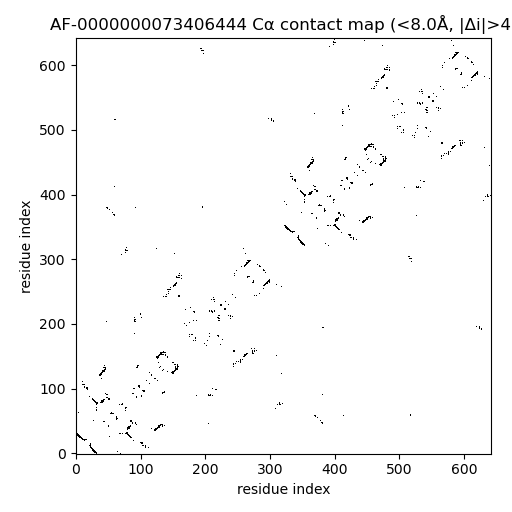95 GLU B O 1
ATOM 5041 N N . TYR B 1 296 ? 13.805 17.156 -3.207 1 97.25 296 TYR B N 1
ATOM 5042 C CA . TYR B 1 296 ? 14.547 15.953 -3.566 1 97.25 296 TYR B CA 1
ATOM 5043 C C . TYR B 1 296 ? 14.023 15.352 -4.863 1 97.25 296 TYR B C 1
ATOM 5045 O O . TYR B 1 296 ? 12.914 15.68 -5.301 1 97.25 296 TYR B O 1
ATOM 5053 N N . ASP B 1 297 ? 14.828 14.516 -5.508 1 95.5 297 ASP B N 1
ATOM 5054 C CA . ASP B 1 297 ? 14.43 13.859 -6.75 1 95.5 297 ASP B CA 1
ATOM 5055 C C . ASP B 1 297 ? 13.438 12.727 -6.477 1 95.5 297 ASP B C 1
ATOM 5057 O O . ASP B 1 297 ? 13.828 11.641 -6.055 1 95.5 297 ASP B O 1
ATOM 5061 N N . GLY B 1 298 ? 12.172 13.039 -6.711 1 95.94 298 GLY B N 1
ATOM 5062 C CA . GLY B 1 298 ? 11.125 12.055 -6.461 1 95.94 298 GLY B CA 1
ATOM 5063 C C . GLY B 1 298 ? 9.727 12.625 -6.602 1 95.94 298 GLY B C 1
ATOM 5064 O O . GLY B 1 298 ? 9.555 13.797 -6.957 1 95.94 298 GLY B O 1
ATOM 5065 N N . GLY B 1 299 ? 8.742 11.797 -6.477 1 96.88 299 GLY B N 1
ATOM 5066 C CA . GLY B 1 299 ? 7.348 12.188 -6.566 1 96.88 299 GLY B CA 1
ATOM 5067 C C . GLY B 1 299 ? 6.668 12.289 -5.215 1 96.88 299 GLY B C 1
ATOM 5068 O O . GLY B 1 299 ? 7.324 12.555 -4.203 1 96.88 299 GLY B O 1
ATOM 5069 N N . HIS B 1 300 ? 5.359 12.211 -5.254 1 97.56 300 HIS B N 1
ATOM 5070 C CA . HIS B 1 300 ? 4.547 12.359 -4.055 1 97.56 300 HIS B CA 1
ATOM 5071 C C . HIS B 1 300 ? 4.547 11.086 -3.223 1 97.56 300 HIS B C 1
ATOM 5073 O O . HIS B 1 300 ? 4.289 11.125 -2.016 1 97.56 300 HIS B O 1
ATOM 5079 N N . PHE B 1 301 ? 4.762 10 -3.879 1 96.19 301 PHE B N 1
ATOM 5080 C CA . PHE B 1 301 ? 4.57 8.695 -3.256 1 96.19 301 PHE B CA 1
ATOM 5081 C C . PHE B 1 301 ? 5.914 8.047 -2.939 1 96.19 301 PHE B C 1
ATOM 5083 O O . PHE B 1 301 ? 6.941 8.438 -3.494 1 96.19 301 PHE B O 1
ATOM 5090 N N . ASN B 1 302 ? 5.906 7.109 -2.014 1 95 302 ASN B N 1
ATOM 5091 C CA . ASN B 1 302 ? 7.051 6.258 -1.708 1 95 302 ASN B CA 1
ATOM 5092 C C . ASN B 1 302 ? 8.242 7.082 -1.222 1 95 302 ASN B C 1
ATOM 5094 O O . ASN B 1 302 ? 9.367 6.875 -1.678 1 95 302 ASN B O 1
ATOM 5098 N N . MET B 1 303 ? 7.941 8.008 -0.353 1 95.88 303 MET B N 1
ATOM 5099 C CA . MET B 1 303 ? 8.977 8.938 0.102 1 95.88 303 MET B CA 1
ATOM 5100 C C . MET B 1 303 ? 9.344 8.672 1.56 1 95.88 303 MET B C 1
ATOM 5102 O O . MET B 1 303 ? 9.883 9.539 2.238 1 95.88 303 MET B O 1
ATOM 5106 N N . SER B 1 304 ? 9.07 7.434 2.111 1 95.88 304 SER B N 1
ATOM 5107 C CA . SER B 1 304 ? 9.289 7.141 3.523 1 95.88 304 SER B CA 1
ATOM 5108 C C . SER B 1 304 ? 10.766 7.242 3.887 1 95.88 304 SER B C 1
ATOM 5110 O O . SER B 1 304 ? 11.117 7.391 5.062 1 95.88 304 SER B O 1
ATOM 5112 N N . PHE B 1 305 ? 11.656 7.102 2.889 1 96.69 305 PHE B N 1
ATOM 5113 C CA . PHE B 1 305 ? 13.086 7.215 3.156 1 96.69 305 PHE B CA 1
ATOM 5114 C C . PHE B 1 305 ? 13.43 8.609 3.668 1 96.69 305 PHE B C 1
ATOM 5116 O O . PHE B 1 305 ? 14.438 8.789 4.352 1 96.69 305 PHE B O 1
ATOM 5123 N N . ARG B 1 306 ? 12.578 9.617 3.439 1 98.06 306 ARG B N 1
ATOM 5124 C CA . ARG B 1 306 ? 12.805 10.984 3.904 1 98.06 306 ARG B CA 1
ATOM 5125 C C . ARG B 1 306 ? 12.656 11.078 5.422 1 98.06 306 ARG B C 1
ATOM 5127 O O . ARG B 1 306 ? 13.172 12.008 6.043 1 98.06 306 ARG B O 1
ATOM 5134 N N . TYR B 1 307 ? 11.938 10.117 6.051 1 98.56 307 TYR B N 1
ATOM 5135 C CA . TYR B 1 307 ? 11.742 10.133 7.496 1 98.56 307 TYR B CA 1
ATOM 5136 C C . TYR B 1 307 ? 13.062 9.945 8.234 1 98.56 307 TYR B C 1
ATOM 5138 O O . TYR B 1 307 ? 13.219 10.398 9.367 1 98.56 307 TYR B O 1
ATOM 5146 N N . ASP B 1 308 ? 14.062 9.25 7.555 1 98.19 308 ASP B N 1
ATOM 5147 C CA . ASP B 1 308 ? 15.391 9.117 8.141 1 98.19 308 ASP B CA 1
ATOM 5148 C C . ASP B 1 308 ? 16 10.484 8.445 1 98.19 308 ASP B C 1
ATOM 5150 O O . ASP B 1 308 ? 16.609 10.68 9.5 1 98.19 308 ASP B O 1
ATOM 5154 N N . ILE B 1 309 ? 15.742 11.352 7.523 1 98.25 309 ILE B N 1
ATOM 5155 C CA . ILE B 1 309 ? 16.328 12.68 7.617 1 98.25 309 ILE B CA 1
ATOM 5156 C C . ILE B 1 309 ? 15.586 13.508 8.664 1 98.25 309 ILE B C 1
ATOM 5158 O O . ILE B 1 309 ? 16.203 14.078 9.562 1 98.25 309 ILE B O 1
ATOM 5162 N N . SER B 1 310 ? 14.289 13.547 8.547 1 98.69 310 SER B N 1
ATOM 5163 C CA . SER B 1 310 ? 13.5 14.43 9.398 1 98.69 310 SER B CA 1
ATOM 5164 C C . SER B 1 310 ? 13.539 13.977 10.852 1 98.69 310 SER B C 1
ATOM 5166 O O . SER B 1 310 ? 13.648 14.797 11.758 1 98.69 310 SER B O 1
ATOM 5168 N N . LEU B 1 311 ? 13.469 12.672 11.109 1 98.69 311 LEU B N 1
ATOM 5169 C CA . LEU B 1 311 ? 13.516 12.164 12.477 1 98.69 311 LEU B CA 1
ATOM 5170 C C . LEU B 1 311 ? 14.867 12.453 13.117 1 98.69 311 LEU B C 1
ATOM 5172 O O . LEU B 1 311 ? 14.938 12.828 14.289 1 98.69 311 LEU B O 1
ATOM 5176 N N . SER B 1 312 ? 15.922 12.266 12.359 1 98.69 312 SER B N 1
ATOM 5177 C CA . SER B 1 312 ? 17.25 12.57 12.867 1 98.69 312 SER B CA 1
ATOM 5178 C C . SER B 1 312 ? 17.406 14.055 13.188 1 98.69 312 SER B C 1
ATOM 5180 O O . SER B 1 312 ? 18.016 14.414 14.188 1 98.69 312 SER B O 1
ATOM 5182 N N . LEU B 1 313 ? 16.859 14.859 12.328 1 98.56 313 LEU B N 1
ATOM 5183 C CA . LEU B 1 313 ? 16.906 16.297 12.555 1 98.56 313 LEU B CA 1
ATOM 5184 C C . LEU B 1 313 ? 16.141 16.688 13.812 1 98.56 313 LEU B C 1
ATOM 5186 O O . LEU B 1 313 ? 16.609 17.531 14.594 1 98.56 313 LEU B O 1
ATOM 5190 N N . VAL B 1 314 ? 14.961 16.094 14.023 1 98.69 314 VAL B N 1
ATOM 5191 C CA . VAL B 1 314 ? 14.18 16.359 15.227 1 98.69 314 VAL B CA 1
ATOM 5192 C C . VAL B 1 314 ? 15 16 16.469 1 98.69 314 VAL B C 1
ATOM 5194 O O . VAL B 1 314 ? 15.086 16.797 17.406 1 98.69 314 VAL B O 1
ATOM 5197 N N . SER B 1 315 ? 15.562 14.844 16.453 1 98 315 SER B N 1
ATOM 5198 C CA . SER B 1 315 ? 16.359 14.406 17.594 1 98 315 SER B CA 1
ATOM 5199 C C . SER B 1 315 ? 17.516 15.367 17.859 1 98 315 SER B C 1
ATOM 5201 O O . SER B 1 315 ? 17.781 15.727 19.016 1 98 315 SER B O 1
ATOM 5203 N N . ARG B 1 316 ? 18.172 15.789 16.828 1 97.56 316 ARG B N 1
ATOM 5204 C CA . ARG B 1 316 ? 19.312 16.688 16.969 1 97.56 316 ARG B CA 1
ATOM 5205 C C . ARG B 1 316 ? 18.891 18.031 17.562 1 97.56 316 ARG B C 1
ATOM 5207 O O . ARG B 1 316 ? 19.562 18.547 18.453 1 97.56 316 ARG B O 1
ATOM 5214 N N . VAL B 1 317 ? 17.797 18.562 17.141 1 97.69 317 VAL B N 1
ATOM 5215 C CA . VAL B 1 317 ? 17.344 19.891 17.547 1 97.69 317 VAL B CA 1
ATOM 5216 C C . VAL B 1 317 ? 16.828 19.844 18.984 1 97.69 317 VAL B C 1
ATOM 5218 O O . VAL B 1 317 ? 17.078 20.75 19.781 1 97.69 317 VAL B O 1
ATOM 5221 N N . PHE B 1 318 ? 16.172 18.766 19.391 1 96.5 318 PHE B N 1
ATOM 5222 C CA . PHE B 1 318 ? 15.414 18.797 20.641 1 96.5 318 PHE B CA 1
ATOM 5223 C C . PHE B 1 318 ? 16.172 18.047 21.734 1 96.5 318 PHE B C 1
ATOM 5225 O O . PHE B 1 318 ? 15.852 18.188 22.922 1 96.5 318 PHE B O 1
ATOM 5232 N N . ASN B 1 319 ? 17.094 17.172 21.391 1 89.5 319 ASN B N 1
ATOM 5233 C CA . ASN B 1 319 ? 17.906 16.5 22.406 1 89.5 319 ASN B CA 1
ATOM 5234 C C . ASN B 1 319 ? 19.219 17.25 22.656 1 89.5 319 ASN B C 1
ATOM 5236 O O . ASN B 1 319 ? 19.906 17 23.641 1 89.5 319 ASN B O 1
ATOM 5240 N N . ASN B 1 320 ? 19.797 17.75 21.625 1 69.81 320 ASN B N 1
ATOM 5241 C CA . ASN B 1 320 ? 21.078 18.422 21.812 1 69.81 320 ASN B CA 1
ATOM 5242 C C . ASN B 1 320 ? 20.969 19.578 22.797 1 69.81 320 ASN B C 1
ATOM 5244 O O . ASN B 1 320 ? 20.188 20.516 22.578 1 69.81 320 ASN B O 1
ATOM 5248 N N . LYS B 1 321 ? 21.312 19.188 24.219 1 47 321 LYS B N 1
ATOM 5249 C CA . LYS B 1 321 ? 21.562 20.016 25.391 1 47 321 LYS B CA 1
ATOM 5250 C C . LYS B 1 321 ? 22.703 21 25.141 1 47 321 LYS B C 1
ATOM 5252 O O . LYS B 1 321 ? 23.703 20.656 24.5 1 47 321 LYS B O 1
#

InterPro domains:
  IPR000801 Esterase-like [PF00756] (100-307)
  IPR014186 S-formylglutathione hydrolase [PTHR10061] (26-287)
  IPR029058 Alpha/Beta hydrolase fold [G3DSA:3.40.50.1820] (22-314)
  IPR029058 Alpha/Beta hydrolase fold [SSF53474] (34-303)

Organism: Sulfolobus acidocaldarius (strain ATCC 33909 / DSM 639 / JCM 8929 / NBRC 15157 / NCIMB 11770) (NCBI:txid330779)

Foldseek 3Di:
DKDKDKDWDQFPFFPPAQQPPHSIKMKIKIAFAADQAAEEEEEFEAFLDFLVCLQDDDPVDDRPNVLSVVCSVVVLFHNYMYMGIGPAFLLRGDLQPAFLQTTHRVCCVQVPVQVVVCVVRVYDAYEQAYAASSLLNRLLSLLVCLNRHQEYHHHLYDADVCLQQVVLLVLLLVVPLVDPALVRLSVVLVPDPPNVDPNNVSNSVQQVLQRHQQDDNNGRDHQADSPPSHGNVVRVVSNVCSGSLNVCVVRVVSLQNHLAYEYEYEPAEPSPSVVRVVSVVVVNVVVPRDYHYYYDHDYRPPPVVCCSVVNSVVRCSPVVD/DKDKDKDWDQFPFFPPAQQPPHSIKMKIKIAFAADQAAEEEEEFEAFLDFLVCLQDDDPVDDRPNVLSVVCSVVVLFHNYMYMGIGPAFLLRGDLQPAFLQTTHRVCCVQVPVQVVVCVVRVYDAYEQAYAASSLLNQLLSLLVCLVRHQEYHHELYDADVCLQQVVLLVLLLVVQLVDPALVRLSVVLVPDPPNVDPNNVSNSVQQVLQRHQPDDNNGRDHQADSPPSHGNVVRVVSNVCSGSLNVCVVRVVSLQNHLAYEYEYEPAEPSPSVVRVVSVVVVNVVVPRDYHYYYDHDYRPPPVVCCSVVNSVVRCRPVVD

Radius of gyration: 26.18 Å; Cα contacts (8 Å, |Δi|>4): 1394; chains: 2; bounding box: 57×72×62 Å

Secondary structure (DSSP, 8-state):
--EEEEEEEE-SSSTT-TT---SEEEEEEEEES--SSPEEEEEEPPTT--GGGGG---SSS--HHHHHHHHHHTTS--SEEEEEE----TTSS--SSEETTTEEHHHIIIIIIHHHHHHHHT---EEEEEETHHHHHHHHHHHH-TTT--EEEEES----HHHHHGGGHHHHHHHHTTSSSHHHHHHHHHH-S-TT-HHHHHHHHHHHHHHHHSEETTEE--SB-TTT--B-HHHHHHHHTT-HHHHHHHHHHHHTT-SEEEEEEETT-TT-HHHHHHHHHHHHHHTT---EEEEES--SSS-TTHHHHHHHHHHHHHH--/--EEEEEEEE-SSSTT-TT---SEEEEEEEEES--SSPEEEEEEPPTT--GGGGG---SSS--HHHHHHHHHHTTS--SEEEEEE----TTSS--SSEETTTEEHHHIIIIIIHHHHHHHHT---EEEEEETHHHHHHHHHHHH-TTT--EEEEES----HHHHHGGGHHHHHHHHTTSSSHHHHHHHHHH-S-TT-HHHHHHHHHHHHHHHHSEETTEE--SB-TTT--B-HHHHHHHHTT-HHHHHHHHHHHHTT-SEEEEEEETT-TT-HHHHHHHHHHHHHHTT---EEEEES--SSS-GGGHHHHHHHHHHHHH--

Nearest PDB structures (foldseek):
  8z91-assembly1_A  TM=8.629E-01  e=1.441E-23  soil metagenome
  7b5v-assembly1_B  TM=7.430E-01  e=3.683E-11  Dysgonomonas mossii DSM 22836
  7b6b-assembly1_A  TM=7.240E-01  e=3.916E-11  Dysgonomonas mossii DSM 22836
  7b5v-assembly1_A  TM=7.338E-01  e=6.027E-11  Dysgonomonas mossii DSM 22836
  5esr-assembly1_A-2  TM=4.943E-01  e=4.486E-09  Caulobacter vibrioides CB15

Solvent-accessible surface area (backbone atoms only — not comparable to full-atom values): 32344 Å² total; per-residue (Å²): 126,56,46,79,47,73,48,73,46,77,40,78,52,30,48,88,21,67,66,67,53,76,32,60,28,52,30,37,37,40,36,37,67,65,54,80,59,16,39,36,32,42,41,33,35,31,61,68,37,37,27,59,46,46,64,29,73,47,90,84,50,76,28,48,63,56,44,53,32,50,38,36,76,71,66,45,37,56,31,26,35,40,34,24,44,48,59,58,41,94,52,44,22,46,60,52,49,57,20,64,23,54,25,32,43,31,52,36,44,66,69,42,51,48,56,51,53,28,62,76,47,50,30,80,45,28,29,30,30,18,31,29,31,8,5,29,20,20,51,53,50,36,37,73,34,42,90,64,31,35,26,32,34,23,38,41,23,58,27,42,58,65,68,52,48,55,78,46,47,74,69,32,40,73,66,52,55,78,40,95,39,66,69,54,43,50,55,53,48,75,70,46,71,61,48,71,38,65,70,54,46,55,35,37,49,52,49,30,48,19,21,55,40,30,42,55,65,66,39,57,43,65,45,41,38,68,88,80,57,50,71,35,63,75,47,41,48,45,38,50,66,69,21,50,59,54,40,43,80,77,32,46,74,34,44,57,74,36,80,38,37,39,39,37,30,18,73,56,21,83,54,46,34,40,59,21,45,48,54,35,50,52,51,34,54,74,69,68,35,74,63,49,78,47,74,44,95,41,39,75,62,74,55,70,57,53,50,63,55,52,49,30,48,50,25,51,68,74,61,63,125,127,56,48,76,49,71,50,74,45,77,40,79,52,31,47,88,20,67,67,66,54,75,31,61,29,51,30,36,36,39,37,37,68,64,54,79,58,16,39,36,33,39,42,32,34,31,60,70,37,36,27,58,46,46,64,31,72,47,88,85,50,77,28,49,63,54,45,52,32,51,37,37,76,72,67,45,35,58,33,26,36,39,34,24,44,47,61,57,43,94,52,45,22,45,59,53,50,59,19,63,23,54,26,32,44,32,52,36,45,67,69,42,51,49,55,53,52,28,62,75,47,49,31,78,45,28,31,30,29,17,30,30,30,8,5,29,21,20,51,54,50,35,38,74,34,40,92,65,30,35,26,33,35,24,38,42,25,58,26,42,56,65,67,51,47,55,77,45,48,75,71,32,38,72,66,52,57,78,39,93,40,66,66,56,43,51,55,54,48,74,71,46,73,62,48,72,39,66,71,54,45,54,34,37,48,52,50,30,50,19,21,54,41,29,42,55,64,66,40,59,43,64,45,40,39,68,89,81,57,50,70,34,62,74,46,40,47,43,38,50,67,70,21,50,60,55,42,42,81,77,31,47,76,36,44,56,72,36,80,38,39,39,38,37,30,19,72,55,23,84,53,46,32,38,59,20,46,48,53,35,50,51,51,35,53,75,68,68,35,76,63,49,78,47,75,44,98,40,39,72,62,73,56,69,57,53,50,63,54,54,50,28,49,50,24,50,68,74,59,63,124

Sequence (642 aa):
MVVVKSEVIDSQYLKNNPLNDPPSRKVYTLEVNPSSSPTLIIYLSGFLSSSISLLNYDPLVENFDQKLTRLSKEGKIDNMVVLLPDTFTSVGGNQYINSSAVGLYEDFIVRELIPYFKEKYHAQNVVLMGKSSGGYGAMVLGMKYPNIISGIVNHSGDAYFEYIYIPMFPKVLKHLRKFSSPKEWLKHFWERSDRKRKDLLDTLTLVAMSAFYSPQDTDILLPFELETGEINYNIWNMWLEKDPVRIVDKMYDNLRNLKLLYIDVGNKDEFKLDIGLRILHEKLNKHSVNHFYEEYDGGHFNMSFRYDISLSLVSRVFNNKMVVVKSEVIDSQYLKNNPLNDPPSRKVYTLEVNPSSSPTLIIYLSGFLSSSISLLNYDPLVENFDQKLTRLSKEGKIDNMVVLLPDTFTSVGGNQYINSSAVGLYEDFIVRELIPYFKEKYHAQNVVLMGKSSGGYGAMVLGMKYPNIISGIVNHSGDAYFEYIYIPMFPKVLKHLRKFSSPKEWLKHFWERSDRKRKDLLDTLTLVAMSAFYSPQDTDILLPFELETGEINYNIWNMWLEKDPVRIVDKMYDNLRNLKLLYIDVGNKDEFKLDIGLRILHEKLNKHSVNHFYEEYDGGHFNMSFRYDISLSLVSRVFNNK

pLDDT: mean 97.29, std 3.8, range [46.94, 98.94]